Protein AF-0000000065916155 (afdb_homodimer)

Sequence (634 aa):
MPKLKLIGVDLGGTTFSVGLVSEDGKILKKVTRDTLVENGKEDVIRRIAETILEVSDGEEAPYVGIGSPGSIDRENGIVRFSPNFPDWHNVPLTDELAKRTGKKVFLENDANAFVLGEKWFGAGRGHDHIVALTLGTGIGGGVVTHGYLLTGRDGIGAELGHVVVEPNGPMCNCGTRGCLEAVASATAIRRFLREGYKKYHSSLVYKLAGSPEKADAKHLFDAARQGDRFALMIRDRVVDALARAVAGYIHIFNPEIVIIGGGISRAGEILFGPLREKVVDYIMPSFVGTYEVVASPLVEDAGILGAASIIKERIGGMPKLKLIGVDLGGTTFSVGLVSEDGKILKKVTRDTLVENGKEDVIRRIAETILEVSDGEEAPYVGIGSPGSIDRENGIVRFSPNFPDWHNVPLTDELAKRTGKKVFLENDANAFVLGEKWFGAGRGHDHIVALTLGTGIGGGVVTHGYLLTGRDGIGAELGHVVVEPNGPMCNCGTRGCLEAVASATAIRRFLREGYKKYHSSLVYKLAGSPEKADAKHLFDAARQGDRFALMIRDRVVDALARAVAGYIHIFNPEIVIIGGGISRAGEILFGPLREKVVDYIMPSFVGTYEVVASPLVEDAGILGAASIIKERIGG

Secondary structure (DSSP, 8-state):
-PPPPEEEEEE-SSEEEEEEE-TTS-EEEEEEEE--GGG-HHHHHHHHHHHHHHHTTTS---EEEEEESSEEETTTTEEEE-TT-TT-SSB-HHHHHHHHH-SEEEEEEHHHHHHHHHHHHSTTTT-SSEEEEEESSSEEEEEEETTEE---SSS----GGGSBSSTT-PBPTTS-BSBHHHHHSHHHHHHHHHHHTTT-TT-HHHHHHSSGGG--HHHHHHHHHTT-HHHHHHHHHHHHHHHHHHHHHHHHH--SEEEEESGGGGGTHHHHHHHHHHHHHTS-GGGTTS-EEEE-S-GGGHHHHHHHHHHHHHHT-/-PPPPEEEEEE-SSEEEEEEE-TTS-EEEEEEEE--GGG-HHHHHHHHHHHHHHHTTTS---EEEEEESSEEETTTTEEEE-TT-TT-SSB-HHHHHHHHH-SEEEEEEHHHHHHHHHHHHSTTTT-SSEEEEEESSSEEEEEEETTEE---SSS----GGGSBSSTT-PBPTTS-BSBHHHHHSHHHHHHHHHHHTTT-TT-HHHHHHSSGGG--HHHHHHHHHTT-HHHHHHHHHHHHHHHHHHHHHHHHH--SEEEEESGGGGGTHHHHHHHHHHHHHTS-GGGTTS-EEEE-S-GGGHHHHHHHHHHHHHHT-

Structure (mmCIF, N/CA/C/O backbone):
data_AF-0000000065916155-model_v1
#
loop_
_entity.id
_entity.type
_entity.pdbx_description
1 polymer Glucoki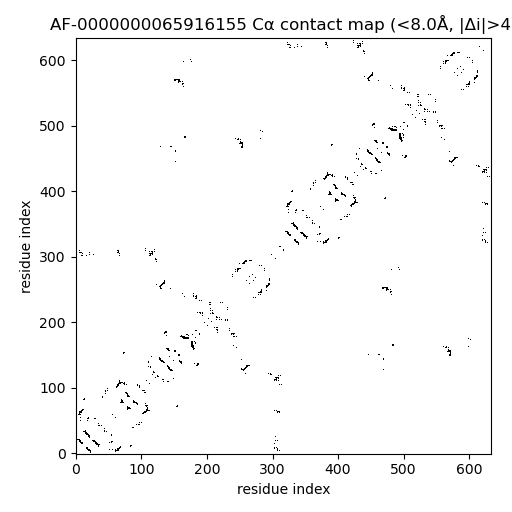nase
#
loop_
_atom_site.group_PDB
_atom_site.id
_atom_site.type_symbol
_atom_site.label_atom_id
_atom_site.label_alt_id
_atom_site.label_comp_id
_atom_site.label_asym_id
_atom_site.label_entity_id
_atom_site.label_seq_id
_atom_site.pdbx_PDB_ins_code
_atom_site.Cartn_x
_atom_site.Cartn_y
_atom_site.Cartn_z
_atom_site.occupancy
_atom_site.B_iso_or_equiv
_atom_site.auth_seq_id
_atom_site.auth_comp_id
_atom_site.auth_asym_id
_atom_site.auth_atom_id
_atom_site.pdbx_PDB_model_num
ATOM 1 N N . MET A 1 1 ? -32.969 -28.328 -6.699 1 40.16 1 MET A N 1
ATOM 2 C CA . MET A 1 1 ? -32.5 -27.5 -7.812 1 40.16 1 MET A CA 1
ATOM 3 C C . MET A 1 1 ? -30.984 -27.641 -7.98 1 40.16 1 MET A C 1
ATOM 5 O O . MET A 1 1 ? -30.25 -27.688 -6.996 1 40.16 1 MET A O 1
ATOM 9 N N . PRO A 1 2 ? -30.547 -28.156 -9.125 1 55.16 2 PRO A N 1
ATOM 10 C CA . PRO A 1 2 ? -29.125 -28.484 -9.219 1 55.16 2 PRO A CA 1
ATOM 11 C C . PRO A 1 2 ? -28.219 -27.328 -8.781 1 55.16 2 PRO A C 1
ATOM 13 O O . PRO A 1 2 ? -28.609 -26.156 -8.922 1 55.16 2 PRO A O 1
ATOM 16 N N . LYS A 1 3 ? -27.344 -27.562 -7.973 1 77.56 3 LYS A N 1
ATOM 17 C CA . LYS A 1 3 ? -26.484 -26.531 -7.406 1 77.56 3 LYS A CA 1
ATOM 18 C C . LYS A 1 3 ? -25.562 -25.938 -8.469 1 77.56 3 LYS A C 1
ATOM 20 O O . LYS A 1 3 ? -24.938 -26.672 -9.242 1 77.56 3 LYS A O 1
ATOM 25 N N . LEU A 1 4 ? -25.547 -24.734 -8.688 1 88.44 4 LEU A N 1
ATOM 26 C CA . LEU A 1 4 ? -24.781 -23.938 -9.625 1 88.44 4 LEU A CA 1
ATOM 27 C C . LEU A 1 4 ? -23.281 -24.266 -9.508 1 88.44 4 LEU A C 1
ATOM 29 O O . LEU A 1 4 ? -22.766 -24.391 -8.398 1 88.44 4 LEU A O 1
ATOM 33 N N . LYS A 1 5 ? -22.703 -24.766 -10.719 1 96.56 5 LYS A N 1
ATOM 34 C CA . LYS A 1 5 ? -21.266 -25 -10.75 1 96.56 5 LYS A CA 1
ATOM 35 C C . LYS A 1 5 ? -20.531 -23.844 -11.422 1 96.56 5 LYS A C 1
ATOM 37 O O . LYS A 1 5 ? -21.109 -23.109 -12.219 1 96.56 5 LYS A O 1
ATOM 42 N N . LEU A 1 6 ? -19.328 -23.672 -11.023 1 97.62 6 LEU A N 1
ATOM 43 C CA . LEU A 1 6 ? -18.469 -22.609 -11.539 1 97.62 6 LEU A CA 1
ATOM 44 C C . LEU A 1 6 ? -17.344 -23.188 -12.406 1 97.62 6 LEU A C 1
ATOM 46 O O . LEU A 1 6 ? -16.797 -24.25 -12.102 1 97.62 6 LEU A O 1
ATOM 50 N N . ILE A 1 7 ? -17.062 -22.531 -13.461 1 98.62 7 ILE A N 1
ATOM 51 C CA . ILE A 1 7 ? -15.922 -22.938 -14.273 1 98.62 7 ILE A CA 1
ATOM 52 C C . ILE A 1 7 ? -14.758 -21.969 -14.062 1 98.62 7 ILE A C 1
ATOM 54 O O . ILE A 1 7 ? -14.914 -20.75 -14.234 1 98.62 7 ILE A O 1
ATOM 58 N N . GLY A 1 8 ? -13.641 -22.469 -13.602 1 98.69 8 GLY A N 1
ATOM 59 C CA . GLY A 1 8 ? -12.422 -21.688 -13.461 1 98.69 8 GLY A CA 1
ATOM 60 C C . GLY A 1 8 ? -11.359 -22.031 -14.484 1 98.69 8 GLY A C 1
ATOM 61 O O . GLY A 1 8 ? -11.062 -23.219 -14.695 1 98.69 8 GLY A O 1
ATOM 62 N N . VAL A 1 9 ? -10.805 -21.031 -15.164 1 98.69 9 VAL A N 1
ATOM 63 C CA . VAL A 1 9 ? -9.727 -21.219 -16.125 1 98.69 9 VAL A CA 1
ATOM 64 C C . VAL A 1 9 ? -8.461 -20.531 -15.633 1 98.69 9 VAL A C 1
ATOM 66 O O . VAL A 1 9 ? -8.414 -19.297 -15.539 1 98.69 9 VAL A O 1
ATOM 69 N N . ASP A 1 10 ? -7.5 -21.266 -15.32 1 97.81 10 ASP A N 1
ATOM 70 C CA . ASP A 1 10 ? -6.16 -20.766 -15.008 1 97.81 10 ASP A CA 1
ATOM 71 C C . ASP A 1 10 ? -5.281 -20.734 -16.25 1 97.81 10 ASP A C 1
ATOM 73 O O . ASP A 1 10 ? -4.746 -21.75 -16.672 1 97.81 10 ASP A O 1
ATOM 77 N N . LEU A 1 11 ? -5.129 -19.547 -16.781 1 96.81 11 LEU A N 1
ATOM 78 C CA . LEU A 1 11 ? -4.422 -19.391 -18.047 1 96.81 11 LEU A CA 1
ATOM 79 C C . LEU A 1 11 ? -2.939 -19.125 -17.812 1 96.81 11 LEU A C 1
ATOM 81 O O . LEU A 1 11 ? -2.568 -18.062 -17.297 1 96.81 11 LEU A O 1
ATOM 85 N N . GLY A 1 12 ? -2.121 -20.062 -18.172 1 92.69 12 GLY A N 1
ATOM 86 C CA . GLY A 1 12 ? -0.676 -19.922 -18.141 1 92.69 12 GLY A CA 1
ATOM 87 C C . GLY A 1 12 ? -0.036 -19.906 -19.516 1 92.69 12 GLY A C 1
ATOM 88 O O . GLY A 1 12 ? -0.669 -20.281 -20.5 1 92.69 12 GLY A O 1
ATOM 89 N N . GLY A 1 13 ? 1.142 -19.484 -19.594 1 88.31 13 GLY A N 1
ATOM 90 C CA . GLY A 1 13 ? 1.857 -19.422 -20.859 1 88.31 13 GLY A CA 1
ATOM 91 C C . GLY A 1 13 ? 2.174 -20.797 -21.438 1 88.31 13 GLY A C 1
ATOM 92 O O . GLY A 1 13 ? 2.166 -20.969 -22.656 1 88.31 13 GLY A O 1
ATOM 93 N N . THR A 1 14 ? 2.441 -21.781 -20.609 1 90.31 14 THR A N 1
ATOM 94 C CA . THR A 1 14 ? 2.822 -23.109 -21.047 1 90.31 14 THR A CA 1
ATOM 95 C C . THR A 1 14 ? 1.615 -24.047 -21.031 1 90.31 14 THR A C 1
ATOM 97 O O . THR A 1 14 ? 1.396 -24.797 -22 1 90.31 14 THR A O 1
ATOM 100 N N . THR A 1 15 ? 0.93 -23.984 -20 1 95.25 15 THR A N 1
ATOM 101 C CA . THR A 1 15 ? -0.281 -24.797 -19.859 1 95.25 15 THR A CA 1
ATOM 102 C C . THR A 1 15 ? -1.441 -23.938 -19.359 1 95.25 15 THR A C 1
ATOM 104 O O . THR A 1 15 ? -1.232 -22.844 -18.844 1 95.25 15 THR A O 1
ATOM 107 N N . PHE A 1 16 ? -2.539 -24.359 -19.625 1 96.81 16 PHE A N 1
ATOM 108 C CA . PHE A 1 16 ? -3.721 -23.812 -18.953 1 96.81 16 PHE A CA 1
ATOM 109 C C . PHE A 1 16 ? -4.555 -24.938 -18.344 1 96.81 16 PHE A C 1
ATOM 111 O O . PHE A 1 16 ? -4.516 -26.078 -18.828 1 96.81 16 PHE A O 1
ATOM 118 N N . SER A 1 17 ? -5.246 -24.656 -17.266 1 98.06 17 SER A N 1
ATOM 119 C CA . SER A 1 17 ? -6.105 -25.609 -16.578 1 98.06 17 SER A CA 1
ATOM 120 C C . SER A 1 17 ? -7.539 -25.094 -16.469 1 98.06 17 SER A C 1
ATOM 122 O O . SER A 1 17 ? -7.762 -23.906 -16.25 1 98.06 17 SER A O 1
ATOM 124 N N . VAL A 1 18 ? -8.445 -25.969 -16.719 1 98.62 18 VAL A N 1
ATOM 125 C CA . VAL A 1 18 ? -9.867 -25.688 -16.578 1 98.62 18 VAL A CA 1
ATOM 126 C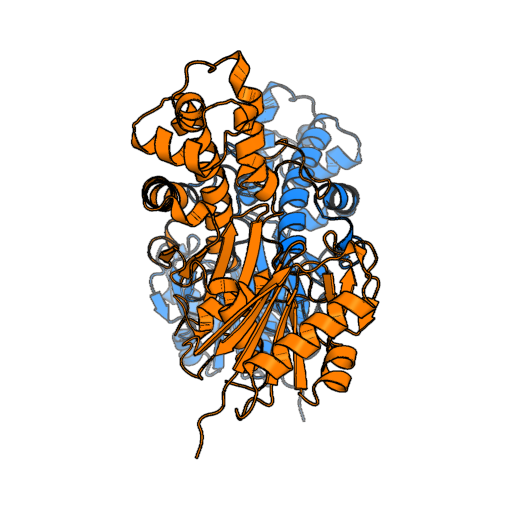 C . VAL A 1 18 ? -10.484 -26.609 -15.531 1 98.62 18 VAL A C 1
ATOM 128 O O . VAL A 1 18 ? -10.227 -27.812 -15.539 1 98.62 18 VAL A O 1
ATOM 131 N N . GLY A 1 19 ? -11.258 -25.984 -14.625 1 98.5 19 GLY A N 1
ATOM 132 C CA . GLY A 1 19 ? -11.906 -26.797 -13.602 1 98.5 19 GLY A CA 1
ATOM 133 C C . GLY A 1 19 ? -13.383 -26.469 -13.438 1 98.5 19 GLY A C 1
ATOM 134 O O . GLY A 1 19 ? -13.789 -25.312 -13.555 1 98.5 19 GLY A O 1
ATOM 135 N N . LEU A 1 20 ? -14.156 -27.562 -13.258 1 98.44 20 LEU A N 1
ATOM 136 C CA . LEU A 1 20 ? -15.523 -27.438 -12.766 1 98.44 20 LEU A CA 1
ATOM 137 C C . LEU A 1 20 ? -15.547 -27.438 -11.234 1 98.44 20 LEU A C 1
ATOM 139 O O . LEU A 1 20 ? -15.039 -28.375 -10.609 1 98.44 20 LEU A O 1
ATOM 143 N N . VAL A 1 21 ? -16.047 -26.375 -10.68 1 97.75 21 VAL A N 1
ATOM 144 C CA . VAL A 1 21 ? -15.93 -26.172 -9.242 1 97.75 21 VAL A CA 1
ATOM 145 C C . VAL A 1 21 ? -17.328 -26.047 -8.633 1 97.75 21 VAL A C 1
ATOM 147 O O . VAL A 1 21 ? -18.188 -25.359 -9.188 1 97.75 21 VAL A O 1
ATOM 150 N N . SER A 1 22 ? -17.578 -26.719 -7.508 1 96.25 22 SER A N 1
ATOM 151 C CA . SER A 1 22 ? -18.828 -26.547 -6.781 1 96.25 22 SER A CA 1
ATOM 152 C C . SER A 1 22 ? -18.875 -25.188 -6.082 1 96.25 22 SER A C 1
ATOM 154 O O . SER A 1 22 ? -17.859 -24.5 -5.977 1 96.25 22 SER A O 1
ATOM 156 N N . GLU A 1 23 ? -19.969 -24.844 -5.578 1 93.06 23 GLU A N 1
ATOM 157 C CA . GLU A 1 23 ? -20.172 -23.547 -4.93 1 93.06 23 GLU A CA 1
ATOM 158 C C . GLU A 1 23 ? -19.328 -23.438 -3.662 1 93.06 23 GLU A C 1
ATOM 160 O O . GLU A 1 23 ? -18.922 -22.328 -3.275 1 93.06 23 GLU A O 1
ATOM 165 N N . ASP A 1 24 ? -19.031 -24.594 -3.115 1 92.31 24 ASP A N 1
ATOM 166 C CA . ASP A 1 24 ? -18.281 -24.578 -1.86 1 92.31 24 ASP A CA 1
ATOM 167 C C . ASP A 1 24 ? -16.781 -24.75 -2.111 1 92.31 24 ASP A C 1
ATOM 169 O O . ASP A 1 24 ? -16 -24.844 -1.165 1 92.31 24 ASP A O 1
ATOM 173 N N . GLY A 1 25 ? -16.375 -24.812 -3.393 1 94.31 25 GLY A N 1
ATOM 174 C CA . GLY A 1 25 ? -14.953 -24.734 -3.717 1 94.31 25 GLY A CA 1
ATOM 175 C C . GLY A 1 25 ? -14.32 -26.078 -3.965 1 94.31 25 GLY A C 1
ATOM 176 O O . GLY A 1 25 ? -13.094 -26.219 -3.945 1 94.31 25 GLY A O 1
ATOM 177 N N . LYS A 1 26 ? -15.102 -27.094 -4.176 1 96.12 26 LYS A N 1
ATOM 178 C CA . LYS A 1 26 ? -14.57 -28.406 -4.531 1 96.12 26 LYS A CA 1
ATOM 179 C C . LYS A 1 26 ? -14.398 -28.531 -6.043 1 96.12 26 LYS A C 1
ATOM 181 O O . LYS A 1 26 ? -15.336 -28.266 -6.805 1 96.12 26 LYS A O 1
ATOM 186 N N . ILE A 1 27 ? -13.242 -28.969 -6.453 1 97.25 27 ILE A N 1
ATOM 187 C CA . ILE A 1 27 ? -13.016 -29.219 -7.875 1 97.25 27 ILE A CA 1
ATOM 188 C C . ILE A 1 27 ? -13.617 -30.578 -8.258 1 97.25 27 ILE A C 1
ATOM 190 O O . ILE A 1 27 ? -13.188 -31.625 -7.75 1 97.25 27 ILE A O 1
ATOM 194 N N . LEU A 1 28 ? -14.562 -30.594 -9.125 1 97.25 28 LEU A N 1
ATOM 195 C CA . LEU A 1 28 ? -15.289 -31.797 -9.531 1 97.25 28 LEU A CA 1
ATOM 196 C C . LEU A 1 28 ? -14.625 -32.438 -10.742 1 97.25 28 LEU A C 1
ATOM 198 O O . LEU A 1 28 ? -14.664 -33.656 -10.891 1 97.25 28 LEU A O 1
ATOM 202 N N . LYS A 1 29 ? -14.125 -31.672 -11.586 1 97.81 29 LYS A N 1
ATOM 203 C CA . LYS A 1 29 ? -13.414 -32.094 -12.797 1 97.81 29 LYS A CA 1
ATOM 204 C C . LYS A 1 29 ? -12.305 -31.094 -13.133 1 97.81 29 LYS A C 1
ATOM 206 O O . LYS A 1 29 ? -12.453 -29.891 -12.93 1 97.81 29 LYS A O 1
ATOM 211 N N . LYS A 1 30 ? -11.211 -31.578 -13.555 1 97.12 30 LYS A N 1
ATOM 212 C CA . LYS A 1 30 ? -10.07 -30.734 -13.922 1 97.12 30 LYS A CA 1
ATOM 213 C C . LYS A 1 30 ? -9.383 -31.266 -15.18 1 97.12 30 LYS A C 1
ATOM 215 O O . LYS A 1 30 ? -9.172 -32.469 -15.32 1 97.12 30 LYS A O 1
ATOM 220 N N . VAL A 1 31 ? -9.094 -30.422 -16.109 1 98.19 31 VAL A N 1
ATOM 221 C CA . VAL A 1 31 ? -8.359 -30.75 -17.328 1 98.19 31 VAL A CA 1
ATOM 222 C C . VAL A 1 31 ? -7.223 -29.734 -17.516 1 98.19 31 VAL A C 1
ATOM 224 O O . VAL A 1 31 ? -7.43 -28.531 -17.391 1 98.19 31 VAL A O 1
ATOM 227 N N . THR A 1 32 ? -6.055 -30.219 -17.703 1 97.75 32 THR A N 1
ATOM 228 C CA . THR A 1 32 ? -4.898 -29.391 -18.031 1 97.75 32 THR A CA 1
ATOM 229 C C . THR A 1 32 ? -4.371 -29.703 -19.422 1 97.75 32 THR A C 1
ATOM 231 O O . THR A 1 32 ? -4.281 -30.875 -19.812 1 97.75 32 THR A O 1
ATOM 234 N N . ARG A 1 33 ? -4.082 -28.703 -20.172 1 97.94 33 ARG A N 1
ATOM 235 C CA . ARG A 1 33 ? -3.562 -28.844 -21.531 1 97.94 33 ARG A CA 1
ATOM 236 C C . ARG A 1 33 ? -2.418 -27.875 -21.797 1 97.94 33 ARG A C 1
ATOM 238 O O . ARG A 1 33 ? -2.266 -26.891 -21.078 1 97.94 33 ARG A O 1
ATOM 245 N N . ASP A 1 34 ? -1.624 -28.172 -22.812 1 96.75 34 ASP A N 1
ATOM 246 C CA . ASP A 1 34 ? -0.61 -27.234 -23.281 1 96.75 34 ASP A CA 1
ATOM 247 C C . ASP A 1 34 ? -1.252 -26.016 -23.922 1 96.75 34 ASP A C 1
ATOM 249 O O . ASP A 1 34 ? -2.223 -26.141 -24.672 1 96.75 34 ASP A O 1
ATOM 253 N N . THR A 1 35 ? -0.801 -24.844 -23.625 1 94.25 35 THR A N 1
ATOM 254 C CA . THR A 1 35 ? -1.368 -23.625 -24.172 1 94.25 35 THR A CA 1
ATOM 255 C C . THR A 1 35 ? -1.024 -23.484 -25.656 1 94.25 35 THR A C 1
ATOM 257 O O . THR A 1 35 ? -1.821 -22.969 -26.438 1 94.25 35 THR A O 1
ATOM 260 N N . LEU A 1 36 ? 0.195 -23.969 -26.078 1 94.69 36 LEU A N 1
ATOM 261 C CA . LEU A 1 36 ? 0.676 -23.953 -27.453 1 94.69 36 LEU A CA 1
ATOM 262 C C . LEU A 1 36 ? 0.544 -22.562 -28.062 1 94.69 36 LEU A C 1
ATOM 264 O O . LEU A 1 36 ? -0.057 -22.391 -29.125 1 94.69 36 LEU A O 1
ATOM 268 N N . VAL A 1 37 ? 1.171 -21.609 -27.375 1 92.69 37 VAL A N 1
ATOM 269 C CA . VAL A 1 37 ? 1.104 -20.203 -27.719 1 92.69 37 VAL A CA 1
ATOM 270 C C . VAL A 1 37 ? 1.586 -20 -29.156 1 92.69 37 VAL A C 1
ATOM 272 O O . VAL A 1 37 ? 1.087 -19.125 -29.875 1 92.69 37 VAL A O 1
ATOM 275 N N . GLU A 1 38 ? 2.455 -20.812 -29.578 1 93.06 38 GLU A N 1
ATOM 276 C CA . GLU A 1 38 ? 3.07 -20.703 -30.891 1 93.06 38 GLU A CA 1
ATOM 277 C C . GLU A 1 38 ? 2.043 -20.938 -32 1 93.06 38 GLU A C 1
ATOM 279 O O . GLU A 1 38 ? 2.254 -20.516 -33.156 1 93.06 38 GLU A O 1
ATOM 284 N N . ASN A 1 39 ? 0.92 -21.578 -31.688 1 94.19 39 ASN A N 1
ATOM 285 C CA . ASN A 1 39 ? -0.114 -21.844 -32.688 1 94.19 39 ASN A CA 1
ATOM 286 C C . ASN A 1 39 ? -0.973 -20.609 -32.938 1 94.19 39 ASN A C 1
ATOM 288 O O . ASN A 1 39 ? -1.771 -20.594 -33.875 1 94.19 39 ASN A O 1
ATOM 292 N N . GLY A 1 40 ? -0.831 -19.625 -32.094 1 92.94 40 GLY A N 1
ATOM 293 C CA . GLY A 1 40 ? -1.562 -18.375 -32.281 1 92.94 40 GLY A CA 1
ATOM 294 C C . GLY A 1 40 ? -2.734 -18.219 -31.344 1 92.94 40 GLY A C 1
ATOM 295 O O . GLY A 1 40 ? -3.221 -19.188 -30.766 1 92.94 40 GLY A O 1
ATOM 296 N N . LYS A 1 41 ? -3.213 -16.984 -31.297 1 94.31 41 LYS A N 1
ATOM 297 C CA . LYS A 1 41 ? -4.25 -16.609 -30.344 1 94.31 41 LYS A CA 1
ATOM 298 C C . LYS A 1 41 ? -5.547 -17.375 -30.609 1 94.31 41 LYS A C 1
ATOM 300 O O . LYS A 1 41 ? -6.211 -17.828 -29.688 1 94.31 41 LYS A O 1
ATOM 305 N N . GLU A 1 42 ? -5.891 -17.484 -31.875 1 95.69 42 GLU A N 1
ATOM 306 C CA . GLU A 1 42 ? -7.145 -18.141 -32.25 1 95.69 42 GLU A CA 1
ATOM 307 C C . GLU A 1 42 ? -7.152 -19.594 -31.781 1 95.69 42 GLU A C 1
ATOM 309 O O . GLU A 1 42 ? -8.164 -20.094 -31.297 1 95.69 42 GLU A O 1
ATOM 314 N N . ASP A 1 43 ? -6.039 -20.172 -31.938 1 96.88 43 ASP A N 1
ATOM 315 C CA . ASP A 1 43 ? -5.922 -21.578 -31.547 1 96.88 43 ASP A CA 1
ATOM 316 C C . ASP A 1 43 ? -6.012 -21.734 -30.031 1 96.88 43 ASP A C 1
ATOM 318 O O . ASP A 1 43 ? -6.676 -22.641 -29.531 1 96.88 43 ASP A O 1
ATOM 322 N N . VAL A 1 44 ? -5.32 -20.906 -29.312 1 96.94 44 VAL A N 1
ATOM 323 C CA . VAL A 1 44 ? -5.348 -20.953 -27.859 1 96.94 44 VAL A CA 1
ATOM 324 C C . VAL A 1 44 ? -6.785 -20.766 -27.359 1 96.94 44 VAL A C 1
ATOM 326 O O . VAL A 1 44 ? -7.258 -21.547 -26.516 1 96.94 44 VAL A O 1
ATOM 329 N N . ILE A 1 45 ? -7.48 -19.781 -27.906 1 97.69 45 ILE A N 1
ATOM 330 C CA . ILE A 1 45 ? -8.844 -19.453 -27.5 1 97.69 45 ILE A CA 1
ATOM 331 C C . ILE A 1 45 ? -9.766 -20.625 -27.812 1 97.69 45 ILE A C 1
ATOM 333 O O . ILE A 1 45 ? -10.609 -21 -27 1 97.69 45 ILE A O 1
ATOM 337 N N . ARG A 1 46 ? -9.578 -21.203 -29 1 98.06 46 ARG A N 1
ATOM 338 C CA . ARG A 1 46 ? -10.375 -22.359 -29.391 1 98.06 46 ARG A CA 1
ATOM 339 C C . ARG A 1 46 ? -10.18 -23.516 -28.406 1 98.06 46 ARG A C 1
ATOM 341 O O . ARG A 1 46 ? -11.148 -24.141 -27.969 1 98.06 46 ARG A O 1
ATOM 348 N N . ARG A 1 47 ? -8.961 -23.766 -28.062 1 98.19 47 ARG A N 1
ATOM 349 C CA . ARG A 1 47 ? -8.641 -24.875 -27.172 1 98.19 47 ARG A CA 1
ATOM 350 C C . ARG A 1 47 ? -9.227 -24.656 -25.781 1 98.19 47 ARG A C 1
ATOM 352 O O . ARG A 1 47 ? -9.727 -25.578 -25.141 1 98.19 47 ARG A O 1
ATOM 359 N N . ILE A 1 48 ? -9.109 -23.453 -25.328 1 98.44 48 ILE A N 1
ATOM 360 C CA . ILE A 1 48 ? -9.695 -23.125 -24.031 1 98.44 48 ILE A CA 1
ATOM 361 C C . ILE A 1 48 ? -11.211 -23.344 -24.078 1 98.44 48 ILE A C 1
ATOM 363 O O . ILE A 1 48 ? -11.781 -23.969 -23.188 1 98.44 48 ILE A O 1
ATOM 367 N N . ALA A 1 49 ? -11.852 -22.859 -25.125 1 98.69 49 ALA A N 1
ATOM 368 C CA . ALA A 1 49 ? -13.297 -23 -25.281 1 98.69 49 ALA A CA 1
ATOM 369 C C . ALA A 1 49 ? -13.719 -24.453 -25.297 1 98.69 49 ALA A C 1
ATOM 371 O O . ALA A 1 49 ? -14.672 -24.844 -24.625 1 98.69 49 ALA A O 1
ATOM 372 N N . GLU A 1 50 ? -12.992 -25.219 -26.078 1 98.69 50 GLU A N 1
ATOM 373 C CA . GLU A 1 50 ? -13.289 -26.656 -26.172 1 98.69 50 GLU A CA 1
ATOM 374 C C . GLU A 1 50 ? -13.148 -27.344 -24.812 1 98.69 50 GLU A C 1
ATOM 376 O O . GLU A 1 50 ? -13.945 -28.219 -24.469 1 98.69 50 GLU A O 1
ATOM 381 N N . THR A 1 51 ? -12.133 -26.953 -24.109 1 98.69 51 THR A N 1
ATOM 382 C CA . THR A 1 51 ? -11.891 -27.547 -22.797 1 98.69 51 THR A CA 1
ATOM 383 C C . THR A 1 51 ? -13 -27.156 -21.828 1 98.69 51 THR A C 1
ATOM 385 O O . THR A 1 51 ? -13.43 -27.969 -21 1 98.69 51 THR A O 1
ATOM 388 N N . ILE A 1 52 ? -13.422 -25.875 -21.859 1 98.69 52 ILE A N 1
ATOM 389 C CA . ILE A 1 52 ? -14.516 -25.391 -21.047 1 98.69 52 ILE A CA 1
ATOM 390 C C . ILE A 1 52 ? -15.766 -26.234 -21.297 1 98.69 52 ILE A C 1
ATOM 392 O O . ILE A 1 52 ? -16.422 -26.688 -20.344 1 98.69 52 ILE A O 1
ATOM 396 N N . LEU A 1 53 ? -16.078 -26.484 -22.562 1 98.44 53 LEU A N 1
ATOM 397 C CA . LEU A 1 53 ? -17.266 -27.25 -22.922 1 98.44 53 LEU A CA 1
ATOM 398 C C . LEU A 1 53 ? -17.125 -28.703 -22.469 1 98.44 53 LEU A C 1
ATOM 400 O O . LEU A 1 53 ? -18.094 -29.312 -22.016 1 98.44 53 LEU A O 1
ATOM 404 N N . GLU A 1 54 ? -15.906 -29.188 -22.594 1 98.31 54 GLU A N 1
ATOM 405 C CA . GLU A 1 54 ? -15.641 -30.562 -22.172 1 98.31 54 GLU A CA 1
ATOM 406 C C . GLU A 1 54 ? -15.891 -30.719 -20.672 1 98.31 54 GLU A C 1
ATOM 408 O O . GLU A 1 54 ? -16.578 -31.656 -20.25 1 98.31 54 GLU A O 1
ATOM 413 N N . VAL A 1 55 ? -15.406 -29.828 -19.859 1 97.81 55 VAL A N 1
ATOM 414 C CA . VAL A 1 55 ? -15.445 -29.938 -18.406 1 97.81 55 VAL A CA 1
ATOM 415 C C . VAL A 1 55 ? -16.859 -29.703 -17.906 1 97.81 55 VAL A C 1
ATOM 417 O O . VAL A 1 55 ? -17.266 -30.266 -16.875 1 97.81 55 VAL A O 1
ATOM 420 N N . SER A 1 56 ? -17.656 -28.938 -18.609 1 96.62 56 SER A N 1
ATOM 421 C CA . SER A 1 56 ? -18.969 -28.547 -18.125 1 96.62 56 SER A CA 1
ATOM 422 C C . SER A 1 56 ? -20.078 -29.344 -18.797 1 96.62 56 SER A C 1
ATOM 424 O O . SER A 1 56 ? -21.266 -29.047 -18.625 1 96.62 56 SER A O 1
ATOM 426 N N . ASP A 1 57 ? -19.719 -30.328 -19.609 1 94.69 57 ASP A N 1
ATOM 427 C CA . ASP A 1 57 ? -20.703 -31.109 -20.344 1 94.69 57 ASP A CA 1
ATOM 428 C C . ASP A 1 57 ? -21.734 -31.719 -19.406 1 94.69 57 ASP A C 1
ATOM 430 O O . ASP A 1 57 ? -21.391 -32.406 -18.438 1 94.69 57 ASP A O 1
ATOM 434 N N . GLY A 1 58 ? -22.984 -31.375 -19.656 1 92.5 58 GLY A N 1
ATOM 435 C CA . GLY A 1 58 ? -24.094 -31.938 -18.906 1 92.5 58 GLY A CA 1
ATOM 436 C C . GLY A 1 58 ? -24.297 -31.266 -17.547 1 92.5 58 GLY A C 1
ATOM 437 O O . GLY A 1 58 ? -25.125 -31.703 -16.766 1 92.5 58 GLY A O 1
ATOM 438 N N . GLU A 1 59 ? -23.453 -30.25 -17.281 1 94.25 59 GLU A N 1
ATOM 439 C CA . GLU A 1 59 ? -23.531 -29.578 -15.992 1 94.25 59 GLU A CA 1
ATOM 440 C C . GLU A 1 59 ? -24.141 -28.188 -16.125 1 94.25 59 GLU A C 1
ATOM 442 O O . GLU A 1 59 ? -24.047 -27.562 -17.188 1 94.25 59 GLU A O 1
ATOM 447 N N . GLU A 1 60 ? -24.859 -27.75 -15.141 1 94 60 GLU A N 1
ATOM 448 C CA . GLU A 1 60 ? -25.359 -26.375 -15.078 1 94 60 GLU A CA 1
ATOM 449 C C . GLU A 1 60 ? -24.25 -25.406 -14.633 1 94 60 GLU A C 1
ATOM 451 O O . GLU A 1 60 ? -24.109 -25.109 -13.445 1 94 60 GLU A O 1
ATOM 456 N N . ALA A 1 61 ? -23.531 -24.953 -15.586 1 96.5 61 ALA A N 1
ATOM 457 C CA . ALA A 1 61 ? -22.406 -24.078 -15.336 1 96.5 61 ALA A CA 1
ATOM 458 C C . ALA A 1 61 ? -22.375 -22.922 -16.328 1 96.5 61 ALA A C 1
ATOM 460 O O . ALA A 1 61 ? -21.531 -22.875 -17.234 1 96.5 61 ALA A O 1
ATOM 461 N N . PRO A 1 62 ? -23.219 -21.906 -16.078 1 96.62 62 PRO A N 1
ATOM 462 C CA . PRO A 1 62 ? -23.375 -20.828 -17.062 1 96.62 62 PRO A CA 1
ATOM 463 C C . PRO A 1 62 ? -22.266 -19.781 -16.984 1 96.62 62 PRO A C 1
ATOM 465 O O . PRO A 1 62 ? -22.141 -18.938 -17.875 1 96.62 62 PRO A O 1
ATOM 468 N N . TYR A 1 63 ? -21.406 -19.797 -15.922 1 97.81 63 TYR A N 1
ATOM 469 C CA . TYR A 1 63 ? -20.422 -18.75 -15.711 1 97.81 63 TYR A CA 1
ATOM 470 C C . TYR A 1 63 ? -19 -19.312 -15.781 1 97.81 63 TYR A C 1
ATOM 472 O O . TYR A 1 63 ? -18.75 -20.422 -15.305 1 97.81 63 TYR A O 1
ATOM 480 N N . VAL A 1 64 ? -18.094 -18.562 -16.422 1 98.56 64 VAL A N 1
ATOM 481 C CA . VAL A 1 64 ? -16.672 -18.891 -16.531 1 98.56 64 VAL A CA 1
ATOM 482 C C . VAL A 1 64 ? -15.828 -17.75 -15.969 1 98.56 64 VAL A C 1
ATOM 484 O O . VAL A 1 64 ? -16.078 -16.578 -16.281 1 98.56 64 VAL A O 1
ATOM 487 N N . GLY A 1 65 ? -14.953 -18.016 -15.055 1 98.56 65 GLY A N 1
ATOM 488 C CA . GLY A 1 65 ? -13.922 -17.094 -14.641 1 98.56 65 GLY A CA 1
ATOM 489 C C . GLY A 1 65 ? -12.547 -17.438 -15.172 1 98.56 65 GLY A C 1
ATOM 490 O O . GLY A 1 65 ? -12.148 -18.609 -15.156 1 98.56 65 GLY A O 1
ATOM 491 N N . ILE A 1 66 ? -11.797 -16.438 -15.656 1 98.56 66 ILE A N 1
ATOM 492 C CA . ILE A 1 66 ? -10.461 -16.656 -16.203 1 98.56 66 ILE A CA 1
ATOM 493 C C . ILE A 1 66 ? -9.445 -15.82 -15.43 1 98.56 66 ILE A C 1
ATOM 495 O O . ILE A 1 66 ? -9.578 -14.602 -15.336 1 98.56 66 ILE A O 1
ATOM 499 N N . GLY A 1 67 ? -8.516 -16.438 -14.805 1 97.62 67 GLY A N 1
ATOM 500 C CA . GLY A 1 67 ? -7.305 -15.773 -14.336 1 97.62 67 GLY A CA 1
ATOM 501 C C . GLY A 1 67 ? -6.207 -15.734 -15.383 1 97.62 67 GLY A C 1
ATOM 502 O O . GLY A 1 67 ? -5.742 -16.781 -15.844 1 97.62 67 GLY A O 1
ATOM 503 N N . SER A 1 68 ? -5.82 -14.594 -15.75 1 96.25 68 SER A N 1
ATOM 504 C CA . SER A 1 68 ? -4.848 -14.43 -16.828 1 96.25 68 SER A CA 1
ATOM 505 C C . SER A 1 68 ? -3.656 -13.594 -16.375 1 96.25 68 SER A C 1
ATOM 507 O O . SER A 1 68 ? -3.822 -12.617 -15.641 1 96.25 68 SER A O 1
ATOM 509 N N . PRO A 1 69 ? -2.471 -13.977 -16.797 1 92.19 69 PRO A N 1
ATOM 510 C CA . PRO A 1 69 ? -1.328 -13.086 -16.562 1 92.19 69 PRO A CA 1
ATOM 511 C C . PRO A 1 69 ? -1.352 -11.852 -17.453 1 92.19 69 PRO A C 1
ATOM 513 O O . PRO A 1 69 ? -2.062 -11.828 -18.469 1 92.19 69 PRO A O 1
ATOM 516 N N . GLY A 1 70 ? -0.68 -10.844 -17.016 1 88.44 70 GLY A N 1
ATOM 517 C CA . GLY A 1 70 ? -0.515 -9.656 -17.844 1 88.44 70 GLY A CA 1
ATOM 518 C C . GLY A 1 70 ? -1.423 -8.516 -17.422 1 88.44 70 GLY A C 1
ATOM 519 O O . GLY A 1 70 ? -1.943 -8.5 -16.312 1 88.44 70 GLY A O 1
ATOM 520 N N . SER A 1 71 ? -1.412 -7.508 -18.266 1 88.38 71 SER A N 1
ATOM 521 C CA . SER A 1 71 ? -2.27 -6.34 -18.078 1 88.38 71 SER A CA 1
ATOM 522 C C . SER A 1 71 ? -3.662 -6.582 -18.656 1 88.38 71 SER A C 1
ATOM 524 O O . SER A 1 71 ? -3.812 -6.855 -19.844 1 88.38 71 SER A O 1
ATOM 526 N N . ILE A 1 72 ? -4.617 -6.414 -17.812 1 92.12 72 ILE A N 1
ATOM 527 C CA . ILE A 1 72 ? -5.973 -6.816 -18.172 1 92.12 72 ILE A CA 1
ATOM 528 C C . ILE A 1 72 ? -6.914 -5.621 -18.062 1 92.12 72 ILE A C 1
ATOM 530 O O . ILE A 1 72 ? -6.711 -4.738 -17.219 1 92.12 72 ILE A O 1
ATOM 534 N N . ASP A 1 73 ? -7.824 -5.516 -18.953 1 93.12 73 ASP A N 1
ATOM 535 C CA . ASP A 1 73 ? -9.023 -4.699 -18.828 1 93.12 73 ASP A CA 1
ATOM 536 C C . ASP A 1 73 ? -10.211 -5.535 -18.344 1 93.12 73 ASP A C 1
ATOM 538 O O . ASP A 1 73 ? -10.945 -6.102 -19.141 1 93.12 73 ASP A O 1
ATOM 542 N N . ARG A 1 74 ? -10.391 -5.555 -17.047 1 91.75 74 ARG A N 1
ATOM 543 C CA . ARG A 1 74 ? -11.352 -6.473 -16.438 1 91.75 74 ARG A CA 1
ATOM 544 C C . ARG A 1 74 ? -12.781 -6.09 -16.812 1 91.75 74 ARG A C 1
ATOM 546 O O . ARG A 1 74 ? -13.656 -6.953 -16.906 1 91.75 74 ARG A O 1
ATOM 553 N N . GLU A 1 75 ? -13.023 -4.855 -16.984 1 90.12 75 GLU A N 1
ATOM 554 C CA . GLU A 1 75 ? -14.375 -4.371 -17.266 1 90.12 75 GLU A CA 1
ATOM 555 C C . GLU A 1 75 ? -14.828 -4.805 -18.656 1 90.12 75 GLU A C 1
ATOM 557 O O . GLU A 1 75 ? -15.984 -5.184 -18.844 1 90.12 75 GLU A O 1
ATOM 562 N N . ASN A 1 76 ? -13.875 -4.793 -19.594 1 94.31 76 ASN A N 1
ATOM 563 C CA . ASN A 1 76 ? -14.25 -5.098 -20.969 1 94.31 76 ASN A CA 1
ATOM 564 C C . ASN A 1 76 ? -13.812 -6.504 -21.375 1 94.31 76 ASN A C 1
ATOM 566 O O . ASN A 1 76 ? -14.109 -6.961 -22.484 1 94.31 76 ASN A O 1
ATOM 570 N N . GLY A 1 77 ? -13.109 -7.156 -20.469 1 96.25 77 GLY A N 1
ATOM 571 C CA . GLY A 1 77 ? -12.711 -8.531 -20.719 1 96.25 77 GLY A CA 1
ATOM 572 C C . GLY A 1 77 ? -11.602 -8.656 -21.75 1 96.25 77 GLY A C 1
ATOM 573 O O . GLY A 1 77 ? -11.617 -9.57 -22.578 1 96.25 77 GLY A O 1
ATOM 574 N N . ILE A 1 78 ? -10.664 -7.672 -21.703 1 96.69 78 ILE A N 1
ATOM 575 C CA . ILE A 1 78 ? -9.625 -7.582 -22.734 1 96.69 78 ILE A CA 1
ATOM 576 C C . ILE A 1 78 ? -8.258 -7.844 -22.094 1 96.69 78 ILE A C 1
ATOM 578 O O . ILE A 1 78 ? -7.949 -7.32 -21.031 1 96.69 78 ILE A O 1
ATOM 582 N N . VAL A 1 79 ? -7.496 -8.727 -22.688 1 95.25 79 VAL A N 1
ATOM 583 C CA . VAL A 1 79 ? -6.078 -8.844 -22.359 1 95.25 79 VAL A CA 1
ATOM 584 C C . VAL A 1 79 ? -5.277 -7.828 -23.172 1 95.25 79 VAL A C 1
ATOM 586 O O . VAL A 1 79 ? -5.074 -8 -24.375 1 95.25 79 VAL A O 1
ATOM 589 N N . ARG A 1 80 ? -4.812 -6.75 -22.5 1 91.88 80 ARG A N 1
ATOM 590 C CA . ARG A 1 80 ? -4.102 -5.672 -23.188 1 91.88 80 ARG A CA 1
ATOM 591 C C . ARG A 1 80 ? -2.729 -6.141 -23.656 1 91.88 80 ARG A C 1
ATOM 593 O O . ARG A 1 80 ? -2.332 -5.863 -24.797 1 91.88 80 ARG A O 1
ATOM 600 N N . PHE A 1 81 ? -2.051 -6.777 -22.703 1 88.75 81 PHE A N 1
ATOM 601 C CA . PHE A 1 81 ? -0.716 -7.297 -22.984 1 88.75 81 PHE A CA 1
ATOM 602 C C . PHE A 1 81 ? -0.317 -8.344 -21.953 1 88.75 81 PHE A C 1
ATOM 604 O O . PHE A 1 81 ? -0.739 -8.273 -20.797 1 88.75 81 PHE A O 1
ATOM 611 N N . SER A 1 82 ? 0.42 -9.32 -22.484 1 88.44 82 SER A N 1
ATOM 612 C CA . SER A 1 82 ? 0.994 -10.32 -21.594 1 88.44 82 SER A CA 1
ATOM 613 C C . SER A 1 82 ? 2.352 -10.797 -22.094 1 88.44 82 SER A C 1
ATOM 615 O O . SER A 1 82 ? 2.5 -11.133 -23.281 1 88.44 82 SER A O 1
ATOM 617 N N . PRO A 1 83 ? 3.318 -10.781 -21.203 1 82.5 83 PRO A N 1
ATOM 618 C CA . PRO A 1 83 ? 4.629 -11.289 -21.625 1 82.5 83 PRO A CA 1
ATOM 619 C C . PRO A 1 83 ? 4.594 -12.758 -22.031 1 82.5 83 PRO A C 1
ATOM 621 O O . PRO A 1 83 ? 5.414 -13.188 -22.844 1 82.5 83 PRO A O 1
ATOM 624 N N . ASN A 1 84 ? 3.639 -13.461 -21.531 1 85.56 84 ASN A N 1
ATOM 625 C CA . ASN A 1 84 ? 3.496 -14.883 -21.844 1 85.56 84 ASN A CA 1
ATOM 626 C C . ASN A 1 84 ? 2.809 -15.086 -23.188 1 85.56 84 ASN A C 1
ATOM 628 O O . ASN A 1 84 ? 2.869 -16.172 -23.766 1 85.56 84 ASN A O 1
ATOM 632 N N . PHE A 1 85 ? 2.189 -14.039 -23.594 1 91.19 85 PHE A N 1
ATOM 633 C CA . PHE A 1 85 ? 1.475 -14.055 -24.859 1 91.19 85 PHE A CA 1
ATOM 634 C C . PHE A 1 85 ? 1.876 -12.859 -25.719 1 91.19 85 PHE A C 1
ATOM 636 O O . PHE A 1 85 ? 1.069 -11.961 -25.953 1 91.19 85 PHE A O 1
ATOM 643 N N . PRO A 1 86 ? 3.051 -12.945 -26.281 1 86.5 86 PRO A N 1
ATOM 644 C CA . PRO A 1 86 ? 3.615 -11.758 -26.938 1 86.5 86 PRO A CA 1
ATOM 645 C C . PRO A 1 86 ? 2.76 -11.273 -28.109 1 86.5 86 PRO A C 1
ATOM 647 O O . PRO A 1 86 ? 2.787 -10.086 -28.438 1 86.5 86 PRO A O 1
ATOM 650 N N . ASP A 1 87 ? 1.967 -12.156 -28.656 1 88.56 87 ASP A N 1
ATOM 651 C CA . ASP A 1 87 ? 1.182 -11.758 -29.828 1 88.56 87 ASP A CA 1
ATOM 652 C C . ASP A 1 87 ? -0.196 -11.242 -29.406 1 88.56 87 ASP A C 1
ATOM 654 O O . ASP A 1 87 ? -0.987 -10.82 -30.25 1 88.56 87 ASP A O 1
ATOM 658 N N . TRP A 1 88 ? -0.472 -11.273 -28.156 1 91.31 88 TRP A N 1
ATOM 659 C CA . TRP A 1 88 ? -1.767 -10.797 -27.688 1 91.31 88 TRP A CA 1
ATOM 660 C C . TRP A 1 88 ? -1.744 -9.289 -27.453 1 91.31 88 TRP A C 1
ATOM 662 O O . TRP A 1 88 ? -1.016 -8.805 -26.578 1 91.31 88 TRP A O 1
ATOM 672 N N . HIS A 1 89 ? -2.457 -8.594 -28.203 1 93.5 89 HIS A N 1
ATOM 673 C CA . HIS A 1 89 ? -2.65 -7.156 -28.047 1 93.5 89 HIS A CA 1
ATOM 674 C C . HIS A 1 89 ? -4.133 -6.797 -28.078 1 93.5 89 HIS A C 1
ATOM 676 O O . HIS A 1 89 ? -4.77 -6.84 -29.125 1 93.5 89 HIS A O 1
ATOM 682 N N . ASN A 1 90 ? -4.621 -6.445 -26.938 1 95.56 90 ASN A N 1
ATOM 683 C CA . ASN A 1 90 ? -6.027 -6.09 -26.797 1 95.56 90 ASN A CA 1
ATOM 684 C C . ASN A 1 90 ? -6.945 -7.195 -27.297 1 95.56 90 ASN A C 1
ATOM 686 O O . ASN A 1 90 ? -7.824 -6.945 -28.125 1 95.56 90 ASN A O 1
ATOM 690 N N . VAL A 1 91 ? -6.73 -8.289 -26.828 1 96.38 91 VAL A N 1
ATOM 691 C CA . VAL A 1 91 ? -7.512 -9.461 -27.203 1 96.38 91 VAL A CA 1
ATOM 692 C C . VAL A 1 91 ? -8.805 -9.5 -26.391 1 96.38 91 VAL A C 1
ATOM 694 O O . VAL A 1 91 ? -8.773 -9.602 -25.172 1 96.38 91 VAL A O 1
ATOM 697 N N . PRO A 1 92 ? -9.953 -9.383 -27.078 1 97.62 92 PRO A N 1
ATOM 698 C CA . PRO A 1 92 ? -11.227 -9.477 -26.359 1 97.62 92 PRO A CA 1
ATOM 699 C C . PRO A 1 92 ? -11.57 -10.906 -25.938 1 97.62 92 PRO A C 1
ATOM 701 O O . PRO A 1 92 ? -12.523 -11.492 -26.438 1 97.62 92 PRO A O 1
ATOM 704 N N . LEU A 1 93 ? -10.859 -11.422 -24.969 1 97.69 93 LEU A N 1
ATOM 705 C CA . LEU A 1 93 ? -10.859 -12.82 -24.578 1 97.69 93 LEU A CA 1
ATOM 706 C C . LEU A 1 93 ? -12.242 -13.258 -24.109 1 97.69 93 LEU A C 1
ATOM 708 O O . LEU A 1 93 ? -12.734 -14.312 -24.516 1 97.69 93 LEU A O 1
ATOM 712 N N . THR A 1 94 ? -12.891 -12.43 -23.297 1 98.31 94 THR A N 1
ATOM 713 C CA . THR A 1 94 ? -14.172 -12.828 -22.734 1 98.31 94 THR A CA 1
ATOM 714 C C . THR A 1 94 ? -15.234 -12.93 -23.828 1 98.31 94 THR A C 1
ATOM 716 O O . THR A 1 94 ? -16.016 -13.883 -23.844 1 98.31 94 THR A O 1
ATOM 719 N N . ASP A 1 95 ? -15.25 -11.977 -24.719 1 98.25 95 ASP A N 1
ATOM 720 C CA . ASP A 1 95 ? -16.219 -12 -25.812 1 98.25 95 ASP A CA 1
ATOM 721 C C . ASP A 1 95 ? -16.016 -13.219 -26.703 1 98.25 95 ASP A C 1
ATOM 723 O O . ASP A 1 95 ? -16.969 -13.875 -27.109 1 98.25 95 ASP A O 1
ATOM 727 N N . GLU A 1 96 ? -14.789 -13.492 -27.016 1 98.19 96 GLU A N 1
ATOM 728 C CA . GLU A 1 96 ? -14.461 -14.617 -27.875 1 98.19 96 GLU A CA 1
ATOM 729 C C . GLU A 1 96 ? -14.883 -15.938 -27.25 1 98.19 96 GLU A C 1
ATOM 731 O O . GLU A 1 96 ? -15.445 -16.812 -27.922 1 98.19 96 GLU A O 1
ATOM 736 N N . LEU A 1 97 ? -14.609 -16.078 -26 1 98.62 97 LEU A N 1
ATOM 737 C CA . LEU A 1 97 ? -14.945 -17.312 -25.312 1 98.62 97 LEU A CA 1
ATOM 738 C C . LEU A 1 97 ? -16.453 -17.438 -25.109 1 98.62 97 LEU A C 1
ATOM 740 O O . LEU A 1 97 ? -17.016 -18.531 -25.172 1 98.62 97 LEU A O 1
ATOM 744 N N . ALA A 1 98 ? -17.047 -16.297 -24.844 1 98.56 98 ALA A N 1
ATOM 745 C CA . ALA A 1 98 ? -18.5 -16.297 -24.688 1 98.56 98 ALA A CA 1
ATOM 746 C C . ALA A 1 98 ? -19.188 -16.766 -25.984 1 98.56 98 ALA A C 1
ATOM 748 O O . ALA A 1 98 ? -20.141 -17.531 -25.938 1 98.56 98 ALA A O 1
ATOM 749 N N . LYS A 1 99 ? -18.719 -16.312 -27.078 1 98.25 99 LYS A N 1
ATOM 750 C CA . LYS A 1 99 ? -19.266 -16.688 -28.375 1 98.25 99 LYS A CA 1
ATOM 751 C C . LYS A 1 99 ? -19.141 -18.188 -28.625 1 98.25 99 LYS A C 1
ATOM 753 O O . LYS A 1 99 ? -20.031 -18.812 -29.188 1 98.25 99 LYS A O 1
ATOM 758 N N . ARG A 1 100 ? -18.094 -18.734 -28.219 1 98.25 100 ARG A N 1
ATOM 759 C CA . ARG A 1 100 ? -17.766 -20.109 -28.531 1 98.25 100 ARG A CA 1
ATOM 760 C C . ARG A 1 100 ? -18.422 -21.062 -27.547 1 98.25 100 ARG A C 1
ATOM 762 O O . ARG A 1 100 ? -18.688 -22.219 -27.875 1 98.25 100 ARG A O 1
ATOM 769 N N . THR A 1 101 ? -18.656 -20.609 -26.375 1 98.38 101 THR A N 1
ATOM 770 C CA . THR A 1 101 ? -19.109 -21.531 -25.328 1 98.38 101 THR A CA 1
ATOM 771 C C . THR A 1 101 ? -20.578 -21.266 -24.984 1 98.38 101 THR A C 1
ATOM 773 O O . THR A 1 101 ? -21.234 -22.094 -24.344 1 98.38 101 THR A O 1
ATOM 776 N N . GLY A 1 102 ? -21.062 -20.078 -25.281 1 98.06 102 GLY A N 1
ATOM 777 C CA . GLY A 1 102 ? -22.406 -19.688 -24.891 1 98.06 102 GLY A CA 1
ATOM 778 C C . GLY A 1 102 ? -22.516 -19.344 -23.422 1 98.06 102 GLY A C 1
ATOM 779 O O . GLY A 1 102 ? -23.625 -19.297 -22.875 1 98.06 102 GLY A O 1
ATOM 780 N N . LYS A 1 103 ? -21.469 -19.141 -22.766 1 98.25 103 LYS A N 1
ATOM 781 C CA . LYS A 1 103 ? -21.438 -18.859 -21.328 1 98.25 103 LYS A CA 1
ATOM 782 C C . LYS A 1 103 ? -21.016 -17.422 -21.047 1 98.25 103 LYS A C 1
ATOM 784 O O . LYS A 1 103 ? -20.406 -16.766 -21.906 1 98.25 103 LYS A O 1
ATOM 789 N N . LYS A 1 104 ? -21.469 -16.859 -19.922 1 97.75 104 LYS A N 1
ATOM 790 C CA . LYS A 1 104 ? -20.969 -15.555 -19.484 1 97.75 104 LYS A CA 1
ATOM 791 C C . LYS A 1 104 ? -19.562 -15.68 -18.906 1 97.75 104 LYS A C 1
ATOM 793 O O . LYS A 1 104 ? -19.312 -16.484 -18 1 97.75 104 LYS A O 1
ATOM 798 N N . VAL A 1 105 ? -18.594 -14.883 -19.406 1 98.62 105 VAL A N 1
ATOM 799 C CA . VAL A 1 105 ? -17.188 -15.055 -19.078 1 98.62 105 VAL A CA 1
ATOM 800 C C . VAL A 1 105 ? -16.672 -13.797 -18.375 1 98.62 105 VAL A C 1
ATOM 802 O O . VAL A 1 105 ? -16.969 -12.68 -18.781 1 98.62 105 VAL A O 1
ATOM 805 N N . PHE A 1 106 ? -15.938 -13.992 -17.297 1 98.12 106 PHE A N 1
ATOM 806 C CA . PHE A 1 106 ? -15.273 -12.93 -16.562 1 98.12 106 PHE A CA 1
ATOM 807 C C . PHE A 1 106 ? -13.758 -13.094 -16.609 1 98.12 106 PHE A C 1
ATOM 809 O O . PHE A 1 106 ? -13.258 -14.219 -16.672 1 98.12 106 PHE A O 1
ATOM 816 N N . LEU A 1 107 ? -13.094 -11.984 -16.609 1 97.81 107 LEU A N 1
ATOM 817 C CA . LEU A 1 107 ? -11.633 -11.969 -16.719 1 97.81 107 LEU A CA 1
ATOM 818 C C . LEU A 1 107 ? -11.016 -11.172 -15.57 1 97.81 107 LEU A C 1
ATOM 820 O O . LEU A 1 107 ? -11.523 -10.109 -15.211 1 97.81 107 LEU A O 1
ATOM 824 N N . GLU A 1 108 ? -9.992 -11.688 -14.969 1 96.88 108 GLU A N 1
ATOM 825 C CA . GLU A 1 108 ? -9.219 -11 -13.938 1 96.88 108 GLU A CA 1
ATOM 826 C C . GLU A 1 108 ? -7.742 -11.367 -14.023 1 96.88 108 GLU A C 1
ATOM 828 O O . GLU A 1 108 ? -7.387 -12.414 -14.57 1 96.88 108 GLU A O 1
ATOM 833 N N . ASN A 1 109 ? -6.902 -10.469 -13.523 1 96.12 109 ASN A N 1
ATOM 834 C CA . ASN A 1 109 ? -5.484 -10.789 -13.359 1 96.12 109 ASN A CA 1
ATOM 835 C C . ASN A 1 109 ? -5.285 -11.992 -12.445 1 96.12 109 ASN A C 1
ATOM 837 O O . ASN A 1 109 ? -6.004 -12.164 -11.461 1 96.12 109 ASN A O 1
ATOM 841 N N . ASP A 1 110 ? -4.309 -12.766 -12.758 1 95.44 110 ASP A N 1
ATOM 842 C CA . ASP A 1 110 ? -4.094 -14.023 -12.055 1 95.44 110 ASP A CA 1
ATOM 843 C C . ASP A 1 110 ? -3.812 -13.781 -10.57 1 95.44 110 ASP A C 1
ATOM 845 O O . ASP A 1 110 ? -4.266 -14.539 -9.711 1 95.44 110 ASP A O 1
ATOM 849 N N . ALA A 1 111 ? -3.047 -12.758 -10.219 1 96.06 111 ALA A N 1
ATOM 850 C CA . ALA A 1 111 ? -2.764 -12.461 -8.82 1 96.06 111 ALA A CA 1
ATOM 851 C C . ALA A 1 111 ? -4.02 -11.984 -8.094 1 96.06 111 ALA A C 1
ATOM 853 O O . ALA A 1 111 ? -4.25 -12.344 -6.938 1 96.06 111 ALA A O 1
ATOM 854 N N . ASN A 1 112 ? -4.824 -11.172 -8.727 1 97.62 112 ASN A N 1
ATOM 855 C CA . ASN A 1 112 ? -6.129 -10.797 -8.188 1 97.62 112 ASN A CA 1
ATOM 856 C C . ASN A 1 112 ? -7.031 -12.016 -8.016 1 97.62 112 ASN A C 1
ATOM 858 O O . ASN A 1 112 ? -7.719 -12.141 -7 1 97.62 112 ASN A O 1
ATOM 862 N N . ALA A 1 113 ? -6.98 -12.859 -9.031 1 97.81 113 ALA A N 1
ATOM 863 C CA . ALA A 1 113 ? -7.762 -14.094 -8.93 1 97.81 113 ALA A CA 1
ATOM 864 C C . ALA A 1 113 ? -7.316 -14.93 -7.734 1 97.81 113 ALA A C 1
ATOM 866 O O . ALA A 1 113 ? -8.148 -15.547 -7.059 1 97.81 113 ALA A O 1
ATOM 867 N N . PHE A 1 114 ? -6.078 -14.93 -7.48 1 97.88 114 PHE A N 1
ATOM 868 C CA . PHE A 1 114 ? -5.535 -15.695 -6.363 1 97.88 114 PHE A CA 1
ATOM 869 C C . PHE A 1 114 ? -6.125 -15.219 -5.043 1 97.88 114 PHE A C 1
ATOM 871 O O . PHE A 1 114 ? -6.605 -16.016 -4.242 1 97.88 114 PHE A O 1
ATOM 878 N N . VAL A 1 115 ? -6.117 -13.898 -4.789 1 98.56 115 VAL A N 1
ATOM 879 C CA . VAL A 1 115 ? -6.629 -13.391 -3.523 1 98.56 115 VAL A CA 1
ATOM 880 C C . VAL A 1 115 ? -8.133 -13.641 -3.436 1 98.56 115 VAL A C 1
ATOM 882 O O . VAL A 1 115 ? -8.664 -13.914 -2.355 1 98.56 115 VAL A O 1
ATOM 885 N N . LEU A 1 116 ? -8.805 -13.547 -4.531 1 98.19 116 LEU A N 1
ATOM 886 C CA . LEU A 1 116 ? -10.227 -13.875 -4.531 1 98.19 116 LEU A CA 1
ATOM 887 C C . LEU A 1 116 ? -10.453 -15.336 -4.16 1 98.19 116 LEU A C 1
ATOM 889 O O . LEU A 1 116 ? -11.375 -15.656 -3.404 1 98.19 116 LEU A O 1
ATOM 893 N N . GLY A 1 117 ? -9.602 -16.188 -4.754 1 98.25 117 GLY A N 1
ATOM 894 C CA . GLY A 1 117 ? -9.672 -17.578 -4.375 1 98.25 117 GLY A CA 1
ATOM 895 C C . GLY A 1 117 ? -9.523 -17.812 -2.879 1 98.25 117 GLY A C 1
ATOM 896 O O . GLY A 1 117 ? -10.266 -18.594 -2.285 1 98.25 117 GLY A O 1
ATOM 897 N N . GLU A 1 118 ? -8.586 -17.125 -2.297 1 98.44 118 GLU A N 1
ATOM 898 C CA . GLU A 1 118 ? -8.367 -17.219 -0.857 1 98.44 118 GLU A CA 1
ATOM 899 C C . GLU A 1 118 ? -9.562 -16.672 -0.075 1 98.44 118 GLU A C 1
ATOM 901 O O . GLU A 1 118 ? -9.93 -17.234 0.96 1 98.44 118 GLU A O 1
ATOM 906 N N . LYS A 1 119 ? -10.156 -15.578 -0.537 1 98.06 119 LYS A N 1
ATOM 907 C CA . LYS A 1 119 ? -11.297 -14.938 0.121 1 98.06 119 LYS A CA 1
ATOM 908 C C . LYS A 1 119 ? -12.5 -15.867 0.15 1 98.06 119 LYS A C 1
ATOM 910 O O . LYS A 1 119 ? -13.219 -15.938 1.154 1 98.06 119 LYS A O 1
ATOM 915 N N . TRP A 1 120 ? -12.672 -16.625 -0.895 1 97.06 120 TRP A N 1
ATOM 916 C CA . TRP A 1 120 ? -13.914 -17.391 -1.028 1 97.06 120 TRP A CA 1
ATOM 917 C C . TRP A 1 120 ? -13.711 -18.844 -0.63 1 97.06 120 TRP A C 1
ATOM 919 O O . TRP A 1 120 ? -14.633 -19.5 -0.13 1 97.06 120 TRP A O 1
ATOM 929 N N . PHE A 1 121 ? -12.492 -19.391 -0.877 1 97.19 121 PHE A N 1
ATOM 930 C CA . PHE A 1 121 ? -12.32 -20.828 -0.741 1 97.19 121 PHE A CA 1
ATOM 931 C C . PHE A 1 121 ? -11.141 -21.156 0.165 1 97.19 121 PHE A C 1
ATOM 933 O O . PHE A 1 121 ? -10.922 -22.312 0.521 1 97.19 121 PHE A O 1
ATOM 940 N N . GLY A 1 122 ? -10.367 -20.156 0.548 1 97.69 122 GLY A N 1
ATOM 941 C CA . GLY A 1 122 ? -9.117 -20.438 1.234 1 97.69 122 GLY A CA 1
ATOM 942 C C . GLY A 1 122 ? -9.039 -19.812 2.615 1 97.69 122 GLY A C 1
ATOM 943 O O . GLY A 1 122 ? -10.023 -19.812 3.359 1 97.69 122 GLY A O 1
ATOM 944 N N . ALA A 1 123 ? -7.867 -19.328 2.98 1 98.19 123 ALA A N 1
ATOM 945 C CA . ALA A 1 123 ? -7.57 -18.859 4.328 1 98.19 123 ALA A CA 1
ATOM 946 C C . ALA A 1 123 ? -8.219 -17.5 4.59 1 98.19 123 ALA A C 1
ATOM 948 O O . ALA A 1 123 ? -8.328 -17.062 5.738 1 98.19 123 ALA A O 1
ATOM 949 N N . GLY A 1 124 ? -8.648 -16.844 3.551 1 98.31 124 GLY A N 1
ATOM 950 C CA . GLY A 1 124 ? -9.219 -15.508 3.68 1 98.31 124 GLY A CA 1
ATOM 951 C C . GLY A 1 124 ? -10.719 -15.531 3.949 1 98.31 124 GLY A C 1
ATOM 952 O O . GLY A 1 124 ? -11.336 -14.477 4.105 1 98.31 124 GLY A O 1
ATOM 953 N N . ARG A 1 125 ? -11.289 -16.75 3.957 1 97.5 125 ARG A N 1
ATOM 954 C CA . ARG A 1 125 ? -12.727 -16.844 4.188 1 97.5 125 ARG A CA 1
ATOM 955 C C . ARG A 1 125 ? -13.117 -16.156 5.492 1 97.5 125 ARG A C 1
ATOM 957 O O . ARG A 1 125 ? -12.5 -16.391 6.531 1 97.5 125 ARG A O 1
ATOM 964 N N . GLY A 1 126 ? -14.133 -15.281 5.371 1 97.12 126 GLY A N 1
ATOM 965 C CA . GLY A 1 126 ? -14.641 -14.594 6.547 1 97.12 126 GLY A CA 1
ATOM 966 C C . GLY A 1 126 ? -13.906 -13.305 6.852 1 97.12 126 GLY A C 1
ATOM 967 O O . GLY A 1 126 ? -14.266 -12.578 7.777 1 97.12 126 GLY A O 1
ATOM 968 N N . HIS A 1 127 ? -12.859 -12.977 6.105 1 98.12 127 HIS A N 1
ATOM 969 C CA . HIS A 1 127 ? -12.086 -11.766 6.336 1 98.12 127 HIS A CA 1
ATOM 970 C C . HIS A 1 127 ? -12.406 -10.695 5.301 1 98.12 127 HIS A C 1
ATOM 972 O O . HIS A 1 127 ? -12.664 -11.008 4.137 1 98.12 127 HIS A O 1
ATOM 978 N N . ASP A 1 128 ? -12.336 -9.43 5.691 1 98 128 ASP A N 1
ATOM 979 C CA . ASP A 1 128 ? -12.648 -8.305 4.816 1 98 128 ASP A CA 1
ATOM 980 C C . ASP A 1 128 ? -11.383 -7.527 4.453 1 98 128 ASP A C 1
ATOM 982 O O . ASP A 1 128 ? -11.422 -6.633 3.605 1 98 128 ASP A O 1
ATOM 986 N N . HIS A 1 129 ? -10.32 -7.816 5.113 1 98.69 129 HIS A N 1
ATOM 987 C CA . HIS A 1 129 ? -9.023 -7.184 4.867 1 98.69 129 HIS A CA 1
ATOM 988 C C . HIS A 1 129 ? -7.93 -8.227 4.688 1 98.69 129 HIS A C 1
ATOM 990 O O . HIS A 1 129 ? -7.426 -8.781 5.664 1 98.69 129 HIS A O 1
ATOM 996 N N . ILE A 1 130 ? -7.594 -8.5 3.398 1 98.88 130 ILE A N 1
ATOM 997 C CA . ILE A 1 130 ? -6.695 -9.586 3.033 1 98.88 130 ILE A CA 1
ATOM 998 C C . ILE A 1 130 ? -5.57 -9.055 2.15 1 98.88 130 ILE A C 1
ATOM 1000 O O . ILE A 1 130 ? -5.812 -8.273 1.228 1 98.88 130 ILE A O 1
ATOM 1004 N N . VAL A 1 131 ? -4.352 -9.383 2.479 1 98.94 131 VAL A N 1
ATOM 1005 C CA . VAL A 1 131 ? -3.223 -9.242 1.565 1 98.94 131 VAL A CA 1
ATOM 1006 C C . VAL A 1 131 ? -2.723 -10.625 1.149 1 98.94 131 VAL A C 1
ATOM 1008 O O . VAL A 1 131 ? -2.512 -11.5 1.996 1 98.94 131 VAL A O 1
ATOM 1011 N N . ALA A 1 132 ? -2.59 -10.852 -0.148 1 98.75 132 ALA A N 1
ATOM 1012 C CA . ALA A 1 132 ? -2.117 -12.148 -0.635 1 98.75 132 ALA A CA 1
ATOM 1013 C C . ALA A 1 132 ? -0.949 -11.977 -1.601 1 98.75 132 ALA A C 1
ATOM 1015 O O . ALA A 1 132 ? -0.951 -11.062 -2.434 1 98.75 132 ALA A O 1
ATOM 1016 N N . LEU A 1 133 ? 0.05 -12.789 -1.449 1 98.44 133 LEU A N 1
ATOM 1017 C CA . LEU A 1 133 ? 1.213 -12.844 -2.328 1 98.44 133 LEU A CA 1
ATOM 1018 C C . LEU A 1 133 ? 1.363 -14.234 -2.945 1 98.44 133 LEU A C 1
ATOM 1020 O O . LEU A 1 133 ? 1.147 -15.242 -2.271 1 98.44 133 LEU A O 1
ATOM 1024 N N . THR A 1 134 ? 1.655 -14.273 -4.176 1 96.56 134 THR A N 1
ATOM 1025 C CA . THR A 1 134 ? 2.037 -15.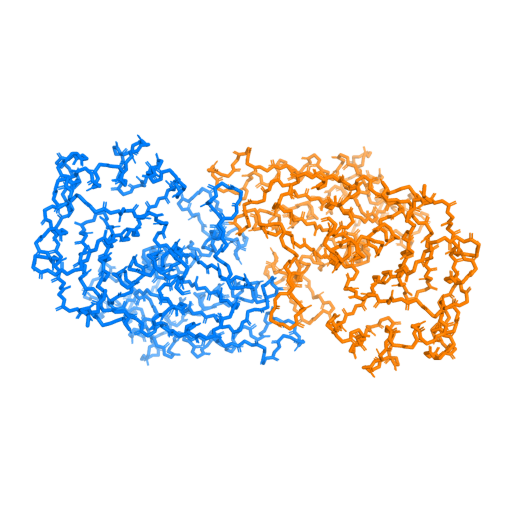523 -4.832 1 96.56 134 THR A CA 1
ATOM 1026 C C . THR A 1 134 ? 3.525 -15.523 -5.172 1 96.56 134 THR A C 1
ATOM 1028 O O . THR A 1 134 ? 3.986 -14.695 -5.965 1 96.56 134 THR A O 1
ATOM 1031 N N . LEU A 1 135 ? 4.27 -16.406 -4.574 1 96.38 135 LEU A N 1
ATOM 1032 C CA . LEU A 1 135 ? 5.707 -16.516 -4.793 1 96.38 135 LEU A CA 1
ATOM 1033 C C . LEU A 1 135 ? 6.023 -17.641 -5.785 1 96.38 135 LEU A C 1
ATOM 1035 O O . LEU A 1 135 ? 6.035 -18.812 -5.422 1 96.38 135 LEU A O 1
ATOM 1039 N N . GLY A 1 136 ? 6.277 -17.344 -6.961 1 92.81 136 GLY A N 1
ATOM 1040 C CA . GLY A 1 136 ? 6.656 -18.25 -8.023 1 92.81 136 GLY A CA 1
ATOM 1041 C C . GLY A 1 136 ? 7.793 -17.734 -8.883 1 92.81 136 GLY A C 1
ATOM 1042 O O . GLY A 1 136 ? 8.789 -17.219 -8.359 1 92.81 136 GLY A O 1
ATOM 1043 N N . THR A 1 137 ? 7.582 -17.969 -10.234 1 91.25 137 THR A N 1
ATOM 1044 C CA . THR A 1 137 ? 8.578 -17.375 -11.125 1 91.25 137 THR A CA 1
ATOM 1045 C C . THR A 1 137 ? 8.758 -15.891 -10.836 1 91.25 137 THR A C 1
ATOM 1047 O O . THR A 1 137 ? 9.883 -15.391 -10.82 1 91.25 137 THR A O 1
ATOM 1050 N N . GLY A 1 138 ? 7.73 -15.211 -10.672 1 93.94 138 GLY A N 1
ATOM 1051 C CA . GLY A 1 138 ? 7.668 -13.852 -10.148 1 93.94 138 GLY A CA 1
ATOM 1052 C C . GLY A 1 138 ? 6.875 -13.75 -8.859 1 93.94 138 GLY A C 1
ATOM 1053 O O . GLY A 1 138 ? 6.648 -14.75 -8.18 1 93.94 138 GLY A O 1
ATOM 1054 N N . ILE A 1 139 ? 6.617 -12.555 -8.477 1 96.5 139 ILE A N 1
ATOM 1055 C CA . ILE A 1 139 ? 5.805 -12.344 -7.285 1 96.5 139 ILE A CA 1
ATOM 1056 C C . ILE A 1 139 ? 4.57 -11.516 -7.637 1 96.5 139 ILE A C 1
ATOM 1058 O O . ILE A 1 139 ? 4.695 -10.383 -8.109 1 96.5 139 ILE A O 1
ATOM 1062 N N . GLY A 1 140 ? 3.406 -12.102 -7.492 1 96.19 140 GLY A N 1
ATOM 1063 C CA . GLY A 1 140 ? 2.143 -11.398 -7.66 1 96.19 140 GLY A CA 1
ATOM 1064 C C . GLY A 1 140 ? 1.49 -11.023 -6.344 1 96.19 140 GLY A C 1
ATOM 1065 O O . GLY A 1 140 ? 1.845 -11.555 -5.293 1 96.19 140 GLY A O 1
ATOM 1066 N N . GLY A 1 141 ? 0.588 -10.094 -6.438 1 96.94 141 GLY A N 1
ATOM 1067 C CA . GLY A 1 141 ? -0.114 -9.648 -5.242 1 96.94 141 GLY A CA 1
ATOM 1068 C C . GLY A 1 141 ? -1.569 -9.305 -5.5 1 96.94 141 GLY A C 1
ATOM 1069 O O . GLY A 1 141 ? -1.938 -8.93 -6.613 1 96.94 141 GLY A O 1
ATOM 1070 N N . GLY A 1 142 ? -2.387 -9.523 -4.543 1 98.44 142 GLY A N 1
ATOM 1071 C CA . GLY A 1 142 ? -3.775 -9.102 -4.484 1 98.44 142 GLY A CA 1
ATOM 1072 C C . GLY A 1 142 ? -4.195 -8.625 -3.107 1 98.44 142 GLY A C 1
ATOM 1073 O O . GLY A 1 142 ? -3.652 -9.07 -2.096 1 98.44 142 GLY A O 1
ATOM 1074 N N . VAL A 1 143 ? -5.145 -7.691 -3.123 1 98.81 143 VAL A N 1
ATOM 1075 C CA . VAL A 1 143 ? -5.562 -7.098 -1.859 1 98.81 143 VAL A CA 1
ATOM 1076 C C . VAL A 1 143 ? -7.082 -6.957 -1.831 1 98.81 143 VAL A C 1
ATOM 1078 O O . VAL A 1 143 ? -7.695 -6.555 -2.824 1 98.81 143 VAL A O 1
ATOM 1081 N N . VAL A 1 144 ? -7.664 -7.398 -0.78 1 98.62 144 VAL A N 1
ATOM 1082 C CA . VAL A 1 144 ? -9.055 -7.109 -0.461 1 98.62 144 VAL A CA 1
ATOM 1083 C C . VAL A 1 144 ? -9.133 -6.172 0.742 1 98.62 144 VAL A C 1
ATOM 1085 O O . VAL A 1 144 ? -8.57 -6.465 1.799 1 98.62 144 VAL A O 1
ATOM 1088 N N . THR A 1 145 ? -9.703 -5.035 0.567 1 98 145 THR A N 1
ATOM 1089 C CA . THR A 1 145 ? -9.922 -4.086 1.651 1 98 145 THR A CA 1
ATOM 1090 C C . THR A 1 145 ? -11.406 -3.754 1.787 1 98 145 THR A C 1
ATOM 1092 O O . THR A 1 145 ? -12.078 -3.49 0.792 1 98 145 THR A O 1
ATOM 1095 N N . HIS A 1 146 ? -11.922 -3.789 3.004 1 96.81 146 HIS A N 1
ATOM 1096 C CA . HIS A 1 146 ? -13.336 -3.547 3.277 1 96.81 146 HIS A CA 1
ATOM 1097 C C . HIS A 1 146 ? -14.227 -4.469 2.449 1 96.81 146 HIS A C 1
ATOM 1099 O O . HIS A 1 146 ? -15.281 -4.055 1.968 1 96.81 146 HIS A O 1
ATOM 1105 N N . GLY A 1 147 ? -13.664 -5.625 2.133 1 96.38 147 GLY A N 1
ATOM 1106 C CA . GLY A 1 147 ? -14.414 -6.637 1.409 1 96.38 147 GLY A CA 1
ATOM 1107 C C . GLY A 1 147 ? -14.336 -6.48 -0.097 1 96.38 147 GLY A C 1
ATOM 1108 O O . GLY A 1 147 ? -14.891 -7.289 -0.843 1 96.38 147 GLY A O 1
ATOM 1109 N N . TYR A 1 148 ? -13.57 -5.457 -0.551 1 95.25 148 TYR A N 1
ATOM 1110 C CA . TYR A 1 148 ? -13.5 -5.164 -1.978 1 95.25 148 TYR A CA 1
ATOM 1111 C C . TYR A 1 148 ? -12.102 -5.445 -2.523 1 95.25 148 TYR A C 1
ATOM 1113 O O . TYR A 1 148 ? -11.102 -5.148 -1.867 1 95.25 148 TYR A O 1
ATOM 1121 N N . LEU A 1 149 ? -12.148 -6.047 -3.744 1 97.5 149 LEU A N 1
ATOM 1122 C CA . LEU A 1 149 ? -10.883 -6.27 -4.438 1 97.5 149 LEU A CA 1
ATOM 1123 C C . LEU A 1 149 ? -10.25 -4.941 -4.848 1 97.5 149 LEU A C 1
ATOM 1125 O O . LEU A 1 149 ? -10.898 -4.113 -5.488 1 97.5 149 LEU A O 1
ATOM 1129 N N . LEU A 1 150 ? -9.055 -4.715 -4.473 1 98.12 150 LEU A N 1
ATOM 1130 C CA . LEU A 1 150 ? -8.312 -3.521 -4.871 1 98.12 150 LEU A CA 1
ATOM 1131 C C . LEU A 1 150 ? -7.824 -3.643 -6.309 1 98.12 150 LEU A C 1
ATOM 1133 O O . LEU A 1 150 ? -7.07 -4.566 -6.637 1 98.12 150 LEU A O 1
ATOM 1137 N N . THR A 1 151 ? -8.188 -2.727 -7.184 1 96.44 151 THR A N 1
ATOM 1138 C CA . THR A 1 151 ? -7.793 -2.826 -8.586 1 96.44 151 THR A CA 1
ATOM 1139 C C . THR A 1 151 ? -7.086 -1.55 -9.039 1 96.44 151 THR A C 1
ATOM 1141 O O . THR A 1 151 ? -6.285 -1.576 -9.977 1 96.44 151 THR A O 1
ATOM 1144 N N . GLY A 1 152 ? -7.422 -0.403 -8.344 1 96.06 152 GLY A N 1
ATOM 1145 C CA . GLY A 1 152 ? -6.891 0.88 -8.773 1 96.06 152 GLY A CA 1
ATOM 1146 C C . GLY A 1 152 ? -7.652 1.484 -9.938 1 96.06 152 GLY A C 1
ATOM 1147 O O . GLY A 1 152 ? -8.68 0.951 -10.359 1 96.06 152 GLY A O 1
ATOM 1148 N N . ARG A 1 153 ? -7.18 2.576 -10.391 1 94.62 153 ARG A N 1
ATOM 1149 C CA . ARG A 1 153 ? -7.855 3.371 -11.406 1 94.62 153 ARG A CA 1
ATOM 1150 C C . ARG A 1 153 ? -8.008 2.582 -12.703 1 94.62 153 ARG A C 1
ATOM 1152 O O . ARG A 1 153 ? -9.102 2.52 -13.273 1 94.62 153 ARG A O 1
ATOM 1159 N N . ASP A 1 154 ? -6.906 1.948 -13.117 1 92.38 154 ASP A N 1
ATOM 1160 C CA . ASP A 1 154 ? -6.859 1.316 -14.43 1 92.38 154 ASP A CA 1
ATOM 1161 C C . ASP A 1 154 ? -6.906 -0.205 -14.312 1 92.38 154 ASP A C 1
ATOM 1163 O O . ASP A 1 154 ? -6.715 -0.916 -15.297 1 92.38 154 ASP A O 1
ATOM 1167 N N . GLY A 1 155 ? -7.074 -0.668 -13.078 1 92.19 155 GLY A N 1
ATOM 1168 C CA . GLY A 1 155 ? -7.117 -2.107 -12.867 1 92.19 155 GLY A CA 1
ATOM 1169 C C . GLY A 1 155 ? -5.738 -2.736 -12.781 1 92.19 155 GLY A C 1
ATOM 1170 O O . GLY A 1 155 ? -5.602 -3.957 -12.883 1 92.19 155 GLY A O 1
ATOM 1171 N N . ILE A 1 156 ? -4.688 -1.98 -12.625 1 91.31 156 ILE A N 1
ATOM 1172 C CA . ILE A 1 156 ? -3.334 -2.521 -12.633 1 91.31 156 ILE A CA 1
ATOM 1173 C C . ILE A 1 156 ? -2.701 -2.359 -11.25 1 91.31 156 ILE A C 1
ATOM 1175 O O . ILE A 1 156 ? -1.479 -2.43 -11.109 1 91.31 156 ILE A O 1
ATOM 1179 N N . GLY A 1 157 ? -3.549 -2.109 -10.266 1 94.69 157 GLY A N 1
ATOM 1180 C CA . GLY A 1 157 ? -3.037 -1.989 -8.914 1 94.69 157 GLY A CA 1
ATOM 1181 C C . GLY A 1 157 ? -2.627 -3.32 -8.312 1 94.69 157 GLY A C 1
ATOM 1182 O O . GLY A 1 157 ? -2.666 -4.352 -8.984 1 94.69 157 GLY A O 1
ATOM 1183 N N . ALA A 1 158 ? -2.145 -3.217 -7.082 1 96.88 158 ALA A N 1
ATOM 1184 C CA . ALA A 1 158 ? -1.727 -4.352 -6.262 1 96.88 158 ALA A CA 1
ATOM 1185 C C . ALA A 1 158 ? -0.545 -5.078 -6.895 1 96.88 158 ALA A C 1
ATOM 1187 O O . ALA A 1 158 ? -0.51 -6.312 -6.918 1 96.88 158 ALA A O 1
ATOM 1188 N N . GLU A 1 159 ? 0.344 -4.312 -7.527 1 96.62 159 GLU A N 1
ATOM 1189 C CA . GLU A 1 159 ? 1.62 -4.871 -7.965 1 96.62 159 GLU A CA 1
ATOM 1190 C C . GLU A 1 159 ? 2.607 -4.961 -6.805 1 96.62 159 GLU A C 1
ATOM 1192 O O . GLU A 1 159 ? 3.666 -4.332 -6.832 1 96.62 159 GLU A O 1
ATOM 1197 N N . LEU A 1 160 ? 2.32 -5.855 -5.898 1 98.25 160 LEU A N 1
ATOM 1198 C CA . LEU A 1 160 ? 3.014 -5.945 -4.617 1 98.25 160 LEU A CA 1
ATOM 1199 C C . LEU A 1 160 ? 4.43 -6.477 -4.801 1 98.25 160 LEU A C 1
ATOM 1201 O O . LEU A 1 160 ? 5.309 -6.219 -3.973 1 98.25 160 LEU A O 1
ATOM 1205 N N . GLY A 1 161 ? 4.688 -7.195 -5.812 1 98.06 161 GLY A N 1
ATOM 1206 C CA . GLY A 1 161 ? 6.008 -7.742 -6.082 1 98.06 161 GLY A CA 1
ATOM 1207 C C . GLY A 1 161 ? 6.992 -6.703 -6.59 1 98.06 161 GLY A C 1
ATOM 1208 O O . GLY A 1 161 ? 8.195 -6.953 -6.629 1 98.06 161 GLY A O 1
ATOM 1209 N N . HIS A 1 162 ? 6.52 -5.523 -6.906 1 97.25 162 HIS A N 1
ATOM 1210 C CA . HIS A 1 162 ? 7.367 -4.535 -7.559 1 97.25 162 HIS A CA 1
ATOM 1211 C C . HIS A 1 162 ? 7.578 -3.312 -6.668 1 97.25 162 HIS A C 1
ATOM 1213 O O . HIS A 1 162 ? 7.926 -2.236 -7.156 1 97.25 162 HIS A O 1
ATOM 1219 N N . VAL A 1 163 ? 7.34 -3.508 -5.41 1 97.25 163 VAL A N 1
ATOM 1220 C CA . VAL A 1 163 ? 7.754 -2.506 -4.434 1 97.25 163 VAL A CA 1
ATOM 1221 C C . VAL A 1 163 ? 9.242 -2.674 -4.121 1 97.25 163 VAL A C 1
ATOM 1223 O O . VAL A 1 163 ? 9.727 -3.797 -3.984 1 97.25 163 VAL A O 1
ATOM 1226 N N . VAL A 1 164 ? 9.93 -1.586 -3.967 1 96.5 164 VAL A N 1
ATOM 1227 C CA . VAL A 1 164 ? 11.367 -1.627 -3.719 1 96.5 164 VAL A CA 1
ATOM 1228 C C . VAL A 1 164 ? 11.625 -1.981 -2.258 1 96.5 164 VAL A C 1
ATOM 1230 O O . VAL A 1 164 ? 11.164 -1.288 -1.351 1 96.5 164 VAL A O 1
ATOM 1233 N N . VAL A 1 165 ? 12.336 -3.049 -2.047 1 96.19 165 VAL A N 1
ATOM 1234 C CA . VAL A 1 165 ? 12.641 -3.467 -0.683 1 96.19 165 VAL A CA 1
ATOM 1235 C C . VAL A 1 165 ? 14.148 -3.379 -0.439 1 96.19 165 VAL A C 1
ATOM 1237 O O . VAL A 1 165 ? 14.594 -3.363 0.709 1 96.19 165 VAL A O 1
ATOM 1240 N N . GLU A 1 166 ? 14.914 -3.422 -1.451 1 94.56 166 GLU A N 1
ATOM 1241 C CA . GLU A 1 166 ? 16.359 -3.256 -1.39 1 94.56 166 GLU A CA 1
ATOM 1242 C C . GLU A 1 166 ? 16.844 -2.176 -2.359 1 94.56 166 GLU A C 1
ATOM 1244 O O . GLU A 1 166 ? 17.281 -2.482 -3.473 1 94.56 166 GLU A O 1
ATOM 1249 N N . PRO A 1 167 ? 16.859 -0.975 -1.777 1 90.06 167 PRO A N 1
ATOM 1250 C CA . PRO A 1 167 ? 17.375 0.066 -2.666 1 90.06 167 PRO A CA 1
ATOM 1251 C C . PRO A 1 167 ? 18.75 -0.278 -3.232 1 90.06 167 PRO A C 1
ATOM 1253 O O . PRO A 1 167 ? 19.609 -0.79 -2.51 1 90.06 167 PRO A O 1
ATOM 1256 N N . ASN A 1 168 ? 18.969 -0.139 -4.535 1 88.81 168 ASN A N 1
ATOM 1257 C CA . ASN A 1 168 ? 20.203 -0.485 -5.234 1 88.81 168 ASN A CA 1
ATOM 1258 C C . ASN A 1 168 ? 20.391 -1.997 -5.328 1 88.81 168 ASN A C 1
ATOM 1260 O O . ASN A 1 168 ? 21.516 -2.48 -5.488 1 88.81 168 ASN A O 1
ATOM 1264 N N . GLY A 1 169 ? 19.359 -2.732 -5.105 1 94.25 169 GLY A N 1
ATOM 1265 C CA . GLY A 1 169 ? 19.391 -4.18 -5.258 1 94.25 169 GLY A CA 1
ATOM 1266 C C . GLY A 1 169 ? 19.438 -4.625 -6.707 1 94.25 169 GLY A C 1
ATOM 1267 O O . GLY A 1 169 ? 19.781 -3.836 -7.594 1 94.25 169 GLY A O 1
ATOM 1268 N N . PRO A 1 170 ? 19.234 -5.875 -6.906 1 96.06 170 PRO A N 1
ATOM 1269 C CA . PRO A 1 170 ? 19.312 -6.414 -8.266 1 96.06 170 PRO A CA 1
ATOM 1270 C C . PRO A 1 170 ? 18.281 -5.812 -9.211 1 96.06 170 PRO A C 1
ATOM 1272 O O . PRO A 1 170 ? 17.234 -5.332 -8.758 1 96.06 170 PRO A O 1
ATOM 1275 N N . MET A 1 171 ? 18.594 -5.883 -10.453 1 94.94 171 MET A N 1
ATOM 1276 C CA . MET A 1 171 ? 17.672 -5.422 -11.484 1 94.94 171 MET A CA 1
ATOM 1277 C C . MET A 1 171 ? 16.453 -6.344 -11.586 1 94.94 171 MET A C 1
ATOM 1279 O O . MET A 1 171 ? 16.594 -7.566 -11.539 1 94.94 171 MET A O 1
ATOM 1283 N N . CYS A 1 172 ? 15.359 -5.77 -11.68 1 95.38 172 CYS A N 1
ATOM 1284 C CA . CYS A 1 172 ? 14.117 -6.5 -11.906 1 95.38 172 CYS A CA 1
ATOM 1285 C C . CYS A 1 172 ? 13.734 -6.48 -13.383 1 95.38 172 CYS A C 1
ATOM 1287 O O . CYS A 1 172 ? 14.141 -5.582 -14.117 1 95.38 172 CYS A O 1
ATOM 1289 N N . ASN A 1 173 ? 12.953 -7.48 -13.805 1 89.25 173 ASN A N 1
ATOM 1290 C CA . ASN A 1 173 ? 12.516 -7.52 -15.195 1 89.25 173 ASN A CA 1
ATOM 1291 C C . ASN A 1 173 ? 11.641 -6.316 -15.547 1 89.25 173 ASN A C 1
ATOM 1293 O O . ASN A 1 173 ? 11.461 -5.988 -16.719 1 89.25 173 ASN A O 1
ATOM 1297 N N . CYS A 1 174 ? 11.195 -5.656 -14.562 1 90.25 174 CYS A N 1
ATOM 1298 C CA . CYS A 1 174 ? 10.328 -4.508 -14.805 1 90.25 174 CYS A CA 1
ATOM 1299 C C . CYS A 1 174 ? 11.148 -3.256 -15.094 1 90.25 174 CYS A C 1
ATOM 1301 O O . CYS A 1 174 ? 10.594 -2.219 -15.461 1 90.25 174 CYS A O 1
ATOM 1303 N N . GLY A 1 175 ? 12.414 -3.285 -14.875 1 90.69 175 GLY A N 1
ATOM 1304 C CA . GLY A 1 175 ? 13.297 -2.164 -15.148 1 90.69 175 GLY A CA 1
ATOM 1305 C C . GLY A 1 175 ? 13.727 -1.418 -13.898 1 90.69 175 GLY A C 1
ATOM 1306 O O . GLY A 1 175 ? 14.609 -0.559 -13.953 1 90.69 175 GLY A O 1
ATOM 1307 N N . THR A 1 176 ? 13.164 -1.734 -12.797 1 90.94 176 THR A N 1
ATOM 1308 C CA . THR A 1 176 ? 13.508 -1.095 -11.531 1 90.94 176 THR A CA 1
ATOM 1309 C C . THR A 1 176 ? 14.461 -1.969 -10.727 1 90.94 176 THR A C 1
ATOM 1311 O O . THR A 1 176 ? 14.523 -3.184 -10.93 1 90.94 176 THR A O 1
ATOM 1314 N N . ARG A 1 177 ? 15.219 -1.359 -9.867 1 92.5 177 ARG A N 1
ATOM 1315 C CA . ARG A 1 177 ? 16.141 -2.1 -9.008 1 92.5 177 ARG A CA 1
ATOM 1316 C C . ARG A 1 177 ? 15.539 -2.324 -7.625 1 92.5 177 ARG A C 1
ATOM 1318 O O . ARG A 1 177 ? 14.93 -1.418 -7.055 1 92.5 177 ARG A O 1
ATOM 1325 N N . GLY A 1 178 ? 15.727 -3.559 -7.168 1 95.56 178 GLY A N 1
ATOM 1326 C CA . GLY A 1 178 ? 15.5 -3.814 -5.754 1 95.56 178 GLY A CA 1
ATOM 1327 C C . GLY A 1 178 ? 14.055 -4.148 -5.434 1 95.56 178 GLY A C 1
ATOM 1328 O O . GLY A 1 178 ? 13.648 -4.117 -4.27 1 95.56 178 GLY A O 1
ATOM 1329 N N . CYS A 1 179 ? 13.258 -4.441 -6.469 1 97.62 179 CYS A N 1
ATOM 1330 C CA . CYS A 1 179 ? 11.891 -4.891 -6.219 1 97.62 179 CYS A CA 1
ATOM 1331 C C . CYS A 1 179 ? 11.883 -6.168 -5.387 1 97.62 179 CYS A C 1
ATOM 1333 O O . CYS A 1 179 ? 12.828 -6.957 -5.445 1 97.62 179 CYS A O 1
ATOM 1335 N N . LEU A 1 180 ? 10.82 -6.348 -4.68 1 98.44 180 LEU A N 1
ATOM 1336 C CA . LEU A 1 180 ? 10.648 -7.594 -3.939 1 98.44 180 LEU A CA 1
ATOM 1337 C C . LEU A 1 180 ? 10.859 -8.805 -4.848 1 98.44 180 LEU A C 1
ATOM 1339 O O . LEU A 1 180 ? 11.562 -9.75 -4.48 1 98.44 180 LEU A O 1
ATOM 1343 N N . GLU A 1 181 ? 10.305 -8.781 -6.023 1 98.06 181 GLU A N 1
ATOM 1344 C CA . GLU A 1 181 ? 10.398 -9.867 -6.988 1 98.06 181 GLU A CA 1
ATOM 1345 C C . GLU A 1 181 ? 11.852 -10.164 -7.348 1 98.06 181 GLU A C 1
ATOM 1347 O O . GLU A 1 181 ? 12.234 -11.32 -7.516 1 98.06 181 GLU A O 1
ATOM 1352 N N . ALA A 1 182 ? 12.68 -9.133 -7.391 1 97.81 182 ALA A N 1
ATOM 1353 C CA . ALA A 1 182 ? 14.07 -9.281 -7.793 1 97.81 182 ALA A CA 1
ATOM 1354 C C . ALA A 1 182 ? 14.906 -9.914 -6.684 1 97.81 182 ALA A C 1
ATOM 1356 O O . ALA A 1 182 ? 16.047 -10.312 -6.902 1 97.81 182 ALA A O 1
ATOM 1357 N N . VAL A 1 183 ? 14.297 -10.086 -5.535 1 98.06 183 VAL A N 1
ATOM 1358 C CA . VAL A 1 183 ? 15.078 -10.562 -4.398 1 98.06 183 VAL A CA 1
ATOM 1359 C C . VAL A 1 183 ? 14.492 -11.875 -3.881 1 98.06 183 VAL A C 1
ATOM 1361 O O . VAL A 1 183 ? 15.219 -12.742 -3.398 1 98.06 183 VAL A O 1
ATOM 1364 N N . ALA A 1 184 ? 13.172 -12.023 -4.07 1 98.19 184 ALA A N 1
ATOM 1365 C CA . ALA A 1 184 ? 12.562 -13.086 -3.279 1 98.19 184 ALA A CA 1
ATOM 1366 C C . ALA A 1 184 ? 11.812 -14.07 -4.176 1 98.19 184 ALA A C 1
ATOM 1368 O O . ALA A 1 184 ? 11.203 -15.023 -3.684 1 98.19 184 ALA A O 1
ATOM 1369 N N . SER A 1 185 ? 11.82 -13.93 -5.465 1 97.81 185 SER A N 1
ATOM 1370 C CA . SER A 1 185 ? 11.148 -14.844 -6.383 1 97.81 185 SER A CA 1
ATOM 1371 C C . SER A 1 185 ? 11.992 -16.094 -6.645 1 97.81 185 SER A C 1
ATOM 1373 O O . SER A 1 185 ? 13.164 -16.141 -6.254 1 97.81 185 SER A O 1
ATOM 1375 N N . ALA A 1 186 ? 11.352 -17.094 -7.281 1 96.88 186 ALA A N 1
ATOM 1376 C CA . ALA A 1 186 ? 12.102 -18.281 -7.688 1 96.88 186 ALA A CA 1
ATOM 1377 C C . ALA A 1 186 ? 13.211 -17.922 -8.672 1 96.88 186 ALA A C 1
ATOM 1379 O O . ALA A 1 186 ? 14.305 -18.484 -8.609 1 96.88 186 ALA A O 1
ATOM 1380 N N . THR A 1 187 ? 12.898 -17 -9.547 1 96.5 187 THR A N 1
ATOM 1381 C CA . THR A 1 187 ? 13.891 -16.531 -10.5 1 96.5 187 THR A CA 1
ATOM 1382 C C . THR A 1 187 ? 15.062 -15.875 -9.781 1 96.5 187 THR A C 1
ATOM 1384 O O . THR A 1 187 ? 16.219 -16.109 -10.141 1 96.5 187 THR A O 1
ATOM 1387 N N . ALA A 1 188 ? 14.797 -15.094 -8.812 1 97.88 188 ALA A N 1
ATOM 1388 C CA . ALA A 1 188 ? 15.844 -14.438 -8.031 1 97.88 188 ALA A CA 1
ATOM 1389 C C . ALA A 1 188 ? 16.703 -15.461 -7.305 1 97.88 188 ALA A C 1
ATOM 1391 O O . ALA A 1 188 ? 17.938 -15.367 -7.316 1 97.88 188 ALA A O 1
ATOM 1392 N N . ILE A 1 189 ? 16.078 -16.453 -6.719 1 98.06 189 ILE A N 1
ATOM 1393 C CA . ILE A 1 189 ? 16.781 -17.484 -5.977 1 98.06 189 ILE A CA 1
ATOM 1394 C C . ILE A 1 189 ? 17.734 -18.234 -6.91 1 98.06 189 ILE A C 1
ATOM 1396 O O . ILE A 1 189 ? 18.891 -18.453 -6.578 1 98.06 189 ILE A O 1
ATOM 1400 N N . ARG A 1 190 ? 17.219 -18.578 -8.078 1 97.81 190 ARG A N 1
ATOM 1401 C CA . ARG A 1 190 ? 18.062 -19.25 -9.062 1 97.81 190 ARG A CA 1
ATOM 1402 C C . ARG A 1 190 ? 19.281 -18.391 -9.422 1 97.81 190 ARG A C 1
ATOM 1404 O O . ARG A 1 190 ? 20.391 -18.906 -9.562 1 97.81 190 ARG A O 1
ATOM 1411 N N . ARG A 1 191 ? 19.062 -17.141 -9.586 1 97.31 191 ARG A N 1
ATOM 1412 C CA . ARG A 1 191 ? 20.141 -16.219 -9.898 1 97.31 191 ARG A CA 1
ATOM 1413 C C . ARG A 1 191 ? 21.188 -16.188 -8.781 1 97.31 191 ARG A C 1
ATOM 1415 O O . ARG A 1 191 ? 22.391 -16.266 -9.047 1 97.31 191 ARG A O 1
ATOM 1422 N N . PHE A 1 192 ? 20.75 -16.094 -7.551 1 97.88 192 PHE A N 1
ATOM 1423 C CA . PHE A 1 192 ? 21.656 -16.062 -6.414 1 97.88 192 PHE A CA 1
ATOM 1424 C C . PHE A 1 192 ? 22.484 -17.344 -6.348 1 97.88 192 PHE A C 1
ATOM 1426 O O . PHE A 1 192 ? 23.688 -17.297 -6.059 1 97.88 192 PHE A O 1
ATOM 1433 N N . LEU A 1 193 ? 21.797 -18.438 -6.621 1 98.31 193 LEU A N 1
ATOM 1434 C CA . LEU A 1 193 ? 22.5 -19.719 -6.594 1 98.31 193 LEU A CA 1
ATOM 1435 C C . LEU A 1 193 ? 23.578 -19.781 -7.672 1 98.31 193 LEU A C 1
ATOM 1437 O O . LEU A 1 193 ? 24.672 -20.266 -7.426 1 98.31 193 LEU A O 1
ATOM 1441 N N . ARG A 1 194 ? 23.234 -19.281 -8.766 1 97.31 194 ARG A N 1
ATOM 1442 C CA . ARG A 1 194 ? 24.203 -19.266 -9.859 1 97.31 194 ARG A CA 1
ATOM 1443 C C . ARG A 1 194 ? 25.375 -18.344 -9.539 1 97.31 194 ARG A C 1
ATOM 1445 O O . ARG A 1 194 ? 26.531 -18.734 -9.727 1 97.31 194 ARG A O 1
ATOM 1452 N N . GLU A 1 195 ? 25.109 -17.219 -9.055 1 96.5 195 GLU A N 1
ATOM 1453 C CA . GLU A 1 195 ? 26.125 -16.234 -8.742 1 96.5 195 GLU A CA 1
ATOM 1454 C C . GLU A 1 195 ? 27.031 -16.719 -7.621 1 96.5 195 GLU A C 1
ATOM 1456 O O . GLU A 1 195 ? 28.234 -16.391 -7.602 1 96.5 195 GLU A O 1
ATOM 1461 N N . GLY A 1 196 ? 26.469 -17.484 -6.727 1 97 196 GLY A N 1
ATOM 1462 C CA . GLY A 1 196 ? 27.219 -17.906 -5.555 1 97 196 GLY A CA 1
ATOM 1463 C C . GLY A 1 196 ? 28.016 -19.172 -5.777 1 97 196 GLY A C 1
ATOM 1464 O O . GLY A 1 196 ? 28.844 -19.531 -4.945 1 97 196 GLY A O 1
ATOM 1465 N N . TYR A 1 197 ? 27.859 -19.766 -6.891 1 97.38 197 TYR A N 1
ATOM 1466 C CA . TYR A 1 197 ? 28.438 -21.094 -7.105 1 97.38 197 TYR A CA 1
ATOM 1467 C C . TYR A 1 197 ? 29.953 -21.047 -7.012 1 97.38 197 TYR A C 1
ATOM 1469 O O . TYR A 1 197 ? 30.578 -21.969 -6.469 1 97.38 197 TYR A O 1
ATOM 1477 N N . LYS A 1 198 ? 30.625 -20.047 -7.551 1 95.75 198 LYS A N 1
ATOM 1478 C CA . LYS A 1 198 ? 32.094 -19.969 -7.586 1 95.75 198 LYS A CA 1
ATOM 1479 C C . LYS A 1 198 ? 32.688 -20.047 -6.18 1 95.75 198 LYS A C 1
ATOM 1481 O O . LYS A 1 198 ? 33.719 -20.672 -5.965 1 95.75 198 LYS A O 1
ATOM 1486 N N . LYS A 1 199 ? 32 -19.422 -5.289 1 96.81 199 LYS A N 1
ATOM 1487 C CA . LYS A 1 199 ? 32.5 -19.344 -3.922 1 96.81 199 LYS A CA 1
ATOM 1488 C C . LYS A 1 199 ? 32 -20.5 -3.078 1 96.81 199 LYS A C 1
ATOM 1490 O O . LYS A 1 199 ? 32.719 -21 -2.207 1 96.81 199 LYS A O 1
ATOM 1495 N N . TYR A 1 200 ? 30.781 -21.031 -3.402 1 98 200 TYR A N 1
ATOM 1496 C CA . TYR A 1 200 ? 30.141 -22.016 -2.521 1 98 200 TYR A CA 1
ATOM 1497 C C . TYR A 1 200 ? 29.875 -23.312 -3.258 1 98 200 TYR A C 1
ATOM 1499 O O . TYR A 1 200 ? 28.812 -23.938 -3.07 1 98 200 TYR A O 1
ATOM 1507 N N . HIS A 1 201 ? 30.734 -23.75 -4.102 1 96 201 HIS A N 1
ATOM 1508 C CA . HIS A 1 201 ? 30.531 -24.891 -4.988 1 96 201 HIS A CA 1
ATOM 1509 C C . HIS A 1 201 ? 30.344 -26.172 -4.199 1 96 201 HIS A C 1
ATOM 1511 O O . HIS A 1 201 ? 29.797 -27.156 -4.711 1 96 201 HIS A O 1
ATOM 1517 N N . SER A 1 202 ? 30.75 -26.172 -2.957 1 97.19 202 SER A N 1
ATOM 1518 C CA . SER A 1 202 ? 30.656 -27.391 -2.15 1 97.19 202 SER A CA 1
ATOM 1519 C C . SER A 1 202 ? 29.359 -27.422 -1.367 1 97.19 202 SER A C 1
ATOM 1521 O O . SER A 1 202 ? 29.125 -28.344 -0.586 1 97.19 202 SER A O 1
ATOM 1523 N N . SER A 1 203 ? 28.516 -26.453 -1.593 1 97.94 203 SER A N 1
ATOM 1524 C CA . SER A 1 203 ? 27.25 -26.359 -0.882 1 97.94 203 SER A CA 1
ATOM 1525 C C . SER A 1 203 ? 26.375 -27.562 -1.179 1 97.94 203 SER A C 1
ATOM 1527 O O . SER A 1 203 ? 26.344 -28.062 -2.305 1 97.94 203 SER A O 1
ATOM 1529 N N . LEU A 1 204 ? 25.609 -27.891 -0.207 1 98.5 204 LEU A N 1
ATOM 1530 C CA . LEU A 1 204 ? 24.688 -29.016 -0.307 1 98.5 204 LEU A CA 1
ATOM 1531 C C . LEU A 1 204 ? 23.625 -28.766 -1.376 1 98.5 204 LEU A C 1
ATOM 1533 O O . LEU A 1 204 ? 23.109 -29.719 -1.966 1 98.5 204 LEU A O 1
ATOM 1537 N N . VAL A 1 205 ? 23.312 -27.562 -1.697 1 98.5 205 VAL A N 1
ATOM 1538 C CA . VAL A 1 205 ? 22.297 -27.188 -2.664 1 98.5 205 VAL A CA 1
ATOM 1539 C C . VAL A 1 205 ? 22.594 -27.828 -4.016 1 98.5 205 VAL A C 1
ATOM 1541 O O . VAL A 1 205 ? 21.703 -28.391 -4.668 1 98.5 205 VAL A O 1
ATOM 1544 N N . TYR A 1 206 ? 23.828 -27.812 -4.324 1 98.19 206 TYR A N 1
ATOM 1545 C CA . TYR A 1 206 ? 24.234 -28.297 -5.645 1 98.19 206 TYR A CA 1
ATOM 1546 C C . TYR A 1 206 ? 24.281 -29.812 -5.688 1 98.19 206 TYR A C 1
ATOM 1548 O O . TYR A 1 206 ? 24.016 -30.422 -6.727 1 98.19 206 TYR A O 1
ATOM 1556 N N . LYS A 1 207 ? 24.641 -30.359 -4.605 1 97.94 207 LYS A N 1
ATOM 1557 C CA . LYS A 1 207 ? 24.609 -31.828 -4.512 1 97.94 207 LYS A CA 1
ATOM 1558 C C . LYS A 1 207 ? 23.188 -32.344 -4.66 1 97.94 207 LYS A C 1
ATOM 1560 O O . LYS A 1 207 ? 22.953 -33.312 -5.395 1 97.94 207 LYS A O 1
ATOM 1565 N N . LEU A 1 208 ? 22.297 -31.703 -4.027 1 98.31 208 LEU A N 1
ATOM 1566 C CA . LEU A 1 208 ? 20.906 -32.094 -4.082 1 98.31 208 LEU A CA 1
ATOM 1567 C C . LEU A 1 208 ? 20.328 -31.891 -5.484 1 98.31 208 LEU A C 1
ATOM 1569 O O . LEU A 1 208 ? 19.469 -32.656 -5.926 1 98.31 208 LEU A O 1
ATOM 1573 N N . ALA A 1 209 ? 20.797 -30.891 -6.125 1 97.88 209 ALA A N 1
ATOM 1574 C CA . ALA A 1 209 ? 20.297 -30.547 -7.453 1 97.88 209 ALA A CA 1
ATOM 1575 C C . ALA A 1 209 ? 20.906 -31.453 -8.516 1 97.88 209 ALA A C 1
ATOM 1577 O O . ALA A 1 209 ? 20.359 -31.594 -9.609 1 97.88 209 ALA A O 1
ATOM 1578 N N . GLY A 1 210 ? 22.078 -32.031 -8.188 1 97.19 210 GLY A N 1
ATOM 1579 C CA . GLY A 1 210 ? 22.812 -32.844 -9.133 1 97.19 210 GLY A CA 1
ATOM 1580 C C . GLY A 1 210 ? 23.75 -32.031 -10.023 1 97.19 210 GLY A C 1
ATOM 1581 O O . GLY A 1 210 ? 24.719 -32.594 -10.562 1 97.19 210 GLY A O 1
ATOM 1582 N N . SER A 1 211 ? 23.469 -30.797 -10.289 1 94.75 211 SER A N 1
ATOM 1583 C CA . SER A 1 211 ? 24.312 -29.844 -11.023 1 94.75 211 SER A CA 1
ATOM 1584 C C . SER A 1 211 ? 23.969 -28.406 -10.664 1 94.75 211 SER A C 1
ATOM 1586 O O . SER A 1 211 ? 22.844 -28.125 -10.242 1 94.75 211 SER A O 1
ATOM 1588 N N . PRO A 1 212 ? 24.969 -27.562 -10.805 1 94.44 212 PRO A N 1
ATOM 1589 C CA . PRO A 1 212 ? 24.688 -26.172 -10.492 1 94.44 212 PRO A CA 1
ATOM 1590 C C . PRO A 1 212 ? 23.578 -25.562 -11.359 1 94.44 212 PRO A C 1
ATOM 1592 O O . PRO A 1 212 ? 22.812 -24.719 -10.891 1 94.44 212 PRO A O 1
ATOM 1595 N N . GLU A 1 213 ? 23.469 -26.016 -12.57 1 95.56 213 GLU A N 1
ATOM 1596 C CA . GLU A 1 213 ? 22.5 -25.484 -13.523 1 95.56 213 GLU A CA 1
ATOM 1597 C C . GLU A 1 213 ? 21.078 -25.891 -13.148 1 95.56 213 GLU A C 1
ATOM 1599 O O . GLU A 1 213 ? 20.109 -25.203 -13.523 1 95.56 213 GLU A O 1
ATOM 1604 N N . LYS A 1 214 ? 20.938 -26.875 -12.336 1 96.94 214 LYS A N 1
ATOM 1605 C CA . LYS A 1 214 ? 19.625 -27.406 -11.984 1 96.94 214 LYS A CA 1
ATOM 1606 C C . LYS A 1 214 ? 19.188 -26.922 -10.609 1 96.94 214 LYS A C 1
ATOM 1608 O O . LYS A 1 214 ? 18.062 -27.188 -10.188 1 96.94 214 LYS A O 1
ATOM 1613 N N . ALA A 1 215 ? 20.078 -26.219 -9.953 1 97.69 215 ALA A N 1
ATOM 1614 C CA . ALA A 1 215 ? 19.75 -25.75 -8.602 1 97.69 215 ALA A CA 1
ATOM 1615 C C . ALA A 1 215 ? 18.625 -24.734 -8.633 1 97.69 215 ALA A C 1
ATOM 1617 O O . ALA A 1 215 ? 18.609 -23.828 -9.469 1 97.69 215 ALA A O 1
ATOM 1618 N N . ASP A 1 216 ? 17.625 -24.906 -7.773 1 97.56 216 ASP A N 1
ATOM 1619 C CA . ASP A 1 216 ? 16.469 -24.031 -7.703 1 97.56 216 ASP A CA 1
ATOM 1620 C C . ASP A 1 216 ? 15.992 -23.859 -6.262 1 97.56 216 ASP A C 1
ATOM 1622 O O . ASP A 1 216 ? 16.703 -24.203 -5.32 1 97.56 216 ASP A O 1
ATOM 1626 N N . ALA A 1 217 ? 14.812 -23.266 -6.164 1 97.44 217 ALA A N 1
ATOM 1627 C CA . ALA A 1 217 ? 14.297 -22.922 -4.84 1 97.44 217 ALA A CA 1
ATOM 1628 C C . ALA A 1 217 ? 14.078 -24.172 -3.992 1 97.44 217 ALA A C 1
ATOM 1630 O O . ALA A 1 217 ? 14.344 -24.172 -2.789 1 97.44 217 ALA A O 1
ATOM 1631 N N . LYS A 1 218 ? 13.57 -25.188 -4.629 1 97.25 218 LYS A N 1
ATOM 1632 C CA . LYS A 1 218 ? 13.328 -26.438 -3.902 1 97.25 218 LYS A CA 1
ATOM 1633 C C . LYS A 1 218 ? 14.617 -26.953 -3.258 1 97.25 218 LYS A C 1
ATOM 1635 O O . LYS A 1 218 ? 14.625 -27.297 -2.076 1 97.25 218 LYS A O 1
ATOM 1640 N N . HIS A 1 219 ? 15.656 -27 -3.984 1 98.44 219 HIS A N 1
ATOM 1641 C CA . HIS A 1 219 ? 16.938 -27.469 -3.492 1 98.44 219 HIS A CA 1
ATOM 1642 C C . HIS A 1 219 ? 17.5 -26.547 -2.406 1 98.44 219 HIS A C 1
ATOM 1644 O O . HIS A 1 219 ? 18.094 -27.016 -1.439 1 98.44 219 HIS A O 1
ATOM 1650 N N . LEU A 1 220 ? 17.328 -25.234 -2.59 1 98.62 220 LEU A N 1
ATOM 1651 C CA . LEU A 1 220 ? 17.766 -24.25 -1.601 1 98.62 220 LEU A CA 1
ATOM 1652 C C . LEU A 1 220 ? 17.141 -24.531 -0.24 1 98.62 220 LEU A C 1
ATOM 1654 O O . LEU A 1 220 ? 17.844 -24.625 0.767 1 98.62 220 LEU A O 1
ATOM 1658 N N . PHE A 1 221 ? 15.82 -24.703 -0.212 1 98.31 221 PHE A N 1
ATOM 1659 C CA . PHE A 1 221 ? 15.125 -24.859 1.059 1 98.31 221 PHE A CA 1
ATOM 1660 C C . PHE A 1 221 ? 15.391 -26.25 1.657 1 98.31 221 PHE A C 1
ATOM 1662 O O . PHE A 1 221 ? 15.453 -26.391 2.879 1 98.31 221 PHE A O 1
ATOM 1669 N N . ASP A 1 222 ? 15.531 -27.234 0.782 1 98.31 222 ASP A N 1
ATOM 1670 C CA . ASP A 1 222 ? 15.922 -28.547 1.269 1 98.31 222 ASP A CA 1
ATOM 1671 C C . ASP A 1 222 ? 17.281 -28.484 1.96 1 98.31 222 ASP A C 1
ATOM 1673 O O . ASP A 1 222 ? 17.469 -29.078 3.031 1 98.31 222 ASP A O 1
ATOM 1677 N N . ALA A 1 223 ? 18.234 -27.844 1.355 1 98.69 223 ALA A N 1
ATOM 1678 C CA . ALA A 1 223 ? 19.562 -27.688 1.934 1 98.69 223 ALA A CA 1
ATOM 1679 C C . ALA A 1 223 ? 19.516 -26.844 3.207 1 98.69 223 ALA A C 1
ATOM 1681 O O . ALA A 1 223 ? 20.203 -27.141 4.184 1 98.69 223 ALA A O 1
ATOM 1682 N N . ALA A 1 224 ? 18.75 -25.828 3.205 1 98.5 224 ALA A N 1
ATOM 1683 C CA . ALA A 1 224 ? 18.594 -24.969 4.379 1 98.5 224 ALA A CA 1
ATOM 1684 C C . ALA A 1 224 ? 18.062 -25.75 5.57 1 98.5 224 ALA A C 1
ATOM 1686 O O . ALA A 1 224 ? 18.547 -25.578 6.699 1 98.5 224 ALA A O 1
ATOM 1687 N N . ARG A 1 225 ? 17.141 -26.641 5.32 1 98.12 225 ARG A N 1
ATOM 1688 C CA . ARG A 1 225 ? 16.562 -27.484 6.371 1 98.12 225 ARG A CA 1
ATOM 1689 C C . ARG A 1 225 ? 17.641 -28.359 7.012 1 98.12 225 ARG A C 1
ATOM 1691 O O . ARG A 1 225 ? 17.531 -28.734 8.18 1 98.12 225 ARG A O 1
ATOM 1698 N N . GLN A 1 226 ? 18.594 -28.594 6.27 1 98.31 226 GLN A N 1
ATOM 1699 C CA . GLN A 1 226 ? 19.672 -29.453 6.75 1 98.31 226 GLN A CA 1
ATOM 1700 C C . GLN A 1 226 ? 20.828 -28.625 7.297 1 98.31 226 GLN A C 1
ATOM 1702 O O . GLN A 1 226 ? 21.906 -29.172 7.578 1 98.31 226 GLN A O 1
ATOM 1707 N N . GLY A 1 227 ? 20.719 -27.297 7.309 1 98.12 227 GLY A N 1
ATOM 1708 C CA . GLY A 1 227 ? 21.688 -26.438 7.977 1 98.12 227 GLY A CA 1
ATOM 1709 C C . GLY A 1 227 ? 22.797 -25.969 7.062 1 98.12 227 GLY A C 1
ATOM 1710 O O . GLY A 1 227 ? 23.828 -25.469 7.531 1 98.12 227 GLY A O 1
ATOM 1711 N N . ASP A 1 228 ? 22.656 -26.156 5.75 1 98.56 228 ASP A N 1
ATOM 1712 C CA . ASP A 1 228 ? 23.672 -25.703 4.816 1 98.56 228 ASP A CA 1
ATOM 1713 C C . ASP A 1 228 ? 23.875 -24.188 4.906 1 98.56 228 ASP A C 1
ATOM 1715 O O . ASP A 1 228 ? 22.922 -23.422 4.73 1 98.56 228 ASP A O 1
ATOM 1719 N N . ARG A 1 229 ? 25.062 -23.766 5.078 1 98.12 229 ARG A N 1
ATOM 1720 C CA . ARG A 1 229 ? 25.359 -22.375 5.391 1 98.12 229 ARG A CA 1
ATOM 1721 C C . ARG A 1 229 ? 25 -21.469 4.223 1 98.12 229 ARG A C 1
ATOM 1723 O O . ARG A 1 229 ? 24.406 -20.406 4.418 1 98.12 229 ARG A O 1
ATOM 1730 N N . PHE A 1 230 ? 25.375 -21.844 3.012 1 98.44 230 PHE A N 1
ATOM 1731 C CA . PHE A 1 230 ? 25.094 -21.031 1.83 1 98.44 230 PHE A CA 1
ATOM 1732 C C . PHE A 1 230 ? 23.594 -20.922 1.582 1 98.44 230 PHE A C 1
ATOM 1734 O O . PHE A 1 230 ? 23.094 -19.828 1.303 1 98.44 230 PHE A O 1
ATOM 1741 N N . ALA A 1 231 ? 22.891 -21.984 1.736 1 98.69 231 ALA A N 1
ATOM 1742 C CA . ALA A 1 231 ? 21.438 -22.016 1.586 1 98.69 231 ALA A CA 1
ATOM 1743 C C . ALA A 1 231 ? 20.766 -21.109 2.619 1 98.69 231 ALA A C 1
ATOM 1745 O O . ALA A 1 231 ? 19.844 -20.359 2.295 1 98.69 231 ALA A O 1
ATOM 1746 N N . LEU A 1 232 ? 21.266 -21.172 3.812 1 98.69 232 LEU A N 1
ATOM 1747 C CA . LEU A 1 232 ? 20.703 -20.344 4.887 1 98.69 232 LEU A CA 1
ATOM 1748 C C . LEU A 1 232 ? 20.953 -18.875 4.621 1 98.69 232 LEU A C 1
ATOM 1750 O O . LEU A 1 232 ? 20.094 -18.031 4.93 1 98.69 232 LEU A O 1
ATOM 1754 N N . MET A 1 233 ? 22.094 -18.562 4.074 1 98.44 233 MET A N 1
ATOM 1755 C CA . MET A 1 233 ? 22.422 -17.188 3.723 1 98.44 233 MET A CA 1
ATOM 1756 C C . MET A 1 233 ? 21.406 -16.641 2.719 1 98.44 233 MET A C 1
ATOM 1758 O O . MET A 1 233 ? 20.891 -15.523 2.889 1 98.44 233 MET A O 1
ATOM 1762 N N . ILE A 1 234 ? 21.109 -17.391 1.7 1 98.5 234 ILE A N 1
ATOM 1763 C CA . ILE A 1 234 ? 20.172 -16.953 0.676 1 98.5 234 ILE A CA 1
ATOM 1764 C C . ILE A 1 234 ? 18.766 -16.906 1.259 1 98.5 234 ILE A C 1
ATOM 1766 O O . ILE A 1 234 ? 18.016 -15.945 1.037 1 98.5 234 ILE A O 1
ATOM 1770 N N . ARG A 1 235 ? 18.453 -17.969 2.016 1 98.62 235 ARG A N 1
ATOM 1771 C CA . ARG A 1 235 ? 17.156 -18 2.678 1 98.62 235 ARG A CA 1
ATOM 1772 C C . ARG A 1 235 ? 16.953 -16.766 3.545 1 98.62 235 ARG A C 1
ATOM 1774 O O . ARG A 1 235 ? 15.883 -16.141 3.514 1 98.62 235 ARG A O 1
ATOM 1781 N N . ASP A 1 236 ? 17.922 -16.391 4.285 1 98.62 236 ASP A N 1
ATOM 1782 C CA . ASP A 1 236 ? 17.828 -15.242 5.18 1 98.62 236 ASP A CA 1
ATOM 1783 C C . ASP A 1 236 ? 17.625 -13.953 4.391 1 98.62 236 ASP A C 1
ATOM 1785 O O . ASP A 1 236 ? 16.891 -13.07 4.828 1 98.62 236 ASP A O 1
ATOM 1789 N N . ARG A 1 237 ? 18.266 -13.797 3.275 1 97.75 237 ARG A N 1
ATOM 1790 C CA . ARG A 1 237 ? 18.078 -12.625 2.422 1 97.75 237 ARG A CA 1
ATOM 1791 C C . ARG A 1 237 ? 16.641 -12.562 1.89 1 97.75 237 ARG A C 1
ATOM 1793 O O . ARG A 1 237 ? 16.031 -11.5 1.896 1 97.75 237 ARG A O 1
ATOM 1800 N N . VAL A 1 238 ? 16.125 -13.711 1.451 1 98.38 238 VAL A N 1
ATOM 1801 C CA . VAL A 1 238 ? 14.766 -13.812 0.938 1 98.38 238 VAL A CA 1
ATOM 1802 C C . VAL A 1 238 ? 13.766 -13.461 2.041 1 98.38 238 VAL A C 1
ATOM 1804 O O . VAL A 1 238 ? 12.859 -12.656 1.83 1 98.38 238 VAL A O 1
ATOM 1807 N N . VAL A 1 239 ? 13.977 -13.992 3.201 1 98.5 239 VAL A N 1
ATOM 1808 C CA . VAL A 1 239 ? 13.094 -13.773 4.344 1 98.5 239 VAL A CA 1
ATOM 1809 C C . VAL A 1 239 ? 13.117 -12.297 4.738 1 98.5 239 VAL A C 1
ATOM 1811 O O . VAL A 1 239 ? 12.07 -11.711 5.016 1 98.5 239 VAL A O 1
ATOM 1814 N N . ASP A 1 240 ? 14.273 -11.758 4.742 1 97.69 240 ASP A N 1
ATOM 1815 C CA . ASP A 1 240 ? 14.414 -10.359 5.121 1 97.69 240 ASP A CA 1
ATOM 1816 C C . ASP A 1 240 ? 13.664 -9.453 4.141 1 97.69 240 ASP A C 1
ATOM 1818 O O . ASP A 1 240 ? 12.969 -8.523 4.555 1 97.69 240 ASP A O 1
ATOM 1822 N N . ALA A 1 241 ? 13.836 -9.711 2.896 1 97.75 241 ALA A N 1
ATOM 1823 C CA . ALA A 1 241 ? 13.156 -8.938 1.86 1 97.75 241 ALA A CA 1
ATOM 1824 C C . ALA A 1 241 ? 11.641 -9.086 1.979 1 97.75 241 ALA A C 1
ATOM 1826 O O . ALA A 1 241 ? 10.906 -8.094 1.924 1 97.75 241 ALA A O 1
ATOM 1827 N N . LEU A 1 242 ? 11.188 -10.281 2.156 1 98.56 242 LEU A N 1
ATOM 1828 C CA . LEU A 1 242 ? 9.766 -10.555 2.314 1 98.56 242 LEU A CA 1
ATOM 1829 C C . LEU A 1 242 ? 9.219 -9.875 3.561 1 98.56 242 LEU A C 1
ATOM 1831 O O . LEU A 1 242 ? 8.117 -9.312 3.529 1 98.56 242 LEU A O 1
ATOM 1835 N N . ALA A 1 243 ? 9.969 -9.945 4.617 1 98.25 243 ALA A N 1
ATOM 1836 C CA . ALA A 1 243 ? 9.531 -9.359 5.883 1 98.25 243 ALA A CA 1
ATOM 1837 C C . ALA A 1 243 ? 9.359 -7.848 5.75 1 98.25 243 ALA A C 1
ATOM 1839 O O . ALA A 1 243 ? 8.383 -7.281 6.25 1 98.25 243 ALA A O 1
ATOM 1840 N N . ARG A 1 244 ? 10.266 -7.211 5.09 1 97 244 ARG A N 1
ATOM 1841 C CA . ARG A 1 244 ? 10.18 -5.773 4.871 1 97 244 ARG A CA 1
ATOM 1842 C C . ARG A 1 244 ? 8.938 -5.422 4.051 1 97 244 ARG A C 1
ATOM 1844 O O . ARG A 1 244 ? 8.211 -4.484 4.387 1 97 244 ARG A O 1
ATOM 1851 N N . ALA A 1 245 ? 8.742 -6.172 3.01 1 98.38 245 ALA A N 1
ATOM 1852 C CA . ALA A 1 245 ? 7.578 -5.926 2.156 1 98.38 245 ALA A CA 1
ATOM 1853 C C . ALA A 1 245 ? 6.277 -6.156 2.92 1 98.38 245 ALA A C 1
ATOM 1855 O O . ALA A 1 245 ? 5.398 -5.293 2.932 1 98.38 245 ALA A O 1
ATOM 1856 N N . VAL A 1 246 ? 6.168 -7.277 3.58 1 98.75 246 VAL A N 1
ATOM 1857 C CA . VAL A 1 246 ? 4.965 -7.652 4.312 1 98.75 246 VAL A CA 1
ATOM 1858 C C . VAL A 1 246 ? 4.691 -6.637 5.418 1 98.75 246 VAL A C 1
ATOM 1860 O O . VAL A 1 246 ? 3.543 -6.234 5.629 1 98.75 246 VAL A O 1
ATOM 1863 N N . ALA A 1 247 ? 5.723 -6.227 6.098 1 98.25 247 ALA A N 1
ATOM 1864 C CA . ALA A 1 247 ? 5.57 -5.195 7.121 1 98.25 247 ALA A CA 1
ATOM 1865 C C . ALA A 1 247 ? 4.992 -3.916 6.527 1 98.25 247 ALA A C 1
ATOM 1867 O O . ALA A 1 247 ? 4.109 -3.291 7.125 1 98.25 247 ALA A O 1
ATOM 1868 N N . GLY A 1 248 ? 5.527 -3.504 5.395 1 98.31 248 GLY A N 1
ATOM 1869 C CA . GLY A 1 248 ? 4.961 -2.359 4.699 1 98.31 248 GLY A CA 1
ATOM 1870 C C . GLY A 1 248 ? 3.482 -2.516 4.395 1 98.31 248 GLY A C 1
ATOM 1871 O O . GLY A 1 248 ? 2.695 -1.595 4.617 1 98.31 248 GLY A O 1
ATOM 1872 N N . TYR A 1 249 ? 3.082 -3.686 3.916 1 98.88 249 TYR A N 1
ATOM 1873 C CA . TYR A 1 249 ? 1.685 -3.953 3.59 1 98.88 249 TYR A CA 1
ATOM 1874 C C . TYR A 1 249 ? 0.819 -3.938 4.844 1 98.88 249 TYR A C 1
ATOM 1876 O O . TYR A 1 249 ? -0.337 -3.51 4.801 1 98.88 249 TYR A O 1
ATOM 1884 N N . ILE A 1 250 ? 1.362 -4.426 5.945 1 98.62 250 ILE A N 1
ATOM 1885 C CA . ILE A 1 250 ? 0.656 -4.402 7.223 1 98.62 250 ILE A CA 1
ATOM 1886 C C . ILE A 1 250 ? 0.414 -2.959 7.656 1 98.62 250 ILE A C 1
ATOM 1888 O O . ILE A 1 250 ? -0.697 -2.602 8.055 1 98.62 250 ILE A O 1
ATOM 1892 N N . HIS A 1 251 ? 1.424 -2.143 7.516 1 97.94 251 HIS A N 1
ATOM 1893 C CA . HIS A 1 251 ? 1.283 -0.73 7.852 1 97.94 251 HIS A CA 1
ATOM 1894 C C . HIS A 1 251 ? 0.256 -0.049 6.953 1 97.94 251 HIS A C 1
ATOM 1896 O O . HIS A 1 251 ? -0.518 0.793 7.418 1 97.94 251 HIS A O 1
ATOM 1902 N N . ILE A 1 252 ? 0.26 -0.387 5.715 1 98.62 252 ILE A N 1
ATOM 1903 C CA . ILE A 1 252 ? -0.567 0.276 4.715 1 98.62 252 ILE A CA 1
ATOM 1904 C C . ILE A 1 252 ? -2.02 -0.173 4.863 1 98.62 252 ILE A C 1
ATOM 1906 O O . ILE A 1 252 ? -2.93 0.657 4.922 1 98.62 252 ILE A O 1
ATOM 1910 N N . PHE A 1 253 ? -2.221 -1.489 5.055 1 98.69 253 PHE A N 1
ATOM 1911 C CA . PHE A 1 253 ? -3.568 -2.008 4.859 1 98.69 253 PHE A CA 1
ATOM 1912 C C . PHE A 1 253 ? -4.199 -2.396 6.191 1 98.69 253 PHE A C 1
ATOM 1914 O O . PHE A 1 253 ? -5.414 -2.584 6.281 1 98.69 253 PHE A O 1
ATOM 1921 N N . ASN A 1 254 ? -3.365 -2.582 7.273 1 97.81 254 ASN A N 1
ATOM 1922 C CA . ASN A 1 254 ? -3.896 -3.152 8.508 1 97.81 254 ASN A CA 1
ATOM 1923 C C . ASN A 1 254 ? -4.793 -4.355 8.234 1 97.81 254 ASN A C 1
ATOM 1925 O O . ASN A 1 254 ? -5.969 -4.359 8.594 1 97.81 254 ASN A O 1
ATOM 1929 N N . PRO A 1 255 ? -4.195 -5.371 7.59 1 98.75 255 PRO A N 1
ATOM 1930 C CA . PRO A 1 255 ? -4.988 -6.547 7.219 1 98.75 255 PRO A CA 1
ATOM 1931 C C . PRO A 1 255 ? -5.262 -7.473 8.406 1 98.75 255 PRO A C 1
ATOM 1933 O O . PRO A 1 255 ? -4.598 -7.367 9.438 1 98.75 255 PRO A O 1
ATOM 1936 N N . GLU A 1 256 ? -6.266 -8.297 8.234 1 98.69 256 GLU A N 1
ATOM 1937 C CA . GLU A 1 256 ? -6.512 -9.375 9.18 1 98.69 256 GLU A CA 1
ATOM 1938 C C . GLU A 1 256 ? -5.566 -10.555 8.945 1 98.69 256 GLU A C 1
ATOM 1940 O O . GLU A 1 256 ? -5.191 -11.258 9.883 1 98.69 256 GLU A O 1
ATOM 1945 N N . ILE A 1 257 ? -5.246 -10.703 7.664 1 98.81 257 ILE A N 1
ATOM 1946 C CA . ILE A 1 257 ? -4.5 -11.891 7.285 1 98.81 257 ILE A CA 1
ATOM 1947 C C . ILE A 1 257 ? -3.639 -11.594 6.059 1 98.81 257 ILE A C 1
ATOM 1949 O O . ILE A 1 257 ? -4.066 -10.883 5.148 1 98.81 257 ILE A O 1
ATOM 1953 N N . VAL A 1 258 ? -2.418 -12.047 6.102 1 98.88 258 VAL A N 1
ATOM 1954 C CA . VAL A 1 258 ? -1.489 -12.078 4.977 1 98.88 258 VAL A CA 1
ATOM 1955 C C . VAL A 1 258 ? -1.266 -13.516 4.527 1 98.88 258 VAL A C 1
ATOM 1957 O O . VAL A 1 258 ? -0.755 -14.344 5.293 1 98.88 258 VAL A O 1
ATOM 1960 N N . ILE A 1 259 ? -1.677 -13.805 3.283 1 98.81 259 ILE A N 1
ATOM 1961 C CA . ILE A 1 259 ? -1.619 -15.164 2.768 1 98.81 259 ILE A CA 1
ATOM 1962 C C . ILE A 1 259 ? -0.532 -15.273 1.7 1 98.81 259 ILE A C 1
ATOM 1964 O O . ILE A 1 259 ? -0.479 -14.453 0.778 1 98.81 259 ILE A O 1
ATOM 1968 N N . ILE A 1 260 ? 0.332 -16.219 1.835 1 98.5 260 ILE A N 1
ATOM 1969 C CA . ILE A 1 260 ? 1.407 -16.422 0.868 1 98.5 260 ILE A CA 1
ATOM 1970 C C . ILE A 1 260 ? 1.268 -17.781 0.201 1 98.5 260 ILE A C 1
ATOM 1972 O O . ILE A 1 260 ? 1.223 -18.812 0.88 1 98.5 260 ILE A O 1
ATOM 1976 N N . GLY A 1 261 ? 1.097 -17.734 -1.1 1 97.38 261 GLY A N 1
ATOM 1977 C CA . GLY A 1 261 ? 1.035 -18.938 -1.904 1 97.38 261 GLY A CA 1
ATOM 1978 C C . GLY A 1 261 ? 2.129 -19.016 -2.953 1 97.38 261 GLY A C 1
ATOM 1979 O O . GLY A 1 261 ? 3.156 -18.344 -2.836 1 97.38 261 GLY A O 1
ATOM 1980 N N . GLY A 1 262 ? 1.978 -19.969 -3.891 1 94.19 262 GLY A N 1
ATOM 1981 C CA . GLY A 1 262 ? 2.99 -20.203 -4.91 1 94.19 262 GLY A CA 1
ATOM 1982 C C . GLY A 1 262 ? 3.982 -21.281 -4.539 1 94.19 262 GLY A C 1
ATOM 1983 O O . GLY A 1 262 ? 3.969 -21.781 -3.412 1 94.19 262 GLY A O 1
ATOM 1984 N N . GLY A 1 263 ? 4.805 -21.625 -5.484 1 92.5 263 GLY A N 1
ATOM 1985 C CA . GLY A 1 263 ? 5.723 -22.75 -5.316 1 92.5 263 GLY A CA 1
ATOM 1986 C C . GLY A 1 263 ? 6.66 -22.578 -4.141 1 92.5 263 GLY A C 1
ATOM 1987 O O . GLY A 1 263 ? 6.91 -23.531 -3.395 1 92.5 263 GLY A O 1
ATOM 1988 N N . ILE A 1 264 ? 7.168 -21.406 -3.887 1 94.31 264 ILE A N 1
ATOM 1989 C CA . ILE A 1 264 ? 8.141 -21.125 -2.836 1 94.31 264 ILE A CA 1
ATOM 1990 C C . ILE A 1 264 ? 7.484 -21.281 -1.468 1 94.31 264 ILE A C 1
ATOM 1992 O O . ILE A 1 264 ? 8.156 -21.641 -0.491 1 94.31 264 ILE A O 1
ATOM 1996 N N . SER A 1 265 ? 6.18 -21.047 -1.396 1 94.5 265 SER A N 1
ATOM 1997 C CA . SER A 1 265 ? 5.469 -21.141 -0.123 1 94.5 265 SER A CA 1
ATOM 1998 C C . SER A 1 265 ? 5.465 -22.562 0.412 1 94.5 265 SER A C 1
ATOM 2000 O O . SER A 1 265 ? 5.227 -22.781 1.601 1 94.5 265 SER A O 1
ATOM 2002 N N . ARG A 1 266 ? 5.75 -23.516 -0.425 1 92.94 266 ARG A N 1
ATOM 2003 C CA . ARG A 1 266 ? 5.773 -24.922 -0.03 1 92.94 266 ARG A CA 1
ATOM 2004 C C . ARG A 1 266 ? 6.953 -25.203 0.886 1 92.94 266 ARG A C 1
ATOM 2006 O O . ARG A 1 266 ? 7.02 -26.266 1.505 1 92.94 266 ARG A O 1
ATOM 2013 N N . ALA A 1 267 ? 7.887 -24.312 0.967 1 94.75 267 ALA A N 1
ATOM 2014 C CA . ALA A 1 267 ? 9.047 -24.453 1.843 1 94.75 267 ALA A CA 1
ATOM 2015 C C . ALA A 1 267 ? 8.617 -24.656 3.293 1 94.75 267 ALA A C 1
ATOM 2017 O O . ALA A 1 267 ? 9.383 -25.188 4.102 1 94.75 267 ALA A O 1
ATOM 2018 N N . GLY A 1 268 ? 7.418 -24.188 3.646 1 95.62 268 GLY A N 1
ATOM 2019 C CA . GLY A 1 268 ? 6.898 -24.406 4.988 1 95.62 268 GLY A CA 1
ATOM 2020 C C . GLY A 1 268 ? 7.594 -23.562 6.043 1 95.62 268 GLY A C 1
ATOM 2021 O O . GLY A 1 268 ? 7.902 -22.391 5.809 1 95.62 268 GLY A O 1
ATOM 2022 N N . GLU A 1 269 ? 7.816 -24.141 7.16 1 97.5 269 GLU A N 1
ATOM 2023 C CA . GLU A 1 269 ? 8.211 -23.391 8.344 1 97.5 269 GLU A CA 1
ATOM 2024 C C . GLU A 1 269 ? 9.641 -22.875 8.219 1 97.5 269 GLU A C 1
ATOM 2026 O O . GLU A 1 269 ? 10.039 -21.938 8.914 1 97.5 269 GLU A O 1
ATOM 2031 N N . ILE A 1 270 ? 10.43 -23.5 7.32 1 98.06 270 ILE A N 1
ATOM 2032 C CA . ILE A 1 270 ? 11.781 -23 7.098 1 98.06 270 ILE A CA 1
ATOM 2033 C C . ILE A 1 270 ? 11.711 -21.594 6.508 1 98.06 270 ILE A C 1
ATOM 2035 O O . ILE A 1 270 ? 12.664 -20.812 6.625 1 98.06 270 ILE A O 1
ATOM 2039 N N . LEU A 1 271 ? 10.641 -21.281 5.875 1 98 271 LEU A N 1
ATOM 2040 C CA . LEU A 1 271 ? 10.375 -19.953 5.34 1 98 271 LEU A CA 1
ATOM 2041 C C . LEU A 1 271 ? 9.492 -19.141 6.289 1 98 271 LEU A C 1
ATOM 2043 O O . LEU A 1 271 ? 9.852 -18.031 6.676 1 98 271 LEU A O 1
ATOM 2047 N N . PHE A 1 272 ? 8.43 -19.719 6.773 1 98.5 272 PHE A N 1
ATOM 2048 C CA . PHE A 1 272 ? 7.371 -18.969 7.441 1 98.5 272 PHE A CA 1
ATOM 2049 C C . PHE A 1 272 ? 7.75 -18.656 8.883 1 98.5 272 PHE A C 1
ATOM 2051 O O . PHE A 1 272 ? 7.395 -17.609 9.414 1 98.5 272 PHE A O 1
ATOM 2058 N N . GLY A 1 273 ? 8.398 -19.562 9.555 1 98.38 273 GLY A N 1
ATOM 2059 C CA . GLY A 1 273 ? 8.852 -19.281 10.906 1 98.38 273 GLY A CA 1
ATOM 2060 C C . GLY A 1 273 ? 9.672 -18.016 11.023 1 98.38 273 GLY A C 1
ATOM 2061 O O . GLY A 1 273 ? 9.242 -17.047 11.656 1 98.38 273 GLY A O 1
ATOM 2062 N N . PRO A 1 274 ? 10.812 -18.016 10.289 1 98.56 274 PRO A N 1
ATOM 2063 C CA . PRO A 1 274 ? 11.641 -16.812 10.32 1 98.56 274 PRO A CA 1
ATOM 2064 C C . PRO A 1 274 ? 10.922 -15.578 9.781 1 98.56 274 PRO A C 1
ATOM 2066 O O . PRO A 1 274 ? 11.172 -14.453 10.234 1 98.56 274 PRO A O 1
ATOM 2069 N N . LEU A 1 275 ? 10.055 -15.742 8.844 1 98.69 275 LEU A N 1
ATOM 2070 C CA . LEU A 1 275 ? 9.32 -14.617 8.273 1 98.69 275 LEU A CA 1
ATOM 2071 C C . LEU A 1 275 ? 8.453 -13.945 9.336 1 98.69 275 LEU A C 1
ATOM 2073 O O . LEU A 1 275 ? 8.5 -12.727 9.508 1 98.69 275 LEU A O 1
ATOM 2077 N N . ARG A 1 276 ? 7.645 -14.727 10.07 1 98.62 276 ARG A N 1
ATOM 2078 C CA . ARG A 1 276 ? 6.77 -14.195 11.117 1 98.62 276 ARG A CA 1
ATOM 2079 C C . ARG A 1 276 ? 7.574 -13.461 12.18 1 98.62 276 ARG A C 1
ATOM 2081 O O . ARG A 1 276 ? 7.156 -12.414 12.672 1 98.62 276 ARG A O 1
ATOM 2088 N N . GLU A 1 277 ? 8.727 -14.008 12.477 1 98 277 GLU A N 1
ATOM 2089 C CA . GLU A 1 277 ? 9.586 -13.375 13.469 1 98 277 GLU A CA 1
ATOM 2090 C C . GLU A 1 277 ? 10.156 -12.055 12.953 1 98 277 GLU A C 1
ATOM 2092 O O . GLU A 1 277 ? 10.117 -11.047 13.656 1 98 277 GLU A O 1
ATOM 2097 N N . LYS A 1 278 ? 10.609 -12.086 11.75 1 97.44 278 LYS A N 1
ATOM 2098 C CA . LYS A 1 278 ? 11.312 -10.938 11.18 1 97.44 278 LYS A CA 1
ATOM 2099 C C . LYS A 1 278 ? 10.344 -9.797 10.891 1 97.44 278 LYS A C 1
ATOM 2101 O O . LYS A 1 278 ? 10.703 -8.625 11 1 97.44 278 LYS A O 1
ATOM 2106 N N . VAL A 1 279 ? 9.117 -10.102 10.523 1 97.88 279 VAL A N 1
ATOM 2107 C CA . VAL A 1 279 ? 8.109 -9.078 10.25 1 97.88 279 VAL A CA 1
ATOM 2108 C C . VAL A 1 279 ? 7.938 -8.18 11.469 1 97.88 279 VAL A C 1
ATOM 2110 O O . VAL A 1 279 ? 7.816 -6.957 11.328 1 97.88 279 VAL A O 1
ATOM 2113 N N . VAL A 1 280 ? 8 -8.695 12.641 1 96.69 280 VAL A N 1
ATOM 2114 C CA . VAL A 1 280 ? 7.801 -7.961 13.883 1 96.69 280 VAL A CA 1
ATOM 2115 C C . VAL A 1 280 ? 8.875 -6.883 14.023 1 96.69 280 VAL A C 1
ATOM 2117 O O . VAL A 1 280 ? 8.609 -5.805 14.562 1 96.69 280 VAL A O 1
ATOM 2120 N N . ASP A 1 281 ? 10.031 -7.141 13.445 1 93.81 281 ASP A N 1
ATOM 2121 C CA . ASP A 1 281 ? 11.133 -6.191 13.516 1 93.81 281 ASP A CA 1
ATOM 2122 C C . ASP A 1 281 ? 10.852 -4.949 12.68 1 93.81 281 ASP A C 1
ATOM 2124 O O . ASP A 1 281 ? 11.477 -3.906 12.875 1 93.81 281 ASP A O 1
ATOM 2128 N N . TYR A 1 282 ? 9.906 -5.086 11.766 1 95.06 282 TYR A N 1
ATOM 2129 C CA . TYR A 1 282 ? 9.727 -4.012 10.789 1 95.06 282 TYR A CA 1
ATOM 2130 C C . TYR A 1 282 ? 8.367 -3.348 10.961 1 95.06 282 TYR A C 1
ATOM 2132 O O . TYR A 1 282 ? 7.969 -2.512 10.141 1 95.06 282 TYR A O 1
ATOM 2140 N N . ILE A 1 283 ? 7.582 -3.713 11.977 1 95 283 ILE A N 1
ATOM 2141 C CA . ILE A 1 283 ? 6.281 -3.068 12.133 1 95 283 ILE A CA 1
ATOM 2142 C C . ILE A 1 283 ? 6.246 -2.293 13.445 1 95 283 ILE A C 1
ATOM 2144 O O . ILE A 1 283 ? 6.973 -2.617 14.383 1 95 283 ILE A O 1
ATOM 2148 N N . MET A 1 284 ? 5.383 -1.302 13.5 1 93 284 MET A N 1
ATOM 2149 C CA . MET A 1 284 ? 5.109 -0.547 14.719 1 93 284 MET A CA 1
ATOM 2150 C C . MET A 1 284 ? 4.492 -1.444 15.789 1 93 284 MET A C 1
ATOM 2152 O O . MET A 1 284 ? 3.717 -2.35 15.469 1 93 284 MET A O 1
ATOM 2156 N N . PRO A 1 285 ? 4.777 -1.144 17.031 1 91.31 285 PRO A N 1
ATOM 2157 C CA . PRO A 1 285 ? 4.242 -1.97 18.125 1 91.31 285 PRO A CA 1
ATOM 2158 C C . PRO A 1 285 ? 2.721 -2.066 18.094 1 91.31 285 PRO A C 1
ATOM 2160 O O . PRO A 1 285 ? 2.158 -3.111 18.438 1 91.31 285 PRO A O 1
ATOM 2163 N N . SER A 1 286 ? 2.053 -1.038 17.688 1 89.75 286 SER A N 1
ATOM 2164 C CA . SER A 1 286 ? 0.594 -0.993 17.703 1 89.75 286 SER A CA 1
ATOM 2165 C C . SER A 1 286 ? -0.003 -1.996 16.719 1 89.75 286 SER A C 1
ATOM 2167 O O . SER A 1 286 ? -1.197 -2.297 16.781 1 89.75 286 SER A O 1
ATOM 2169 N N . PHE A 1 287 ? 0.812 -2.518 15.82 1 94.62 287 PHE A N 1
ATOM 2170 C CA . PHE A 1 287 ? 0.309 -3.449 14.812 1 94.62 287 PHE A CA 1
ATOM 2171 C C . PHE A 1 287 ? 0.542 -4.891 15.25 1 94.62 287 PHE A C 1
ATOM 2173 O O . PHE A 1 287 ? -0.008 -5.82 14.656 1 94.62 287 PHE A O 1
ATOM 2180 N N . VAL A 1 288 ? 1.4 -5.125 16.266 1 95.25 288 VAL A N 1
ATOM 2181 C CA . VAL A 1 288 ? 1.698 -6.484 16.703 1 95.25 288 VAL A CA 1
ATOM 2182 C C . VAL A 1 288 ? 0.416 -7.168 17.172 1 95.25 288 VAL A C 1
ATOM 2184 O O . VAL A 1 288 ? -0.346 -6.602 17.953 1 95.25 288 VAL A O 1
ATOM 2187 N N . GLY A 1 289 ? 0.115 -8.32 16.594 1 96 289 GLY A N 1
ATOM 2188 C CA . GLY A 1 289 ? -1.041 -9.102 17 1 96 289 GLY A CA 1
ATOM 2189 C C . GLY A 1 289 ? -2.293 -8.766 16.219 1 96 289 GLY A C 1
ATOM 2190 O O . GLY A 1 289 ? -3.346 -9.375 16.422 1 96 289 GLY A O 1
ATOM 2191 N N . THR A 1 290 ? -2.227 -7.855 15.25 1 96.56 290 THR A N 1
ATOM 2192 C CA . THR A 1 290 ? -3.42 -7.43 14.523 1 96.56 290 THR A CA 1
ATOM 2193 C C . THR A 1 290 ? -3.57 -8.211 13.227 1 96.56 290 THR A C 1
ATOM 2195 O O . THR A 1 290 ? -4.527 -8.008 12.477 1 96.56 290 THR A O 1
ATOM 2198 N N . TYR A 1 291 ? -2.701 -9.102 12.922 1 98.25 291 TYR A N 1
ATOM 2199 C CA . TYR A 1 291 ? -2.68 -9.828 11.656 1 98.25 291 TYR A CA 1
ATOM 2200 C C . TYR A 1 291 ? -2.188 -11.25 11.859 1 98.25 291 TYR A C 1
ATOM 2202 O O . TYR A 1 291 ? -1.671 -11.594 12.922 1 98.25 291 TYR A O 1
ATOM 2210 N N . GLU A 1 292 ? -2.367 -12.062 10.852 1 98.44 292 GLU A N 1
ATOM 2211 C CA . GLU A 1 292 ? -1.726 -13.375 10.734 1 98.44 292 GLU A CA 1
ATOM 2212 C C . GLU A 1 292 ? -1.024 -13.531 9.391 1 98.44 292 GLU A C 1
ATOM 2214 O O . GLU A 1 292 ? -1.487 -13 8.383 1 98.44 292 GLU A O 1
ATOM 2219 N N . VAL A 1 293 ? 0.129 -14.172 9.422 1 98.69 293 VAL A N 1
ATOM 2220 C CA . VAL A 1 293 ? 0.828 -14.562 8.203 1 98.69 293 VAL A CA 1
ATOM 2221 C C . VAL A 1 293 ? 0.74 -16.078 8.016 1 98.69 293 VAL A C 1
ATOM 2223 O O . VAL A 1 293 ? 1.246 -16.844 8.844 1 98.69 293 VAL A O 1
ATOM 2226 N N . VAL A 1 294 ? 0.089 -16.5 6.906 1 98.25 294 VAL A N 1
ATOM 2227 C CA . VAL A 1 294 ? -0.161 -17.938 6.762 1 98.25 294 VAL A CA 1
ATOM 2228 C C . VAL A 1 294 ? 0.165 -18.375 5.336 1 98.25 294 VAL A C 1
ATOM 2230 O O . VAL A 1 294 ? 0.197 -17.547 4.418 1 98.25 294 VAL A O 1
ATOM 2233 N N . ALA A 1 295 ? 0.472 -19.656 5.172 1 97.69 295 ALA A N 1
ATOM 2234 C CA . ALA A 1 295 ? 0.593 -20.266 3.85 1 97.69 295 ALA A CA 1
ATOM 2235 C C . ALA A 1 295 ? -0.78 -20.531 3.234 1 97.69 295 ALA A C 1
ATOM 2237 O O . ALA A 1 295 ? -1.717 -20.922 3.936 1 97.69 295 ALA A O 1
ATOM 2238 N N . SER A 1 296 ? -0.891 -20.25 1.997 1 97.69 296 SER A N 1
ATOM 2239 C CA . SER A 1 296 ? -2.133 -20.578 1.307 1 97.69 296 SER A CA 1
ATOM 2240 C C . SER A 1 296 ? -2.447 -22.078 1.412 1 97.69 296 SER A C 1
ATOM 2242 O O . SER A 1 296 ? -1.583 -22.906 1.157 1 97.69 296 SER A O 1
ATOM 2244 N N . PRO A 1 297 ? -3.654 -22.422 1.758 1 96.19 297 PRO A N 1
ATOM 2245 C CA . PRO A 1 297 ? -4.039 -23.828 1.771 1 96.19 297 PRO A CA 1
ATOM 2246 C C . PRO A 1 297 ? -4.438 -24.344 0.39 1 96.19 297 PRO A C 1
ATOM 2248 O O . PRO A 1 297 ? -4.629 -25.562 0.208 1 96.19 297 PRO A O 1
ATOM 2251 N N . LEU A 1 298 ? -4.629 -23.484 -0.591 1 93 298 LEU A N 1
ATOM 2252 C CA . LEU A 1 298 ? -5.168 -23.875 -1.891 1 93 298 LEU A CA 1
ATOM 2253 C C . LEU A 1 298 ? -4.117 -24.609 -2.717 1 93 298 LEU A C 1
ATOM 2255 O O . LEU A 1 298 ? -4.453 -25.484 -3.518 1 93 298 LEU A O 1
ATOM 2259 N N . VAL A 1 299 ? -2.807 -24.312 -2.562 1 81.25 299 VAL A N 1
ATOM 2260 C CA . VAL A 1 299 ? -1.655 -25.031 -3.092 1 81.25 299 VAL A CA 1
ATOM 2261 C C . VAL A 1 299 ? -1.815 -25.234 -4.598 1 81.25 299 VAL A C 1
ATOM 2263 O O . VAL A 1 299 ? -1.92 -24.266 -5.348 1 81.25 299 VAL A O 1
ATOM 2266 N N . GLU A 1 300 ? -2.08 -26.5 -5.121 1 82.31 300 GLU A N 1
ATOM 2267 C CA . GLU A 1 300 ? -2.096 -26.875 -6.535 1 82.31 300 GLU A CA 1
ATOM 2268 C C . GLU A 1 300 ? -3.395 -26.438 -7.207 1 82.31 300 GLU A C 1
ATOM 2270 O O . GLU A 1 300 ? -3.451 -26.297 -8.43 1 82.31 300 GLU A O 1
ATOM 2275 N N . ASP A 1 301 ? -4.359 -26.062 -6.422 1 91.56 301 ASP A N 1
ATOM 2276 C CA . ASP A 1 301 ? -5.68 -25.75 -6.969 1 91.56 301 ASP A CA 1
ATOM 2277 C C . ASP A 1 301 ? -5.914 -24.25 -6.992 1 91.56 301 ASP A C 1
ATOM 2279 O O . ASP A 1 301 ? -6.977 -23.781 -7.418 1 91.56 301 ASP A O 1
ATOM 2283 N N . ALA A 1 302 ? -4.879 -23.516 -6.617 1 93.69 302 ALA A N 1
ATOM 2284 C CA . ALA A 1 302 ? -5.043 -22.078 -6.406 1 93.69 302 ALA A CA 1
ATOM 2285 C C . ALA A 1 302 ? -5.461 -21.391 -7.695 1 93.69 302 ALA A C 1
ATOM 2287 O O . ALA A 1 302 ? -6.301 -20.484 -7.676 1 93.69 302 ALA A O 1
ATOM 2288 N N . GLY A 1 303 ? -4.898 -21.828 -8.758 1 95.69 303 GLY A N 1
ATOM 2289 C CA . GLY A 1 303 ? -5.211 -21.188 -10.023 1 95.69 303 GLY A CA 1
ATOM 2290 C C . GLY A 1 303 ? -6.66 -21.344 -10.438 1 95.69 303 GLY A C 1
ATOM 2291 O O . GLY A 1 303 ? -7.355 -20.359 -10.695 1 95.69 303 GLY A O 1
ATOM 2292 N N . ILE A 1 304 ? -7.16 -22.578 -10.43 1 98 304 ILE A N 1
ATOM 2293 C CA . ILE A 1 304 ? -8.523 -22.891 -10.844 1 98 304 ILE A CA 1
ATOM 2294 C C . ILE A 1 304 ? -9.516 -22.281 -9.859 1 98 304 ILE A C 1
ATOM 2296 O O . ILE A 1 304 ? -10.5 -21.656 -10.266 1 98 304 ILE A O 1
ATOM 2300 N N . LEU A 1 305 ? -9.258 -22.406 -8.578 1 98.19 305 LEU A N 1
ATOM 2301 C CA . LEU A 1 305 ? -10.164 -21.891 -7.566 1 98.19 305 LEU A CA 1
ATOM 2302 C C . LEU A 1 305 ? -10.18 -20.359 -7.59 1 98.19 305 LEU A C 1
ATOM 2304 O O . LEU A 1 305 ? -11.227 -19.75 -7.387 1 98.19 305 LEU A O 1
ATOM 2308 N N . GLY A 1 306 ? -8.984 -19.797 -7.797 1 98.31 306 GLY A N 1
ATOM 2309 C CA . GLY A 1 306 ? -8.93 -18.359 -7.996 1 98.31 306 GLY A CA 1
ATOM 2310 C C . GLY A 1 306 ? -9.781 -17.875 -9.164 1 98.31 306 GLY A C 1
ATOM 2311 O O . GLY A 1 306 ? -10.562 -16.938 -9.023 1 98.31 306 GLY A O 1
ATOM 2312 N N . ALA A 1 307 ? -9.672 -18.562 -10.242 1 98.31 307 ALA A N 1
ATOM 2313 C CA . ALA A 1 307 ? -10.43 -18.219 -11.445 1 98.31 307 ALA A CA 1
ATOM 2314 C C . ALA A 1 307 ? -11.93 -18.391 -11.211 1 98.31 307 ALA A C 1
ATOM 2316 O O . ALA A 1 307 ? -12.727 -17.531 -11.578 1 98.31 307 ALA A O 1
ATOM 2317 N N . ALA A 1 308 ? -12.289 -19.438 -10.578 1 98.06 308 ALA A N 1
ATOM 2318 C CA . ALA A 1 308 ? -13.695 -19.688 -10.273 1 98.06 308 ALA A CA 1
ATOM 2319 C C . ALA A 1 308 ? -14.258 -18.625 -9.352 1 98.06 308 ALA A C 1
ATOM 2321 O O . ALA A 1 308 ? -15.414 -18.219 -9.484 1 98.06 308 ALA A O 1
ATOM 2322 N N . SER A 1 309 ? -13.445 -18.156 -8.492 1 97.69 309 SER A N 1
ATOM 2323 C CA . SER A 1 309 ? -13.883 -17.188 -7.484 1 97.69 309 SER A CA 1
ATOM 2324 C C . SER A 1 309 ? -14.203 -15.844 -8.117 1 97.69 309 SER A C 1
ATOM 2326 O O . SER A 1 309 ? -14.914 -15.031 -7.523 1 97.69 309 SER A O 1
ATOM 2328 N N . ILE A 1 310 ? -13.656 -15.602 -9.289 1 97.81 310 ILE A N 1
ATOM 2329 C CA . ILE A 1 310 ? -13.961 -14.375 -10.016 1 97.81 310 ILE A CA 1
ATOM 2330 C C . ILE A 1 310 ? -15.469 -14.266 -10.234 1 97.81 310 ILE A C 1
ATOM 2332 O O . ILE A 1 310 ? -16.031 -13.172 -10.148 1 97.81 310 ILE A O 1
ATOM 2336 N N . ILE A 1 311 ? -16.094 -15.406 -10.469 1 97 311 ILE A N 1
ATOM 2337 C CA . ILE A 1 311 ? -17.531 -15.461 -10.703 1 97 311 ILE A CA 1
ATOM 2338 C C . ILE A 1 311 ? -18.281 -14.984 -9.461 1 97 311 ILE A C 1
ATOM 2340 O O . ILE A 1 311 ? -19.188 -14.148 -9.547 1 97 311 ILE A O 1
ATOM 2344 N N . LYS A 1 312 ? -17.828 -15.484 -8.352 1 95.44 312 LYS A N 1
ATOM 2345 C CA . LYS A 1 312 ? -18.469 -15.102 -7.094 1 95.44 312 LYS A CA 1
ATOM 2346 C C . LYS A 1 312 ? -18.328 -13.609 -6.832 1 95.44 312 LYS A C 1
ATOM 2348 O O . LYS A 1 312 ? -19.281 -12.953 -6.406 1 95.44 312 LYS A O 1
ATOM 2353 N N . GLU A 1 313 ? -17.219 -13.102 -7.121 1 94.12 313 GLU A N 1
ATOM 2354 C CA . GLU A 1 313 ? -16.938 -11.68 -6.93 1 94.12 313 GLU A CA 1
ATOM 2355 C C . GLU A 1 313 ? -17.844 -10.82 -7.82 1 94.12 313 GLU A C 1
ATOM 2357 O O . GLU A 1 313 ? -18.328 -9.773 -7.395 1 94.12 313 GLU A O 1
ATOM 2362 N N . ARG A 1 314 ? -18.047 -11.258 -9 1 94.12 314 ARG A N 1
ATOM 2363 C CA . ARG A 1 314 ? -18.688 -10.43 -10.023 1 94.12 314 ARG A CA 1
ATOM 2364 C C . ARG A 1 314 ? -20.203 -10.547 -9.938 1 94.12 314 ARG A C 1
ATOM 2366 O O . ARG A 1 314 ? -20.922 -9.609 -10.305 1 94.12 314 ARG A O 1
ATOM 2373 N N . ILE A 1 315 ? -20.766 -11.578 -9.539 1 90.38 315 ILE A N 1
ATOM 2374 C CA . ILE A 1 315 ? -22.219 -11.75 -9.562 1 90.38 315 ILE A CA 1
ATOM 2375 C C . ILE A 1 315 ? -22.766 -11.602 -8.148 1 90.38 315 ILE A C 1
ATOM 2377 O O . ILE A 1 315 ? -23.984 -11.734 -7.93 1 90.38 315 ILE A O 1
ATOM 2381 N N . GLY A 1 316 ? -22.031 -11.07 -7.09 1 78.38 316 GLY A N 1
ATOM 2382 C CA . GLY A 1 316 ? -22.516 -10.758 -5.75 1 78.38 316 GLY A CA 1
ATOM 2383 C C . GLY A 1 316 ? -22.625 -11.984 -4.859 1 78.38 316 GLY A C 1
ATOM 2384 O O . GLY A 1 316 ? -23.719 -12.336 -4.418 1 78.38 316 GLY A O 1
ATOM 2385 N N . GLY A 1 317 ? -21.5 -12.922 -4.867 1 58.88 317 GLY A N 1
ATOM 2386 C CA . GLY A 1 317 ? -21.562 -14.07 -3.975 1 58.88 317 GLY A CA 1
ATOM 2387 C C . GLY A 1 317 ? -21.938 -13.703 -2.549 1 58.88 317 GLY A C 1
ATOM 2388 O O . GLY A 1 317 ? -21.797 -12.547 -2.15 1 58.88 317 GLY A O 1
ATOM 2389 N N . MET B 1 1 ? -33.5 27.953 2.062 1 40.31 1 MET B N 1
ATOM 2390 C CA . MET B 1 1 ? -33.188 27.141 3.234 1 40.31 1 MET B CA 1
ATOM 2391 C C . MET B 1 1 ? -31.719 27.266 3.617 1 40.31 1 MET B C 1
ATOM 2393 O O . MET B 1 1 ? -30.859 27.312 2.744 1 40.31 1 MET B O 1
ATOM 2397 N N . PRO B 1 2 ? -31.453 27.766 4.824 1 55.5 2 PRO B N 1
ATOM 2398 C CA . PRO B 1 2 ? -30.047 28.094 5.117 1 55.5 2 PRO B CA 1
ATOM 2399 C C . PRO B 1 2 ? -29.109 26.938 4.797 1 55.5 2 PRO B C 1
ATOM 2401 O O . PRO B 1 2 ? -29.5 25.766 4.863 1 55.5 2 PRO B O 1
ATOM 2404 N N . LYS B 1 3 ? -28.125 27.172 4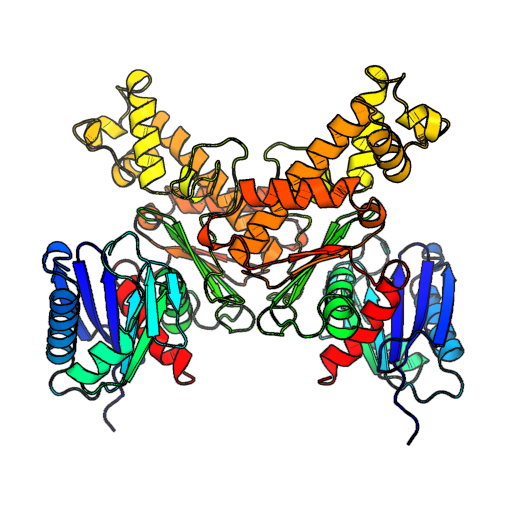.148 1 78.31 3 LYS B N 1
ATOM 2405 C CA . LYS B 1 3 ? -27.203 26.141 3.695 1 78.31 3 LYS B CA 1
ATOM 2406 C C . LYS B 1 3 ? -26.438 25.531 4.871 1 78.31 3 LYS B C 1
ATOM 2408 O O . LYS B 1 3 ? -25.922 26.266 5.723 1 78.31 3 LYS B O 1
ATOM 2413 N N . LEU B 1 4 ? -26.453 24.344 5.062 1 88.75 4 LEU B N 1
ATOM 2414 C CA . LEU B 1 4 ? -25.812 23.531 6.094 1 88.75 4 LEU B CA 1
ATOM 2415 C C . LEU B 1 4 ? -24.312 23.844 6.172 1 88.75 4 LEU B C 1
ATOM 2417 O O . LEU B 1 4 ? -23.656 23.984 5.145 1 88.75 4 LEU B O 1
ATOM 2421 N N . LYS B 1 5 ? -23.906 24.344 7.449 1 96.62 5 LYS B N 1
ATOM 2422 C CA . LYS B 1 5 ? -22.484 24.578 7.668 1 96.62 5 LYS B CA 1
ATOM 2423 C C . LYS B 1 5 ? -21.844 23.422 8.438 1 96.62 5 LYS B C 1
ATOM 2425 O O . LYS B 1 5 ? -22.531 22.703 9.156 1 96.62 5 LYS B O 1
ATOM 2430 N N . LEU B 1 6 ? -20.594 23.234 8.195 1 97.62 6 LEU B N 1
ATOM 2431 C CA . LEU B 1 6 ? -19.812 22.172 8.828 1 97.62 6 LEU B CA 1
ATOM 2432 C C . LEU B 1 6 ? -18.828 22.75 9.836 1 97.62 6 LEU B C 1
ATOM 2434 O O . LEU B 1 6 ? -18.25 23.828 9.602 1 97.62 6 LEU B O 1
ATOM 2438 N N . ILE B 1 7 ? -18.672 22.094 10.914 1 98.62 7 ILE B N 1
ATOM 2439 C CA . ILE B 1 7 ? -17.656 22.5 11.875 1 98.62 7 ILE B CA 1
ATOM 2440 C C . ILE B 1 7 ? -16.484 21.531 11.82 1 98.62 7 ILE B C 1
ATOM 2442 O O . ILE B 1 7 ? -16.656 20.312 11.969 1 98.62 7 ILE B O 1
ATOM 2446 N N . GLY B 1 8 ? -15.312 22.016 11.516 1 98.69 8 GLY B N 1
ATOM 2447 C CA . GLY B 1 8 ? -14.086 21.234 11.539 1 98.69 8 GLY B CA 1
ATOM 2448 C C . GLY B 1 8 ? -13.172 21.578 12.703 1 98.69 8 GLY B C 1
ATOM 2449 O O . GLY B 1 8 ? -12.914 22.766 12.953 1 98.69 8 GLY B O 1
ATOM 2450 N N . VAL B 1 9 ? -12.703 20.578 13.43 1 98.69 9 VAL B N 1
ATOM 2451 C CA . VAL B 1 9 ? -11.766 20.766 14.539 1 98.69 9 VAL B CA 1
ATOM 2452 C C . VAL B 1 9 ? -10.445 20.062 14.211 1 98.69 9 VAL B C 1
ATOM 2454 O O . VAL B 1 9 ? -10.391 18.844 14.133 1 98.69 9 VAL B O 1
ATOM 2457 N N . ASP B 1 10 ? -9.453 20.797 14.039 1 97.81 10 ASP B N 1
ATOM 2458 C CA . ASP B 1 10 ? -8.086 20.297 13.906 1 97.81 10 ASP B CA 1
ATOM 2459 C C . ASP B 1 10 ? -7.383 20.25 15.258 1 97.81 10 ASP B C 1
ATOM 2461 O O . ASP B 1 10 ? -6.906 21.281 15.75 1 97.81 10 ASP B O 1
ATOM 2465 N N . LEU B 1 11 ? -7.293 19.078 15.789 1 96.81 11 LEU B N 1
ATOM 2466 C CA . LEU B 1 11 ? -6.762 18.922 17.141 1 96.81 11 LEU B CA 1
ATOM 2467 C C . LEU B 1 11 ? -5.262 18.656 17.109 1 96.81 11 LEU B C 1
ATOM 2469 O O . LEU B 1 11 ? -4.824 17.594 16.656 1 96.81 11 LEU B O 1
ATOM 2473 N N . GLY B 1 12 ? -4.5 19.594 17.578 1 92.62 12 GLY B N 1
ATOM 2474 C CA . GLY B 1 12 ? -3.061 19.453 17.734 1 92.62 12 GLY B CA 1
ATOM 2475 C C . GLY B 1 12 ? -2.611 19.422 19.172 1 92.62 12 GLY B C 1
ATOM 2476 O O . GLY B 1 12 ? -3.367 19.797 20.078 1 92.62 12 GLY B O 1
ATOM 2477 N N . GLY B 1 13 ? -1.458 18.984 19.422 1 88.31 13 GLY B N 1
ATOM 2478 C CA . GLY B 1 13 ? -0.917 18.922 20.766 1 88.31 13 GLY B CA 1
ATOM 2479 C C . GLY B 1 13 ? -0.67 20.297 21.375 1 88.31 13 GLY B C 1
ATOM 2480 O O . GLY B 1 13 ? -0.819 20.469 22.578 1 88.31 13 GLY B O 1
ATOM 2481 N N . THR B 1 14 ? -0.294 21.281 20.594 1 90.19 14 THR B N 1
ATOM 2482 C CA . THR B 1 14 ? 0.031 22.625 21.062 1 90.19 14 THR B CA 1
ATOM 2483 C C . THR B 1 14 ? -1.163 23.562 20.906 1 90.19 14 THR B C 1
ATOM 2485 O O . THR B 1 14 ? -1.505 24.312 21.828 1 90.19 14 THR B O 1
ATOM 2488 N N . THR B 1 15 ? -1.697 23.5 19.781 1 95.25 15 THR B N 1
ATOM 2489 C CA . THR B 1 15 ? -2.879 24.312 19.484 1 95.25 15 THR B CA 1
ATOM 2490 C C . THR B 1 15 ? -3.965 23.453 18.828 1 95.25 15 THR B C 1
ATOM 2492 O O . THR B 1 15 ? -3.693 22.359 18.344 1 95.25 15 THR B O 1
ATOM 2495 N N . PHE B 1 16 ? -5.098 23.875 18.953 1 96.81 16 PHE B N 1
ATOM 2496 C CA . PHE B 1 16 ? -6.18 23.344 18.125 1 96.81 16 PHE B CA 1
ATOM 2497 C C . PHE B 1 16 ? -6.926 24.453 17.422 1 96.81 16 PHE B C 1
ATOM 2499 O O . PHE B 1 16 ? -6.945 25.594 17.891 1 96.81 16 PHE B O 1
ATOM 2506 N N . SER B 1 17 ? -7.457 24.188 16.25 1 98.06 17 SER B N 1
ATOM 2507 C CA . SER B 1 17 ? -8.219 25.141 15.453 1 98.06 17 SER B CA 1
ATOM 2508 C C . SER B 1 17 ? -9.625 24.625 15.164 1 98.06 17 SER B C 1
ATOM 2510 O O . SER B 1 17 ? -9.812 23.438 14.914 1 98.06 17 SER B O 1
ATOM 2512 N N . VAL B 1 18 ? -10.555 25.516 15.289 1 98.62 18 VAL B N 1
ATOM 2513 C CA . VAL B 1 18 ? -11.945 25.219 14.961 1 98.62 18 VAL B CA 1
ATOM 2514 C C . VAL B 1 18 ? -12.422 26.156 13.852 1 98.62 18 VAL B C 1
ATOM 2516 O O . VAL B 1 18 ? -12.156 27.359 13.891 1 98.62 18 VAL B O 1
ATOM 2519 N N . GLY B 1 19 ? -13.062 25.547 12.852 1 98.5 19 GLY B N 1
ATOM 2520 C CA . GLY B 1 19 ? -13.57 26.359 11.758 1 98.5 19 GLY B CA 1
ATOM 2521 C C . GLY B 1 19 ? -15.008 26.031 11.391 1 98.5 19 GLY B C 1
ATOM 2522 O O . GLY B 1 19 ? -15.43 24.875 11.461 1 98.5 19 GLY B O 1
ATOM 2523 N N . LEU B 1 20 ? -15.758 27.125 11.109 1 98.44 20 LEU B N 1
ATOM 2524 C CA . LEU B 1 20 ? -17.047 27 10.43 1 98.44 20 LEU B CA 1
ATOM 2525 C C . LEU B 1 20 ? -16.859 27 8.914 1 98.44 20 LEU B C 1
ATOM 2527 O O . LEU B 1 20 ? -16.266 27.922 8.359 1 98.44 20 LEU B O 1
ATOM 2531 N N . VAL B 1 21 ? -17.281 25.938 8.305 1 97.75 21 VAL B N 1
ATOM 2532 C CA . VAL B 1 21 ? -16.984 25.734 6.891 1 97.75 21 VAL B CA 1
ATOM 2533 C C . VAL B 1 21 ? -18.281 25.594 6.102 1 97.75 21 VAL B C 1
ATOM 2535 O O . VAL B 1 21 ? -19.219 24.922 6.535 1 97.75 21 VAL B O 1
ATOM 2538 N N . SER B 1 22 ? -18.391 26.281 4.953 1 96.31 22 SER B N 1
ATOM 2539 C CA . SER B 1 22 ? -19.531 26.109 4.062 1 96.31 22 SER B CA 1
ATOM 2540 C C . SER B 1 22 ? -19.484 24.766 3.363 1 96.31 22 SER B C 1
ATOM 2542 O O . SER B 1 22 ? -18.469 24.078 3.396 1 96.31 22 SER B O 1
ATOM 2544 N N . GLU B 1 23 ? -20.516 24.406 2.717 1 93.06 23 GLU B N 1
ATOM 2545 C CA . GLU B 1 23 ? -20.609 23.109 2.051 1 93.06 23 GLU B CA 1
ATOM 2546 C C . GLU B 1 23 ? -19.609 22.984 0.905 1 93.06 23 GLU B C 1
ATOM 2548 O O . GLU B 1 23 ? -19.156 21.891 0.578 1 93.06 23 GLU B O 1
ATOM 2553 N N . ASP B 1 24 ? -19.25 24.156 0.401 1 92.38 24 ASP B N 1
ATOM 2554 C CA . ASP B 1 24 ? -18.344 24.141 -0.743 1 92.38 24 ASP B CA 1
ATOM 2555 C C . ASP B 1 24 ? -16.891 24.297 -0.297 1 92.38 24 ASP B C 1
ATOM 2557 O O . ASP B 1 24 ? -15.984 24.391 -1.13 1 92.38 24 ASP B O 1
ATOM 2561 N N . GLY B 1 25 ? -16.656 24.375 1.028 1 94.31 25 GLY B N 1
ATOM 2562 C CA . GLY B 1 25 ? -15.289 24.281 1.538 1 94.31 25 GLY B CA 1
ATOM 2563 C C . GLY B 1 25 ? -14.695 25.641 1.87 1 94.31 25 GLY B C 1
ATOM 2564 O O . GLY B 1 25 ? -13.477 25.766 2.016 1 94.31 25 GLY B O 1
ATOM 2565 N N . LYS B 1 26 ? -15.5 26.641 1.974 1 96.12 26 LYS B N 1
ATOM 2566 C CA . LYS B 1 26 ? -15.008 27.953 2.4 1 96.12 26 LYS B CA 1
ATOM 2567 C C . LYS B 1 26 ? -15.047 28.078 3.92 1 96.12 26 LYS B C 1
ATOM 2569 O O . LYS B 1 26 ? -16.078 27.812 4.547 1 96.12 26 LYS B O 1
ATOM 2574 N N . ILE B 1 27 ? -13.945 28.516 4.477 1 97.25 27 ILE B N 1
ATOM 2575 C CA . ILE B 1 27 ? -13.914 28.781 5.914 1 97.25 27 ILE B CA 1
ATOM 2576 C C . ILE B 1 27 ? -14.555 30.125 6.211 1 97.25 27 ILE B C 1
ATOM 2578 O O . ILE B 1 27 ? -14.062 31.172 5.766 1 97.25 27 ILE B O 1
ATOM 2582 N N . LEU B 1 28 ? -15.609 30.141 6.945 1 97.31 28 LEU B N 1
ATOM 2583 C CA . LEU B 1 28 ? -16.375 31.344 7.254 1 97.31 28 LEU B CA 1
ATOM 2584 C C . LEU B 1 28 ? -15.883 32 8.539 1 97.31 28 LEU B C 1
ATOM 2586 O O . LEU B 1 28 ? -15.938 33.219 8.68 1 97.31 28 LEU B O 1
ATOM 2590 N N . LYS B 1 29 ? -15.5 31.219 9.438 1 97.81 29 LYS B N 1
ATOM 2591 C CA . LYS B 1 29 ? -14.961 31.625 10.734 1 97.81 29 LYS B CA 1
ATOM 2592 C C . LYS B 1 29 ? -13.898 30.641 11.211 1 97.81 29 LYS B C 1
ATOM 2594 O O . LYS B 1 29 ? -14.023 29.422 10.984 1 97.81 29 LYS B O 1
ATOM 2599 N N . LYS B 1 30 ? -12.875 31.125 11.781 1 97.12 30 LYS B N 1
ATOM 2600 C CA . LYS B 1 30 ? -11.797 30.281 12.289 1 97.12 30 LYS B CA 1
ATOM 2601 C C . LYS B 1 30 ? -11.273 30.797 13.625 1 97.12 30 LYS B C 1
ATOM 2603 O O . LYS B 1 30 ? -11.086 32 13.797 1 97.12 30 LYS B O 1
ATOM 2608 N N . VAL B 1 31 ? -11.102 29.953 14.586 1 98.19 31 VAL B N 1
ATOM 2609 C CA . VAL B 1 31 ? -10.531 30.281 15.891 1 98.19 31 VAL B CA 1
ATOM 2610 C C . VAL B 1 31 ? -9.438 29.266 16.234 1 98.19 31 VAL B C 1
ATOM 2612 O O . VAL B 1 31 ? -9.633 28.062 16.094 1 98.19 31 VAL B O 1
ATOM 2615 N N . THR B 1 32 ? -8.305 29.75 16.578 1 97.75 32 THR B N 1
ATOM 2616 C CA . THR B 1 32 ? -7.199 28.922 17.047 1 97.75 32 THR B CA 1
ATOM 2617 C C . THR B 1 32 ? -6.863 29.234 18.5 1 97.75 32 THR B C 1
ATOM 2619 O O . THR B 1 32 ? -6.812 30.406 18.891 1 97.75 32 THR B O 1
ATOM 2622 N N . ARG B 1 33 ? -6.68 28.234 19.297 1 97.94 33 ARG B N 1
ATOM 2623 C CA . ARG B 1 33 ? -6.344 28.375 20.703 1 97.94 33 ARG B CA 1
ATOM 2624 C C . ARG B 1 33 ? -5.246 27.406 21.109 1 97.94 33 ARG B C 1
ATOM 2626 O O . ARG B 1 33 ? -5.004 26.406 20.422 1 97.94 33 ARG B O 1
ATOM 2633 N N . ASP B 1 34 ? -4.594 27.703 22.234 1 96.81 34 ASP B N 1
ATOM 2634 C CA . ASP B 1 34 ? -3.652 26.766 22.812 1 96.81 34 ASP B CA 1
ATOM 2635 C C . ASP B 1 34 ? -4.379 25.547 23.391 1 96.81 34 ASP B C 1
ATOM 2637 O O . ASP B 1 34 ? -5.441 25.672 24 1 96.81 34 ASP B O 1
ATOM 2641 N N . THR B 1 35 ? -3.893 24.375 23.141 1 94.25 35 THR B N 1
ATOM 2642 C CA . THR B 1 35 ? -4.531 23.156 23.609 1 94.25 35 THR B CA 1
ATOM 2643 C C . THR B 1 35 ? -4.395 23.016 25.125 1 94.25 35 THR B C 1
ATOM 2645 O O . THR B 1 35 ? -5.293 22.5 25.781 1 94.25 35 THR B O 1
ATOM 2648 N N . LEU B 1 36 ? -3.24 23.5 25.719 1 94.69 36 LEU B N 1
ATOM 2649 C CA . LEU B 1 36 ? -2.949 23.484 27.141 1 94.69 36 LEU B CA 1
ATOM 2650 C C . LEU B 1 36 ? -3.16 22.078 27.719 1 94.69 36 LEU B C 1
ATOM 2652 O O . LEU B 1 36 ? -3.898 21.922 28.688 1 94.69 36 LEU B O 1
ATOM 2656 N N . VAL B 1 37 ? -2.451 21.141 27.125 1 92.69 37 VAL B N 1
ATOM 2657 C CA . VAL B 1 37 ? -2.564 19.719 27.453 1 92.69 37 VAL B CA 1
ATOM 2658 C C . VAL B 1 37 ? -2.279 19.516 28.938 1 92.69 37 VAL B C 1
ATOM 2660 O O . VAL B 1 37 ? -2.871 18.656 29.578 1 92.69 37 VAL B O 1
ATOM 2663 N N . GLU B 1 38 ? -1.468 20.344 29.469 1 93.06 38 GLU B N 1
ATOM 2664 C CA . GLU B 1 38 ? -1.035 20.234 30.859 1 93.06 38 GLU B CA 1
ATOM 2665 C C . GLU B 1 38 ? -2.199 20.469 31.828 1 93.06 38 GLU B C 1
ATOM 2667 O O . GLU B 1 38 ? -2.145 20.047 32.969 1 93.06 38 GLU B O 1
ATOM 2672 N N . ASN B 1 39 ? -3.266 21.109 31.359 1 94.31 39 ASN B N 1
ATOM 2673 C CA . ASN B 1 39 ? -4.418 21.391 32.219 1 94.31 39 ASN B CA 1
ATOM 2674 C C . ASN B 1 39 ? -5.316 20.156 32.375 1 94.31 39 ASN B C 1
ATOM 2676 O O . ASN B 1 39 ? -6.23 20.156 33.188 1 94.31 39 ASN B O 1
ATOM 2680 N N . GLY B 1 40 ? -5.07 19.156 31.547 1 92.94 40 GLY B N 1
ATOM 2681 C CA . GLY B 1 40 ? -5.832 17.938 31.656 1 92.94 40 GLY B CA 1
ATOM 2682 C C . GLY B 1 40 ? -6.867 17.766 30.562 1 92.94 40 GLY B C 1
ATOM 2683 O O . GLY B 1 40 ? -7.27 18.75 29.922 1 92.94 40 GLY B O 1
ATOM 2684 N N . LYS B 1 41 ? -7.344 16.531 30.453 1 94.38 41 LYS B N 1
ATOM 2685 C CA . LYS B 1 41 ? -8.25 16.172 29.359 1 94.38 41 LYS B CA 1
ATOM 2686 C C . LYS B 1 41 ? -9.562 16.922 29.453 1 94.38 41 LYS B C 1
ATOM 2688 O O . LYS B 1 41 ? -10.102 17.391 28.453 1 94.38 41 LYS B O 1
ATOM 2693 N N . GLU B 1 42 ? -10.07 17.047 30.656 1 95.69 42 GLU B N 1
ATOM 2694 C CA . GLU B 1 42 ? -11.359 17.703 30.859 1 95.69 42 GLU B CA 1
ATOM 2695 C C . GLU B 1 42 ? -11.297 19.156 30.406 1 95.69 42 GLU B C 1
ATOM 2697 O O . GLU B 1 42 ? -12.234 19.672 29.781 1 95.69 42 GLU B O 1
ATOM 2702 N N . ASP B 1 43 ? -10.219 19.734 30.719 1 96.94 43 ASP B N 1
ATOM 2703 C CA . ASP B 1 43 ? -10.039 21.141 30.344 1 96.94 43 ASP B CA 1
ATOM 2704 C C . ASP B 1 43 ? -9.93 21.281 28.828 1 96.94 43 ASP B C 1
ATOM 2706 O O . ASP B 1 43 ? -10.516 22.203 28.25 1 96.94 43 ASP B O 1
ATOM 2710 N N . VAL B 1 44 ? -9.148 20.469 28.203 1 97 44 VAL B N 1
ATOM 2711 C CA . VAL B 1 44 ? -8.984 20.5 26.75 1 97 44 VAL B CA 1
ATOM 2712 C C . VAL B 1 44 ? -10.344 20.328 26.078 1 97 44 VAL B C 1
ATOM 2714 O O . VAL B 1 44 ? -10.695 21.094 25.172 1 97 44 VAL B O 1
ATOM 2717 N N . ILE B 1 45 ? -11.109 19.328 26.531 1 97.69 45 ILE B N 1
ATOM 2718 C CA . ILE B 1 45 ? -12.406 19.016 25.938 1 97.69 45 ILE B CA 1
ATOM 2719 C C . ILE B 1 45 ? -13.359 20.188 26.125 1 97.69 45 ILE B C 1
ATOM 2721 O O . ILE B 1 45 ? -14.078 20.562 25.188 1 97.69 45 ILE B O 1
ATOM 2725 N N . ARG B 1 46 ? -13.328 20.766 27.312 1 98.06 46 ARG B N 1
ATOM 2726 C CA . ARG B 1 46 ? -14.164 21.922 27.594 1 98.06 46 ARG B CA 1
ATOM 2727 C C . ARG B 1 46 ? -13.828 23.078 26.656 1 98.06 46 ARG B C 1
ATOM 2729 O O . ARG B 1 46 ? -14.734 23.703 26.094 1 98.06 46 ARG B O 1
ATOM 2736 N N . ARG B 1 47 ? -12.586 23.328 26.469 1 98.19 47 ARG B N 1
ATOM 2737 C CA . ARG B 1 47 ? -12.141 24.438 25.625 1 98.19 47 ARG B CA 1
ATOM 2738 C C . ARG B 1 47 ? -12.539 24.203 24.172 1 98.19 47 ARG B C 1
ATOM 2740 O O . ARG B 1 47 ? -12.945 25.141 23.484 1 98.19 47 ARG B O 1
ATOM 2747 N N . ILE B 1 48 ? -12.367 23 23.75 1 98.44 48 ILE B N 1
ATOM 2748 C CA . ILE B 1 48 ? -12.781 22.672 22.391 1 98.44 48 ILE B CA 1
ATOM 2749 C C . ILE B 1 48 ? -14.281 22.891 22.234 1 98.44 48 ILE B C 1
ATOM 2751 O O . ILE B 1 48 ? -14.727 23.531 21.266 1 98.44 48 ILE B O 1
ATOM 2755 N N . ALA B 1 49 ? -15.055 22.422 23.188 1 98.69 49 ALA B N 1
ATOM 2756 C CA . ALA B 1 49 ? -16.516 22.547 23.141 1 98.69 49 ALA B CA 1
ATOM 2757 C C . ALA B 1 49 ? -16.922 24.016 23.094 1 98.69 49 ALA B C 1
ATOM 2759 O O . ALA B 1 49 ? -17.781 24.406 22.312 1 98.69 49 ALA B O 1
ATOM 2760 N N . GLU B 1 50 ? -16.312 24.781 23.953 1 98.69 50 GLU B N 1
ATOM 2761 C CA . GLU B 1 50 ? -16.625 26.203 24.016 1 98.69 50 GLU B CA 1
ATOM 2762 C C . GLU B 1 50 ? -16.297 26.891 22.688 1 98.69 50 GLU B C 1
ATOM 2764 O O . GLU B 1 50 ? -17.047 27.766 22.234 1 98.69 50 GLU B O 1
ATOM 2769 N N . THR B 1 51 ? -15.195 26.516 22.141 1 98.69 51 THR B N 1
ATOM 2770 C CA . THR B 1 51 ? -14.781 27.109 20.859 1 98.69 51 THR B CA 1
ATOM 2771 C C . THR B 1 51 ? -15.742 26.719 19.75 1 98.69 51 THR B C 1
ATOM 2773 O O . THR B 1 51 ? -16.062 27.531 18.875 1 98.69 51 THR B O 1
ATOM 2776 N N . ILE B 1 52 ? -16.172 25.438 19.719 1 98.69 52 ILE B N 1
ATOM 2777 C CA . ILE B 1 52 ? -17.156 24.953 18.766 1 98.69 52 ILE B CA 1
ATOM 2778 C C . ILE B 1 52 ? -18.422 25.797 18.844 1 98.69 52 ILE B C 1
ATOM 2780 O O . ILE B 1 52 ? -18.953 26.234 17.828 1 98.69 52 ILE B O 1
ATOM 2784 N N . LEU B 1 53 ? -18.906 26.031 20.062 1 98.44 53 LEU B N 1
ATOM 2785 C CA . LEU B 1 53 ? -20.125 26.812 20.266 1 98.44 53 LEU B CA 1
ATOM 2786 C C . LEU B 1 53 ? -19.922 28.25 19.828 1 98.44 53 LEU B C 1
ATOM 2788 O O . LEU B 1 53 ? -20.828 28.859 19.25 1 98.44 53 LEU B O 1
ATOM 2792 N N . GLU B 1 54 ? -18.734 28.75 20.125 1 98.31 54 GLU B N 1
ATOM 2793 C CA . GLU B 1 54 ? -18.406 30.109 19.734 1 98.31 54 GLU B CA 1
ATOM 2794 C C . GLU B 1 54 ? -18.453 30.281 18.219 1 98.31 54 GLU B C 1
ATOM 2796 O O . GLU B 1 54 ? -19.094 31.219 17.719 1 98.31 54 GLU B O 1
ATOM 2801 N N . VAL B 1 55 ? -17.859 29.375 17.469 1 97.81 55 VAL B N 1
ATOM 2802 C CA . VAL B 1 55 ? -17.719 29.5 16.031 1 97.81 55 VAL B CA 1
ATOM 2803 C C . VAL B 1 55 ? -19.062 29.281 15.344 1 97.81 55 VAL B C 1
ATOM 2805 O O . VAL B 1 55 ? -19.312 29.828 14.273 1 97.81 55 VAL B O 1
ATOM 2808 N N . SER B 1 56 ? -19.938 28.5 15.945 1 96.69 56 SER B N 1
ATOM 2809 C CA . SER B 1 56 ? -21.172 28.109 15.281 1 96.69 56 SER B CA 1
ATOM 2810 C C . SER B 1 56 ? -22.359 28.906 15.797 1 96.69 56 SER B C 1
ATOM 2812 O O . SER B 1 56 ? -23.516 28.609 15.477 1 96.69 56 SER B O 1
ATOM 2814 N N . ASP B 1 57 ? -22.109 29.891 16.656 1 94.69 57 ASP B N 1
ATOM 2815 C CA . ASP B 1 57 ? -23.188 30.672 17.25 1 94.69 57 ASP B CA 1
ATOM 2816 C C . ASP B 1 57 ? -24.094 31.266 16.188 1 94.69 57 ASP B C 1
ATOM 2818 O O . ASP B 1 57 ? -23.609 31.953 15.273 1 94.69 57 ASP B O 1
ATOM 2822 N N . GLY B 1 58 ? -25.359 30.938 16.266 1 92.56 58 GLY B N 1
ATOM 2823 C CA . GLY B 1 58 ? -26.344 31.516 15.367 1 92.56 58 GLY B CA 1
ATOM 2824 C C . GLY B 1 58 ? -26.375 30.844 14.008 1 92.56 58 GLY B C 1
ATOM 2825 O O . GLY B 1 58 ? -27.094 31.266 13.102 1 92.56 58 GLY B O 1
ATOM 2826 N N . GLU B 1 59 ? -25.516 29.812 13.852 1 94.25 59 GLU B N 1
ATOM 2827 C CA . GLU B 1 59 ? -25.406 29.141 12.562 1 94.25 59 GLU B CA 1
ATOM 2828 C C . GLU B 1 59 ? -26.047 27.75 12.609 1 94.25 59 GLU B C 1
ATOM 2830 O O . GLU B 1 59 ? -26.094 27.109 13.672 1 94.25 59 GLU B O 1
ATOM 2835 N N . GLU B 1 60 ? -26.609 27.312 11.531 1 94.06 60 GLU B N 1
ATOM 2836 C CA . GLU B 1 60 ? -27.094 25.938 11.398 1 94.06 60 GLU B CA 1
ATOM 2837 C C . GLU B 1 60 ? -25.938 24.984 11.117 1 94.06 60 GLU B C 1
ATOM 2839 O O . GLU B 1 60 ? -25.641 24.672 9.961 1 94.06 60 GLU B O 1
ATOM 2844 N N . ALA B 1 61 ? -25.375 24.531 12.156 1 96.56 61 ALA B N 1
ATOM 2845 C CA . ALA B 1 61 ? -24.219 23.656 12.07 1 96.56 61 ALA B CA 1
ATOM 2846 C C . ALA B 1 61 ? -24.328 22.484 13.055 1 96.56 61 ALA B C 1
ATOM 2848 O O . ALA B 1 61 ? -23.609 22.453 14.062 1 96.56 61 ALA B O 1
ATOM 2849 N N . PRO B 1 62 ? -25.125 21.484 12.695 1 96.69 62 PRO B N 1
ATOM 2850 C CA . PRO B 1 62 ? -25.422 20.406 13.648 1 96.69 62 PRO B CA 1
ATOM 2851 C C . PRO B 1 62 ? -24.312 19.359 13.719 1 96.69 62 PRO B C 1
ATOM 2853 O O . PRO B 1 62 ? -24.312 18.516 14.602 1 96.69 62 PRO B O 1
ATOM 2856 N N . TYR B 1 63 ? -23.328 19.375 12.781 1 97.81 63 TYR B N 1
ATOM 2857 C CA . TYR B 1 63 ? -22.312 18.328 12.703 1 97.81 63 TYR B CA 1
ATOM 2858 C C . TYR B 1 63 ? -20.922 18.891 12.961 1 97.81 63 TYR B C 1
ATOM 2860 O O . TYR B 1 63 ? -20.609 19.984 12.516 1 97.81 63 TYR B O 1
ATOM 2868 N N . VAL B 1 64 ? -20.094 18.125 13.719 1 98.56 64 VAL B N 1
ATOM 2869 C CA . VAL B 1 64 ? -18.703 18.453 14.008 1 98.56 64 VAL B CA 1
ATOM 2870 C C . VAL B 1 64 ? -17.812 17.312 13.57 1 98.56 64 VAL B C 1
ATOM 2872 O O . VAL B 1 64 ? -18.094 16.141 13.844 1 98.56 64 VAL B O 1
ATOM 2875 N N . GLY B 1 65 ? -16.812 17.578 12.789 1 98.56 65 GLY B N 1
ATOM 2876 C CA . GLY B 1 65 ? -15.727 16.641 12.516 1 98.56 65 GLY B CA 1
ATOM 2877 C C . GLY B 1 65 ? -14.438 16.984 13.227 1 98.56 65 GLY B C 1
ATOM 2878 O O . GLY B 1 65 ? -14.031 18.156 13.258 1 98.56 65 GLY B O 1
ATOM 2879 N N . ILE B 1 66 ? -13.766 15.992 13.805 1 98.62 66 ILE B N 1
ATOM 2880 C CA . ILE B 1 66 ? -12.516 16.203 14.523 1 98.62 66 ILE B CA 1
ATOM 2881 C C . ILE B 1 66 ? -11.406 15.367 13.898 1 98.62 66 ILE B C 1
ATOM 2883 O O . ILE B 1 66 ? -11.531 14.148 13.789 1 98.62 66 ILE B O 1
ATOM 2887 N N . GLY B 1 67 ? -10.391 15.977 13.406 1 97.62 67 GLY B N 1
ATOM 2888 C CA . GLY B 1 67 ? -9.141 15.312 13.102 1 97.62 67 GLY B CA 1
ATOM 2889 C C . GLY B 1 67 ? -8.18 15.266 14.281 1 97.62 67 GLY B C 1
ATOM 2890 O O . GLY B 1 67 ? -7.781 16.312 14.797 1 97.62 67 GLY B O 1
ATOM 2891 N N . SER B 1 68 ? -7.852 14.133 14.695 1 96.19 68 SER B N 1
ATOM 2892 C CA . SER B 1 68 ? -7.023 13.977 15.891 1 96.19 68 SER B CA 1
ATOM 2893 C C . SER B 1 68 ? -5.789 13.125 15.594 1 96.19 68 SER B C 1
ATOM 2895 O O . SER B 1 68 ? -5.863 12.148 14.852 1 96.19 68 SER B O 1
ATOM 2897 N N . PRO B 1 69 ? -4.668 13.492 16.156 1 92 69 PRO B N 1
ATOM 2898 C CA . PRO B 1 69 ? -3.51 12.602 16.078 1 92 69 PRO B CA 1
ATOM 2899 C C . PRO B 1 69 ? -3.654 11.367 16.969 1 92 69 PRO B C 1
ATOM 2901 O O . PRO B 1 69 ? -4.492 11.352 17.875 1 92 69 PRO B O 1
ATOM 2904 N N . GLY B 1 70 ? -2.932 10.367 16.625 1 88.44 70 GLY B N 1
ATOM 2905 C CA . GLY B 1 70 ? -2.879 9.18 17.469 1 88.44 70 GLY B CA 1
ATOM 2906 C C . GLY B 1 70 ? -3.73 8.047 16.938 1 88.44 70 GLY B C 1
ATOM 2907 O O . GLY B 1 70 ? -4.102 8.031 15.766 1 88.44 70 GLY B O 1
ATOM 2908 N N . SER B 1 71 ? -3.834 7.039 17.781 1 88.12 71 SER B N 1
ATOM 2909 C CA . SER B 1 71 ? -4.664 5.875 17.484 1 88.12 71 SER B CA 1
ATOM 2910 C C . SER B 1 71 ? -6.117 6.121 17.875 1 88.12 71 SER B C 1
ATOM 2912 O O . SER B 1 71 ? -6.418 6.391 19.047 1 88.12 71 SER B O 1
ATOM 2914 N N . ILE B 1 72 ? -6.961 5.965 16.922 1 92 72 ILE B N 1
ATOM 2915 C CA . ILE B 1 72 ? -8.344 6.367 17.125 1 92 72 ILE B CA 1
ATOM 2916 C C . ILE B 1 72 ? -9.273 5.18 16.875 1 92 72 ILE B C 1
ATOM 2918 O O . ILE B 1 72 ? -8.953 4.297 16.062 1 92 72 ILE B O 1
ATOM 2922 N N . ASP B 1 73 ? -10.297 5.07 17.625 1 93 73 ASP B N 1
ATOM 2923 C CA . ASP B 1 73 ? -11.477 4.258 17.328 1 93 73 ASP B CA 1
ATOM 2924 C C . ASP B 1 73 ? -12.578 5.098 16.688 1 93 73 ASP B C 1
ATOM 2926 O O . ASP B 1 73 ? -13.414 5.668 17.391 1 93 73 ASP B O 1
ATOM 2930 N N . ARG B 1 74 ? -12.578 5.113 15.391 1 91.56 74 ARG B N 1
ATOM 2931 C CA . ARG B 1 74 ? -13.438 6.031 14.656 1 91.56 74 ARG B CA 1
ATOM 2932 C C . ARG B 1 74 ? -14.906 5.656 14.828 1 91.56 74 ARG B C 1
ATOM 2934 O O . ARG B 1 74 ? -15.781 6.527 14.805 1 91.56 74 ARG B O 1
ATOM 2941 N N . GLU B 1 75 ? -15.18 4.43 14.969 1 90.12 75 GLU B N 1
ATOM 2942 C CA . GLU B 1 75 ? -16.547 3.951 15.07 1 90.12 75 GLU B CA 1
ATOM 2943 C C . GLU B 1 75 ? -17.188 4.387 16.391 1 90.12 75 GLU B C 1
ATOM 2945 O O . GLU B 1 75 ? -18.359 4.77 16.422 1 90.12 75 GLU B O 1
ATOM 2950 N N . ASN B 1 76 ? -16.375 4.375 17.438 1 94.25 76 ASN B N 1
ATOM 2951 C CA . ASN B 1 76 ? -16.938 4.684 18.75 1 94.25 76 ASN B CA 1
ATOM 2952 C C . ASN B 1 76 ? -16.547 6.09 19.203 1 94.25 76 ASN B C 1
ATOM 2954 O O . ASN B 1 76 ? -17 6.547 20.266 1 94.25 76 ASN B O 1
ATOM 2958 N N . GLY B 1 77 ? -15.719 6.734 18.406 1 96.19 77 GLY B N 1
ATOM 2959 C CA . GLY B 1 77 ? -15.352 8.109 18.703 1 96.19 77 GLY B CA 1
ATOM 2960 C C . GLY B 1 77 ? -14.398 8.227 19.875 1 96.19 77 GLY B C 1
ATOM 2961 O O . GLY B 1 77 ? -14.531 9.141 20.688 1 96.19 77 GLY B O 1
ATOM 2962 N N . ILE B 1 78 ? -13.469 7.242 19.969 1 96.62 78 ILE B N 1
ATOM 2963 C CA . ILE B 1 78 ? -12.578 7.148 21.125 1 96.62 78 ILE B CA 1
ATOM 2964 C C . ILE B 1 78 ? -11.141 7.406 20.688 1 96.62 78 ILE B C 1
ATOM 2966 O O . ILE B 1 78 ? -10.695 6.879 19.656 1 96.62 78 ILE B O 1
ATOM 2970 N N . VAL B 1 79 ? -10.461 8.273 21.359 1 95.19 79 VAL B N 1
ATOM 2971 C CA . VAL B 1 79 ? -9.016 8.391 21.234 1 95.19 79 VAL B CA 1
ATOM 2972 C C . VAL B 1 79 ? -8.328 7.367 22.141 1 95.19 79 VAL B C 1
ATOM 2974 O O . VAL B 1 79 ? -8.281 7.543 23.359 1 95.19 79 VAL B O 1
ATOM 2977 N N . ARG B 1 80 ? -7.793 6.301 21.547 1 91.69 80 ARG B N 1
ATOM 2978 C CA . ARG B 1 80 ? -7.184 5.223 22.312 1 91.69 80 ARG B CA 1
ATOM 2979 C C . ARG B 1 80 ? -5.883 5.68 22.969 1 91.69 80 ARG B C 1
ATOM 2981 O O . ARG B 1 80 ? -5.641 5.406 24.141 1 91.69 80 ARG B O 1
ATOM 2988 N N . PHE B 1 81 ? -5.066 6.305 22.109 1 88.56 81 PHE B N 1
ATOM 2989 C CA . PHE B 1 81 ? -3.779 6.816 22.562 1 88.56 81 PHE B CA 1
ATOM 2990 C C . PHE B 1 81 ? -3.242 7.863 21.594 1 88.56 81 PHE B C 1
ATOM 2992 O O . PHE B 1 81 ? -3.5 7.789 20.391 1 88.56 81 PHE B O 1
ATOM 2999 N N . SER B 1 82 ? -2.588 8.828 22.203 1 88.12 82 SER B N 1
ATOM 3000 C CA . SER B 1 82 ? -1.898 9.828 21.391 1 88.12 82 SER B CA 1
ATOM 3001 C C . SER B 1 82 ? -0.62 10.305 22.078 1 88.12 82 SER B C 1
ATOM 3003 O O . SER B 1 82 ? -0.631 10.648 23.266 1 88.12 82 SER B O 1
ATOM 3005 N N . PRO B 1 83 ? 0.455 10.289 21.344 1 82.44 83 PRO B N 1
ATOM 3006 C CA . PRO B 1 83 ? 1.703 10.789 21.922 1 82.44 83 PRO B CA 1
ATOM 3007 C C . PRO B 1 83 ? 1.618 12.258 22.328 1 82.44 83 PRO B C 1
ATOM 3009 O O . PRO B 1 83 ? 2.32 12.695 23.234 1 82.44 83 PRO B O 1
ATOM 3012 N N . ASN B 1 84 ? 0.748 12.969 21.688 1 85.5 84 ASN B N 1
ATOM 3013 C CA . ASN B 1 84 ? 0.569 14.383 21.969 1 85.5 84 ASN B CA 1
ATOM 3014 C C . ASN B 1 84 ? -0.296 14.602 23.203 1 85.5 84 ASN B C 1
ATOM 3016 O O . ASN B 1 84 ? -0.307 15.695 23.781 1 85.5 84 ASN B O 1
ATOM 3020 N N . PHE B 1 85 ? -0.963 13.562 23.531 1 91.25 85 PHE B N 1
ATOM 3021 C CA . PHE B 1 85 ? -1.846 13.586 24.688 1 91.25 85 PHE B CA 1
ATOM 3022 C C . PHE B 1 85 ? -1.57 12.391 25.594 1 91.25 85 PHE B C 1
ATOM 3024 O O . PHE B 1 85 ? -2.406 11.492 25.734 1 91.25 85 PHE B O 1
ATOM 3031 N N . PRO B 1 86 ? -0.481 12.469 26.312 1 86.56 86 PRO B N 1
ATOM 3032 C CA . PRO B 1 86 ? -0.017 11.289 27.047 1 86.56 86 PRO B CA 1
ATOM 3033 C C . PRO B 1 86 ? -1.022 10.805 28.094 1 86.56 86 PRO B C 1
ATOM 3035 O O . PRO B 1 86 ? -1.048 9.617 28.438 1 86.56 86 PRO B O 1
ATOM 3038 N N . ASP B 1 87 ? -1.873 11.711 28.531 1 88.69 87 ASP B N 1
ATOM 3039 C CA . ASP B 1 87 ? -2.807 11.32 29.578 1 88.69 87 ASP B CA 1
ATOM 3040 C C . ASP B 1 87 ? -4.117 10.805 28.984 1 88.69 87 ASP B C 1
ATOM 3042 O O . ASP B 1 87 ? -5.012 10.383 29.719 1 88.69 87 ASP B O 1
ATOM 3046 N N . TRP B 1 88 ? -4.23 10.828 27.719 1 91.44 88 TRP B N 1
ATOM 3047 C CA . TRP B 1 88 ? -5.449 10.352 27.078 1 91.44 88 TRP B CA 1
ATOM 3048 C C . TRP B 1 88 ? -5.395 8.844 26.844 1 91.44 88 TRP B C 1
ATOM 3050 O O . TRP B 1 88 ? -4.559 8.352 26.094 1 91.44 88 TRP B O 1
ATOM 3060 N N . HIS B 1 89 ? -6.215 8.148 27.5 1 93.44 89 HIS B N 1
ATOM 3061 C CA . HIS B 1 89 ? -6.387 6.707 27.328 1 93.44 89 HIS B CA 1
ATOM 3062 C C . HIS B 1 89 ? -7.859 6.348 27.156 1 93.44 89 HIS B C 1
ATOM 3064 O O . HIS B 1 89 ? -8.633 6.391 28.109 1 93.44 89 HIS B O 1
ATOM 3070 N N . ASN B 1 90 ? -8.188 5.996 25.969 1 95.56 90 ASN B N 1
ATOM 3071 C CA . ASN B 1 90 ? -9.562 5.637 25.625 1 95.56 90 ASN B CA 1
ATOM 3072 C C . ASN B 1 90 ? -10.547 6.746 26.016 1 95.56 90 ASN B C 1
ATOM 3074 O O . ASN B 1 90 ? -11.523 6.496 26.719 1 95.56 90 ASN B O 1
ATOM 3078 N N . VAL B 1 91 ? -10.258 7.836 25.578 1 96.31 91 VAL B N 1
ATOM 3079 C CA . VAL B 1 91 ? -11.078 9.008 25.844 1 96.31 91 VAL B CA 1
ATOM 3080 C C . VAL B 1 91 ? -12.25 9.055 24.875 1 96.31 91 VAL B C 1
ATOM 3082 O O . VAL B 1 91 ? -12.055 9.148 23.656 1 96.31 91 VAL B O 1
ATOM 3085 N N . PRO B 1 92 ? -13.477 8.938 25.375 1 97.56 92 PRO B N 1
ATOM 3086 C CA . PRO B 1 92 ? -14.648 9.031 24.5 1 97.56 92 PRO B CA 1
ATOM 3087 C C . PRO B 1 92 ? -14.922 10.461 24.031 1 97.56 92 PRO B C 1
ATOM 3089 O O . PRO B 1 92 ? -15.938 11.055 24.406 1 97.56 92 PRO B O 1
ATOM 3092 N N . LEU B 1 93 ? -14.086 10.984 23.172 1 97.69 93 LEU B N 1
ATOM 3093 C CA . LEU B 1 93 ? -14.031 12.383 22.781 1 97.69 93 LEU B CA 1
ATOM 3094 C C . LEU B 1 93 ? -15.336 12.82 22.125 1 97.69 93 LEU B C 1
ATOM 3096 O O . LEU B 1 93 ? -15.883 13.875 22.469 1 97.69 93 LEU B O 1
ATOM 3100 N N . THR B 1 94 ? -15.875 11.992 21.234 1 98.31 94 THR B N 1
ATOM 3101 C CA . THR B 1 94 ? -17.078 12.391 20.5 1 98.31 94 THR B CA 1
ATOM 3102 C C . THR B 1 94 ? -18.266 12.5 21.438 1 98.31 94 THR B C 1
ATOM 3104 O O . THR B 1 94 ? -19.062 13.445 21.344 1 98.31 94 THR B O 1
ATOM 3107 N N . ASP B 1 95 ? -18.406 11.539 22.344 1 98.25 95 ASP B N 1
ATOM 3108 C CA . ASP B 1 95 ? -19.516 11.57 23.281 1 98.25 95 ASP B CA 1
ATOM 3109 C C . ASP B 1 95 ? -19.422 12.789 24.203 1 98.25 95 ASP B C 1
ATOM 3111 O O . ASP B 1 95 ? -20.422 13.445 24.469 1 98.25 95 ASP B O 1
ATOM 3115 N N . GLU B 1 96 ? -18.25 13.055 24.656 1 98.19 96 GLU B N 1
ATOM 3116 C CA . GLU B 1 96 ? -18.031 14.188 25.562 1 98.19 96 GLU B CA 1
ATOM 3117 C C . GLU B 1 96 ? -18.359 15.508 24.875 1 98.19 96 GLU B C 1
ATOM 3119 O O . GLU B 1 96 ? -19.016 16.375 25.469 1 98.19 96 GLU B O 1
ATOM 3124 N N . LEU B 1 97 ? -17.922 15.648 23.688 1 98.62 97 LEU B N 1
ATOM 3125 C CA . LEU B 1 97 ? -18.172 16.891 22.953 1 98.62 97 LEU B CA 1
ATOM 3126 C C . LEU B 1 97 ? -19.625 17 22.547 1 98.62 97 LEU B C 1
ATOM 3128 O O . LEU B 1 97 ? -20.188 18.094 22.531 1 98.62 97 LEU B O 1
ATOM 3132 N N . ALA B 1 98 ? -20.188 15.867 22.203 1 98.56 98 ALA B N 1
ATOM 3133 C CA . ALA B 1 98 ? -21.609 15.867 21.859 1 98.56 98 ALA B CA 1
ATOM 3134 C C . ALA B 1 98 ? -22.453 16.344 23.047 1 98.56 98 ALA B C 1
ATOM 3136 O O . ALA B 1 98 ? -23.391 17.125 22.875 1 98.56 98 ALA B O 1
ATOM 3137 N N . LYS B 1 99 ? -22.156 15.891 24.188 1 98.25 99 LYS B N 1
ATOM 3138 C CA . LYS B 1 99 ? -22.859 16.266 25.406 1 98.25 99 LYS B CA 1
ATOM 3139 C C . LYS B 1 99 ? -22.766 17.766 25.672 1 98.25 99 LYS B C 1
ATOM 3141 O O . LYS B 1 99 ? -23.734 18.391 26.094 1 98.25 99 LYS B O 1
ATOM 3146 N N . ARG B 1 100 ? -21.672 18.297 25.422 1 98.25 100 ARG B N 1
ATOM 3147 C CA . ARG B 1 100 ? -21.375 19.688 25.766 1 98.25 100 ARG B CA 1
ATOM 3148 C C . ARG B 1 100 ? -21.906 20.641 24.703 1 98.25 100 ARG B C 1
ATOM 3150 O O . ARG B 1 100 ? -22.203 21.797 24.984 1 98.25 100 ARG B O 1
ATOM 3157 N N . THR B 1 101 ? -21.984 20.188 23.5 1 98.38 101 THR B N 1
ATOM 3158 C CA . THR B 1 101 ? -22.297 21.109 22.406 1 98.38 101 THR B CA 1
ATOM 3159 C C . THR B 1 101 ? -23.688 20.844 21.859 1 98.38 101 THR B C 1
ATOM 3161 O O . THR B 1 101 ? -24.25 21.688 21.141 1 98.38 101 THR B O 1
ATOM 3164 N N . GLY B 1 102 ? -24.219 19.656 22.109 1 98.06 102 GLY B N 1
ATOM 3165 C CA . GLY B 1 102 ? -25.5 19.281 21.531 1 98.06 102 GLY B CA 1
ATOM 3166 C C . GLY B 1 102 ? -25.422 18.922 20.062 1 98.06 102 GLY B C 1
ATOM 3167 O O . GLY B 1 102 ? -26.438 18.875 19.375 1 98.06 102 GLY B O 1
ATOM 3168 N N . LYS B 1 103 ? -24.297 18.719 19.547 1 98.25 103 LYS B N 1
ATOM 3169 C CA . LYS B 1 103 ? -24.078 18.453 18.125 1 98.25 103 LYS B CA 1
ATOM 3170 C C . LYS B 1 103 ? -23.625 17 17.906 1 98.25 103 LYS B C 1
ATOM 3172 O O . LYS B 1 103 ? -23.141 16.359 18.844 1 98.25 103 LYS B O 1
ATOM 3177 N N . LYS B 1 104 ? -23.938 16.438 16.75 1 97.75 104 LYS B N 1
ATOM 3178 C CA . LYS B 1 104 ? -23.375 15.133 16.375 1 97.75 104 LYS B CA 1
ATOM 3179 C C . LYS B 1 104 ? -21.906 15.258 16 1 97.75 104 LYS B C 1
ATOM 3181 O O . LYS B 1 104 ? -21.531 16.047 15.133 1 97.75 104 LYS B O 1
ATOM 3186 N N . VAL B 1 105 ? -21.016 14.453 16.625 1 98.62 105 VAL B N 1
ATOM 3187 C CA . VAL B 1 105 ? -19.562 14.625 16.484 1 98.62 105 VAL B CA 1
ATOM 3188 C C . VAL B 1 105 ? -18.953 13.367 15.859 1 98.62 105 VAL B C 1
ATOM 3190 O O . VAL B 1 105 ? -19.312 12.25 16.234 1 98.62 105 VAL B O 1
ATOM 3193 N N . PHE B 1 106 ? -18.094 13.562 14.883 1 98.12 106 PHE B N 1
ATOM 3194 C CA . PHE B 1 106 ? -17.328 12.492 14.242 1 98.12 106 PHE B CA 1
ATOM 3195 C C . PHE B 1 106 ? -15.836 12.656 14.484 1 98.12 106 PHE B C 1
ATOM 3197 O O . PHE B 1 106 ? -15.344 13.781 14.625 1 98.12 106 PHE B O 1
ATOM 3204 N N . LEU B 1 107 ? -15.172 11.539 14.594 1 97.81 107 LEU B N 1
ATOM 3205 C CA . LEU B 1 107 ? -13.75 11.523 14.891 1 97.81 107 LEU B CA 1
ATOM 3206 C C . LEU B 1 107 ? -12.984 10.719 13.836 1 97.81 107 LEU B C 1
ATOM 3208 O O . LEU B 1 107 ? -13.438 9.656 13.414 1 97.81 107 LEU B O 1
ATOM 3212 N N . GLU B 1 108 ? -11.883 11.234 13.375 1 96.88 108 GLU B N 1
ATOM 3213 C CA . GLU B 1 108 ? -10.984 10.547 12.453 1 96.88 108 GLU B CA 1
ATOM 3214 C C . GLU B 1 108 ? -9.523 10.914 12.727 1 96.88 108 GLU B C 1
ATOM 3216 O O . GLU B 1 108 ? -9.242 11.953 13.32 1 96.88 108 GLU B O 1
ATOM 3221 N N . ASN B 1 109 ? -8.641 10.008 12.336 1 96.06 109 ASN B N 1
ATOM 3222 C CA . ASN B 1 109 ? -7.215 10.32 12.359 1 96.06 109 ASN B CA 1
ATOM 3223 C C . ASN B 1 109 ? -6.891 11.531 11.484 1 96.06 109 ASN B C 1
ATOM 3225 O O . ASN B 1 109 ? -7.477 11.703 10.414 1 96.06 109 ASN B O 1
ATOM 3229 N N . ASP B 1 110 ? -5.961 12.305 11.922 1 95.44 110 ASP B N 1
ATOM 3230 C CA . ASP B 1 110 ? -5.652 13.562 11.25 1 95.44 110 ASP B CA 1
ATOM 3231 C C . ASP B 1 110 ? -5.176 13.312 9.82 1 95.44 110 ASP B C 1
ATOM 3233 O O . ASP B 1 110 ? -5.512 14.07 8.906 1 95.44 110 ASP B O 1
ATOM 3237 N N . ALA B 1 111 ? -4.371 12.305 9.578 1 96 111 ALA B N 1
ATOM 3238 C CA . ALA B 1 111 ? -3.904 12.008 8.227 1 96 111 ALA B CA 1
ATOM 3239 C C . ALA B 1 111 ? -5.051 11.531 7.34 1 96 111 ALA B C 1
ATOM 3241 O O . ALA B 1 111 ? -5.129 11.891 6.164 1 96 111 ALA B O 1
ATOM 3242 N N . ASN B 1 112 ? -5.934 10.719 7.863 1 97.62 112 ASN B N 1
ATOM 3243 C CA . ASN B 1 112 ? -7.152 10.344 7.156 1 97.62 112 ASN B CA 1
ATOM 3244 C C . ASN B 1 112 ? -8.023 11.562 6.863 1 97.62 112 ASN B C 1
ATOM 3246 O O . ASN B 1 112 ? -8.578 11.68 5.766 1 97.62 112 ASN B O 1
ATOM 3250 N N . ALA B 1 113 ? -8.109 12.398 7.875 1 97.81 113 ALA B N 1
ATOM 3251 C CA . ALA B 1 113 ? -8.875 13.633 7.668 1 97.81 113 ALA B CA 1
ATOM 3252 C C . ALA B 1 113 ? -8.273 14.469 6.543 1 97.81 113 ALA B C 1
ATOM 3254 O O . ALA B 1 113 ? -9.008 15.078 5.762 1 97.81 113 ALA B O 1
ATOM 3255 N N . PHE B 1 114 ? -7.008 14.477 6.453 1 97.88 114 PHE B N 1
ATOM 3256 C CA . PHE B 1 114 ? -6.32 15.242 5.422 1 97.88 114 PHE B CA 1
ATOM 3257 C C . PHE B 1 114 ? -6.727 14.766 4.031 1 97.88 114 PHE B C 1
ATOM 3259 O O . PHE B 1 114 ? -7.094 15.57 3.176 1 97.88 114 PHE B O 1
ATOM 3266 N N . VAL B 1 115 ? -6.695 13.445 3.787 1 98.56 115 VAL B N 1
ATOM 3267 C CA . VAL B 1 115 ? -7.039 12.938 2.463 1 98.56 115 VAL B CA 1
ATOM 3268 C C . VAL B 1 115 ? -8.516 13.188 2.176 1 98.56 115 VAL B C 1
ATOM 3270 O O . VAL B 1 115 ? -8.898 13.461 1.035 1 98.56 115 VAL B O 1
ATOM 3273 N N . LEU B 1 116 ? -9.32 13.102 3.176 1 98.19 116 LEU B N 1
ATOM 3274 C CA . LEU B 1 116 ? -10.727 13.422 2.988 1 98.19 116 LEU B CA 1
ATOM 3275 C C . LEU B 1 116 ? -10.898 14.891 2.588 1 98.19 116 LEU B C 1
ATOM 3277 O O . LEU B 1 116 ? -11.719 15.203 1.719 1 98.19 116 LEU B O 1
ATOM 3281 N N . GLY B 1 117 ? -10.133 15.734 3.291 1 98.25 117 GLY B N 1
ATOM 3282 C CA . GLY B 1 117 ? -10.148 17.141 2.902 1 98.25 117 GLY B CA 1
ATOM 3283 C C . GLY B 1 117 ? -9.805 17.359 1.441 1 98.25 117 GLY B C 1
ATOM 3284 O O . GLY B 1 117 ? -10.461 18.141 0.753 1 98.25 117 GLY B O 1
ATOM 3285 N N . GLU B 1 118 ? -8.797 16.656 0.988 1 98.44 118 GLU B N 1
ATOM 3286 C CA . GLU B 1 118 ? -8.383 16.766 -0.409 1 98.44 118 GLU B CA 1
ATOM 3287 C C . GLU B 1 118 ? -9.461 16.219 -1.344 1 98.44 118 GLU B C 1
ATOM 3289 O O . GLU B 1 118 ? -9.695 16.781 -2.422 1 98.44 118 GLU B O 1
ATOM 3294 N N . LYS B 1 119 ? -10.117 15.125 -0.963 1 98.12 119 LYS B N 1
ATOM 3295 C CA . LYS B 1 119 ? -11.164 14.492 -1.768 1 98.12 119 LYS B CA 1
ATOM 3296 C C . LYS B 1 119 ? -12.352 15.43 -1.959 1 98.12 119 LYS B C 1
ATOM 3298 O O . LYS B 1 119 ? -12.922 15.5 -3.051 1 98.12 119 LYS B O 1
ATOM 3303 N N . TRP B 1 120 ? -12.664 16.188 -0.949 1 97.12 120 TRP B N 1
ATOM 3304 C CA . TRP B 1 120 ? -13.914 16.938 -0.985 1 97.12 120 TRP B CA 1
ATOM 3305 C C . TRP B 1 120 ? -13.656 18.391 -1.354 1 97.12 120 TRP B C 1
ATOM 3307 O O . TRP B 1 120 ? -14.5 19.047 -1.978 1 97.12 120 TRP B O 1
ATOM 3317 N N . PHE B 1 121 ? -12.484 18.938 -0.935 1 97.19 121 PHE B N 1
ATOM 3318 C CA . PHE B 1 121 ? -12.297 20.375 -1.049 1 97.19 121 PHE B CA 1
ATOM 3319 C C . PHE B 1 121 ? -11 20.688 -1.79 1 97.19 121 PHE B C 1
ATOM 3321 O O . PHE B 1 121 ? -10.734 21.859 -2.117 1 97.19 121 PHE B O 1
ATOM 3328 N N . GLY B 1 122 ? -10.188 19.703 -2.068 1 97.75 122 GLY B N 1
ATOM 3329 C CA . GLY B 1 122 ? -8.852 19.984 -2.584 1 97.75 122 GLY B CA 1
ATOM 3330 C C . GLY B 1 122 ? -8.594 19.359 -3.941 1 97.75 122 GLY B C 1
ATOM 3331 O O . GLY B 1 122 ? -9.477 19.359 -4.809 1 97.75 122 GLY B O 1
ATOM 3332 N N . ALA B 1 123 ? -7.379 18.875 -4.148 1 98.19 123 ALA B N 1
ATOM 3333 C CA . ALA B 1 123 ? -6.91 18.391 -5.445 1 98.19 123 ALA B CA 1
ATOM 3334 C C . ALA B 1 123 ? -7.516 17.047 -5.785 1 98.19 123 ALA B C 1
ATOM 3336 O O . ALA B 1 123 ? -7.473 16.609 -6.938 1 98.19 123 ALA B O 1
ATOM 3337 N N . GLY B 1 124 ? -8.086 16.375 -4.82 1 98.31 124 GLY B N 1
ATOM 3338 C CA . GLY B 1 124 ? -8.641 15.055 -5.023 1 98.31 124 GLY B CA 1
ATOM 3339 C C . GLY B 1 124 ? -10.078 15.07 -5.492 1 98.31 124 GLY B C 1
ATOM 3340 O O . GLY B 1 124 ? -10.672 14.016 -5.734 1 98.31 124 GLY B O 1
ATOM 3341 N N . ARG B 1 125 ? -10.648 16.297 -5.574 1 97.56 125 ARG B N 1
ATOM 3342 C CA . ARG B 1 125 ? -12.047 16.391 -6 1 97.56 125 ARG B CA 1
ATOM 3343 C C . ARG B 1 125 ? -12.258 15.711 -7.344 1 97.56 125 ARG B C 1
ATOM 3345 O O . ARG B 1 125 ? -11.5 15.938 -8.289 1 97.56 125 ARG B O 1
ATOM 3352 N N . GLY B 1 126 ? -13.273 14.828 -7.367 1 97.12 126 GLY B N 1
ATOM 3353 C CA . GLY B 1 126 ? -13.625 14.141 -8.602 1 97.12 126 GLY B CA 1
ATOM 3354 C C . GLY B 1 126 ? -12.852 12.844 -8.805 1 97.12 126 GLY B C 1
ATOM 3355 O O . GLY B 1 126 ? -13.086 12.125 -9.773 1 97.12 126 GLY B O 1
ATOM 3356 N N . HIS B 1 127 ? -11.922 12.516 -7.914 1 98.12 127 HIS B N 1
ATOM 3357 C CA . HIS B 1 127 ? -11.125 11.305 -8.039 1 98.12 127 HIS B CA 1
ATOM 3358 C C . HIS B 1 127 ? -11.586 10.234 -7.051 1 98.12 127 HIS B C 1
ATOM 3360 O O . HIS B 1 127 ? -11.992 10.555 -5.934 1 98.12 127 HIS B O 1
ATOM 3366 N N . ASP B 1 128 ? -11.453 8.969 -7.426 1 98 128 ASP B N 1
ATOM 3367 C CA . ASP B 1 128 ? -11.883 7.848 -6.598 1 98 128 ASP B CA 1
ATOM 3368 C C . ASP B 1 128 ? -10.68 7.066 -6.07 1 98 128 ASP B C 1
ATOM 3370 O O . ASP B 1 128 ? -10.828 6.18 -5.227 1 98 128 ASP B O 1
ATOM 3374 N N . HIS B 1 129 ? -9.539 7.352 -6.586 1 98.69 129 HIS B N 1
ATOM 3375 C CA . HIS B 1 129 ? -8.289 6.719 -6.168 1 98.69 129 HIS B CA 1
ATOM 3376 C C . HIS B 1 129 ? -7.227 7.766 -5.848 1 98.69 129 HIS B C 1
ATOM 3378 O O . HIS B 1 129 ? -6.594 8.312 -6.754 1 98.69 129 HIS B O 1
ATOM 3384 N N . ILE B 1 130 ? -7.074 8.047 -4.527 1 98.88 130 ILE B N 1
ATOM 3385 C CA . ILE B 1 130 ? -6.23 9.133 -4.047 1 98.88 130 ILE B CA 1
ATOM 3386 C C . ILE B 1 130 ? -5.234 8.602 -3.021 1 98.88 130 ILE B C 1
ATOM 3388 O O . ILE B 1 130 ? -5.598 7.82 -2.139 1 98.88 130 ILE B O 1
ATOM 3392 N N . VAL B 1 131 ? -3.975 8.93 -3.186 1 98.94 131 VAL B N 1
ATOM 3393 C CA . VAL B 1 131 ? -2.979 8.797 -2.131 1 98.94 131 VAL B CA 1
ATOM 3394 C C . VAL B 1 131 ? -2.535 10.172 -1.651 1 98.94 131 VAL B C 1
ATOM 3396 O O . VAL B 1 131 ? -2.211 11.047 -2.463 1 98.94 131 VAL B O 1
ATOM 3399 N N . ALA B 1 132 ? -2.582 10.398 -0.346 1 98.75 132 ALA B N 1
ATOM 3400 C CA . ALA B 1 132 ? -2.176 11.695 0.2 1 98.75 132 ALA B CA 1
ATOM 3401 C C . ALA B 1 132 ? -1.142 11.523 1.309 1 98.75 132 ALA B C 1
ATOM 3403 O O . ALA B 1 132 ? -1.253 10.609 2.133 1 98.75 132 ALA B O 1
ATOM 3404 N N . LEU B 1 133 ? -0.127 12.336 1.282 1 98.44 133 LEU B N 1
ATOM 3405 C CA . LEU B 1 133 ? 0.91 12.391 2.307 1 98.44 133 LEU B CA 1
ATOM 3406 C C . LEU B 1 133 ? 0.977 13.781 2.938 1 98.44 133 LEU B C 1
ATOM 3408 O O . LEU B 1 133 ? 0.852 14.789 2.24 1 98.44 133 LEU B O 1
ATOM 3412 N N . THR B 1 134 ? 1.099 13.82 4.203 1 96.5 134 THR B N 1
ATOM 3413 C CA . THR B 1 134 ? 1.389 15.07 4.902 1 96.5 134 THR B CA 1
ATOM 3414 C C . THR B 1 134 ? 2.816 15.07 5.441 1 96.5 134 THR B C 1
ATOM 3416 O O . THR B 1 134 ? 3.164 14.25 6.293 1 96.5 134 THR B O 1
ATOM 3419 N N . LEU B 1 135 ? 3.643 15.945 4.949 1 96.44 135 LEU B N 1
ATOM 3420 C CA . LEU B 1 135 ? 5.039 16.062 5.355 1 96.44 135 LEU B CA 1
ATOM 3421 C C . LEU B 1 135 ? 5.219 17.172 6.379 1 96.44 135 LEU B C 1
ATOM 3423 O O . LEU B 1 135 ? 5.281 18.344 6.016 1 96.44 135 LEU B O 1
ATOM 3427 N N . GLY B 1 136 ? 5.309 16.891 7.582 1 92.75 136 GLY B N 1
ATOM 3428 C CA . GLY B 1 136 ? 5.547 17.797 8.688 1 92.75 136 GLY B CA 1
ATOM 3429 C C . GLY B 1 136 ? 6.562 17.281 9.688 1 92.75 136 GLY B C 1
ATOM 3430 O O . GLY B 1 136 ? 7.609 16.75 9.305 1 92.75 136 GLY B O 1
ATOM 3431 N N . THR B 1 137 ? 6.172 17.516 11 1 91.25 137 THR B N 1
ATOM 3432 C CA . THR B 1 137 ? 7.043 16.938 12.016 1 91.25 137 THR B CA 1
ATOM 3433 C C . THR B 1 137 ? 7.258 15.445 11.75 1 91.25 137 THR B C 1
ATOM 3435 O O . THR B 1 137 ? 8.383 14.945 11.875 1 91.25 137 THR B O 1
ATOM 3438 N N . GLY B 1 138 ? 6.254 14.766 11.461 1 93.88 138 GLY B N 1
ATOM 3439 C CA . GLY B 1 138 ? 6.266 13.414 10.938 1 93.88 138 GLY B CA 1
ATOM 3440 C C . GLY B 1 138 ? 5.656 13.305 9.555 1 93.88 138 GLY B C 1
ATOM 3441 O O . GLY B 1 138 ? 5.527 14.305 8.844 1 93.88 138 GLY B O 1
ATOM 3442 N N . ILE B 1 139 ? 5.449 12.109 9.125 1 96.5 139 ILE B N 1
ATOM 3443 C CA . ILE B 1 139 ? 4.801 11.906 7.84 1 96.5 139 ILE B CA 1
ATOM 3444 C C . ILE B 1 139 ? 3.535 11.07 8.023 1 96.5 139 ILE B C 1
ATOM 3446 O O . ILE B 1 139 ? 3.6 9.938 8.508 1 96.5 139 ILE B O 1
ATOM 3450 N N . GLY B 1 140 ? 2.393 11.648 7.73 1 96.19 140 GLY B N 1
ATOM 3451 C CA . GLY B 1 140 ? 1.12 10.945 7.727 1 96.19 140 GLY B CA 1
ATOM 3452 C C . GLY B 1 140 ? 0.645 10.578 6.332 1 96.19 140 GLY B C 1
ATOM 345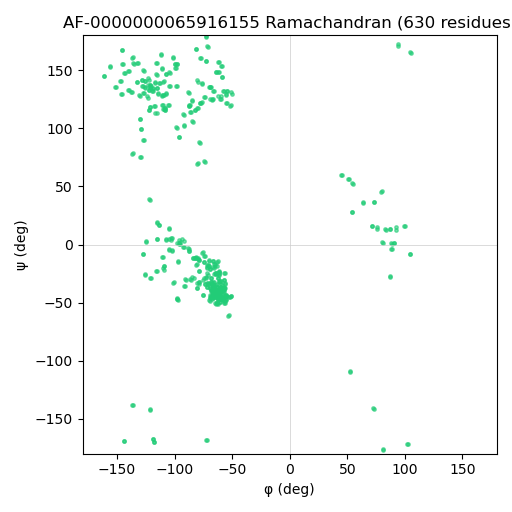3 O O . GLY B 1 140 ? 1.126 11.125 5.34 1 96.19 140 GLY B O 1
ATOM 3454 N N . GLY B 1 141 ? -0.249 9.633 6.301 1 96.94 141 GLY B N 1
ATOM 3455 C CA . GLY B 1 141 ? -0.792 9.203 5.023 1 96.94 141 GLY B CA 1
ATOM 3456 C C . GLY B 1 141 ? -2.268 8.852 5.09 1 96.94 141 GLY B C 1
ATOM 3457 O O . GLY B 1 141 ? -2.779 8.484 6.148 1 96.94 141 GLY B O 1
ATOM 3458 N N . GLY B 1 142 ? -2.961 9.078 4.039 1 98.38 142 GLY B N 1
ATOM 3459 C CA . GLY B 1 142 ? -4.332 8.656 3.799 1 98.38 142 GLY B CA 1
ATOM 3460 C C . GLY B 1 142 ? -4.566 8.18 2.379 1 98.38 142 GLY B C 1
ATOM 3461 O O . GLY B 1 142 ? -3.895 8.625 1.448 1 98.38 142 GLY B O 1
ATOM 3462 N N . VAL B 1 143 ? -5.504 7.238 2.273 1 98.81 143 VAL B N 1
ATOM 3463 C CA . VAL B 1 143 ? -5.75 6.645 0.965 1 98.81 143 VAL B CA 1
ATOM 3464 C C . VAL B 1 143 ? -7.254 6.508 0.735 1 98.81 143 VAL B C 1
ATOM 3466 O O . VAL B 1 143 ? -7.992 6.102 1.639 1 98.81 143 VAL B O 1
ATOM 3469 N N . VAL B 1 144 ? -7.688 6.945 -0.388 1 98.62 144 VAL B N 1
ATOM 3470 C CA . VAL B 1 144 ? -9.031 6.66 -0.89 1 98.62 144 VAL B CA 1
ATOM 3471 C C . VAL B 1 144 ? -8.938 5.723 -2.092 1 98.62 144 VAL B C 1
ATOM 3473 O O . VAL B 1 144 ? -8.242 6.012 -3.064 1 98.62 144 VAL B O 1
ATOM 3476 N N . THR B 1 145 ? -9.531 4.582 -1.999 1 98 145 THR B N 1
ATOM 3477 C CA . THR B 1 145 ? -9.602 3.629 -3.102 1 98 145 THR B CA 1
ATOM 3478 C C . THR B 1 145 ? -11.055 3.301 -3.438 1 98 145 THR B C 1
ATOM 3480 O O . THR B 1 145 ? -11.859 3.037 -2.541 1 98 145 THR B O 1
ATOM 3483 N N . HIS B 1 146 ? -11.406 3.328 -4.703 1 96.81 146 HIS B N 1
ATOM 3484 C CA . HIS B 1 146 ? -12.773 3.09 -5.164 1 96.81 146 HIS B CA 1
ATOM 3485 C C . HIS B 1 146 ? -13.758 4.016 -4.465 1 96.81 146 HIS B C 1
ATOM 3487 O O . HIS B 1 146 ? -14.875 3.604 -4.129 1 96.81 146 HIS B O 1
ATOM 3493 N N . GLY B 1 147 ? -13.25 5.164 -4.066 1 96.38 147 GLY B N 1
ATOM 3494 C CA . GLY B 1 147 ? -14.094 6.18 -3.451 1 96.38 147 GLY B CA 1
ATOM 3495 C C . GLY B 1 147 ? -14.211 6.023 -1.947 1 96.38 147 GLY B C 1
ATOM 3496 O O . GLY B 1 147 ? -14.859 6.832 -1.283 1 96.38 147 GLY B O 1
ATOM 3497 N N . TYR B 1 148 ? -13.516 4.996 -1.401 1 95.44 148 TYR B N 1
ATOM 3498 C CA . TYR B 1 148 ? -13.633 4.703 0.022 1 95.44 148 TYR B CA 1
ATOM 3499 C C . TYR B 1 148 ? -12.328 4.984 0.75 1 95.44 148 TYR B C 1
ATOM 3501 O O . TYR B 1 148 ? -11.242 4.691 0.234 1 95.44 148 TYR B O 1
ATOM 3509 N N . LEU B 1 149 ? -12.523 5.586 1.953 1 97.5 149 LEU B N 1
ATOM 3510 C CA . LEU B 1 149 ? -11.367 5.805 2.811 1 97.5 149 LEU B CA 1
ATOM 3511 C C . LEU B 1 149 ? -10.797 4.48 3.303 1 97.5 149 LEU B C 1
ATOM 3513 O O . LEU B 1 149 ? -11.523 3.65 3.852 1 97.5 149 LEU B O 1
ATOM 3517 N N . LEU B 1 150 ? -9.555 4.254 3.09 1 98.12 150 LEU B N 1
ATOM 3518 C CA . LEU B 1 150 ? -8.875 3.064 3.58 1 98.12 150 LEU B CA 1
ATOM 3519 C C . LEU B 1 150 ? -8.578 3.184 5.07 1 98.12 150 LEU B C 1
ATOM 3521 O O . LEU B 1 150 ? -7.879 4.109 5.496 1 98.12 150 LEU B O 1
ATOM 3525 N N . THR B 1 151 ? -9.055 2.271 5.891 1 96.44 151 THR B N 1
ATOM 3526 C CA . THR B 1 151 ? -8.844 2.369 7.328 1 96.44 151 THR B CA 1
ATOM 3527 C C . THR B 1 151 ? -8.219 1.09 7.871 1 96.44 151 THR B C 1
ATOM 3529 O O . THR B 1 151 ? -7.543 1.111 8.906 1 96.44 151 THR B O 1
ATOM 3532 N N . GLY B 1 152 ? -8.461 -0.063 7.141 1 96 152 GLY B N 1
ATOM 3533 C CA . GLY B 1 152 ? -7.988 -1.349 7.629 1 96 152 GLY B CA 1
ATOM 3534 C C . GLY B 1 152 ? -8.898 -1.958 8.68 1 96 152 GLY B C 1
ATOM 3535 O O . GLY B 1 152 ? -9.977 -1.43 8.953 1 96 152 GLY B O 1
ATOM 3536 N N . ARG B 1 153 ? -8.484 -3.045 9.195 1 94.56 153 ARG B N 1
ATOM 3537 C CA . ARG B 1 153 ? -9.289 -3.842 10.117 1 94.56 153 ARG B CA 1
ATOM 3538 C C . ARG B 1 153 ? -9.609 -3.057 11.383 1 94.56 153 ARG B C 1
ATOM 3540 O O . ARG B 1 153 ? -10.766 -3.004 11.812 1 94.56 153 ARG B O 1
ATOM 3547 N N . ASP B 1 154 ? -8.578 -2.416 11.93 1 92.31 154 ASP B N 1
ATOM 3548 C CA . ASP B 1 154 ? -8.703 -1.787 13.242 1 92.31 154 ASP B CA 1
ATOM 3549 C C . ASP B 1 154 ? -8.742 -0.265 13.117 1 92.31 154 ASP B C 1
ATOM 3551 O O . ASP B 1 154 ? -8.695 0.445 14.125 1 92.31 154 ASP B O 1
ATOM 3555 N N . GLY B 1 155 ? -8.734 0.198 11.867 1 92.12 155 GLY B N 1
ATOM 3556 C CA . GLY B 1 155 ? -8.75 1.638 11.664 1 92.12 155 GLY B CA 1
ATOM 3557 C C . GLY B 1 155 ? -7.379 2.271 11.75 1 92.12 155 GLY B C 1
ATOM 3558 O O . GLY B 1 155 ? -7.258 3.494 11.852 1 92.12 155 GLY B O 1
ATOM 3559 N N . ILE B 1 156 ? -6.312 1.518 11.742 1 91 156 ILE B N 1
ATOM 3560 C CA . ILE B 1 156 ? -4.973 2.066 11.93 1 91 156 ILE B CA 1
ATOM 3561 C C . ILE B 1 156 ? -4.164 1.903 10.641 1 91 156 ILE B C 1
ATOM 3563 O O . ILE B 1 156 ? -2.936 1.983 10.656 1 91 156 ILE B O 1
ATOM 3567 N N . GLY B 1 157 ? -4.875 1.649 9.555 1 94.31 157 GLY B N 1
ATOM 3568 C CA . GLY B 1 157 ? -4.195 1.534 8.273 1 94.31 157 GLY B CA 1
ATOM 3569 C C . GLY B 1 157 ? -3.713 2.867 7.734 1 94.31 157 GLY B C 1
ATOM 3570 O O . GLY B 1 157 ? -3.867 3.9 8.391 1 94.31 157 GLY B O 1
ATOM 3571 N N . ALA B 1 158 ? -3.066 2.754 6.59 1 96.81 158 ALA B N 1
ATOM 3572 C CA . ALA B 1 158 ? -2.543 3.887 5.832 1 96.81 158 ALA B CA 1
ATOM 3573 C C . ALA B 1 158 ? -1.461 4.621 6.617 1 96.81 158 ALA B C 1
ATOM 3575 O O . ALA B 1 158 ? -1.439 5.852 6.656 1 96.81 158 ALA B O 1
ATOM 3576 N N . GLU B 1 159 ? -0.643 3.867 7.359 1 96.5 159 GLU B N 1
ATOM 3577 C CA . GLU B 1 159 ? 0.562 4.43 7.961 1 96.5 159 GLU B CA 1
ATOM 3578 C C . GLU B 1 159 ? 1.696 4.52 6.945 1 96.5 159 GLU B C 1
ATOM 3580 O O . GLU B 1 159 ? 2.744 3.895 7.117 1 96.5 159 GLU B O 1
ATOM 3585 N N . LEU B 1 160 ? 1.529 5.395 6.008 1 98.25 160 LEU B N 1
ATOM 3586 C CA . LEU B 1 160 ? 2.391 5.48 4.832 1 98.25 160 LEU B CA 1
ATOM 3587 C C . LEU B 1 160 ? 3.77 6.012 5.207 1 98.25 160 LEU B C 1
ATOM 3589 O O . LEU B 1 160 ? 4.754 5.738 4.516 1 98.25 160 LEU B O 1
ATOM 3593 N N . GLY B 1 161 ? 3.887 6.754 6.238 1 98.06 161 GLY B N 1
ATOM 3594 C CA . GLY B 1 161 ? 5.16 7.301 6.68 1 98.06 161 GLY B CA 1
ATOM 3595 C C . GLY B 1 161 ? 6.062 6.266 7.324 1 98.06 161 GLY B C 1
ATOM 3596 O O . GLY B 1 161 ? 7.254 6.512 7.527 1 98.06 161 GLY B O 1
ATOM 3597 N N . HIS B 1 162 ? 5.551 5.09 7.582 1 97.19 162 HIS B N 1
ATOM 3598 C CA . HIS B 1 162 ? 6.301 4.098 8.344 1 97.19 162 HIS B CA 1
ATOM 3599 C C . HIS B 1 162 ? 6.629 2.879 7.484 1 97.19 162 HIS B C 1
ATOM 3601 O O . HIS B 1 162 ? 6.926 1.806 8.008 1 97.19 162 HIS B O 1
ATOM 3607 N N . VAL B 1 163 ? 6.539 3.064 6.211 1 97.19 163 VAL B N 1
ATOM 3608 C CA . VAL B 1 163 ? 7.074 2.068 5.289 1 97.19 163 VAL B CA 1
ATOM 3609 C C . VAL B 1 163 ? 8.586 2.234 5.172 1 97.19 163 VAL B C 1
ATOM 3611 O O . VAL B 1 163 ? 9.094 3.357 5.094 1 97.19 163 VAL B O 1
ATOM 3614 N N . VAL B 1 164 ? 9.289 1.158 5.121 1 96.38 164 VAL B N 1
ATOM 3615 C CA . VAL B 1 164 ? 10.75 1.197 5.07 1 96.38 164 VAL B CA 1
ATOM 3616 C C . VAL B 1 164 ? 11.203 1.542 3.656 1 96.38 164 VAL B C 1
ATOM 3618 O O . VAL B 1 164 ? 10.867 0.844 2.699 1 96.38 164 VAL B O 1
ATOM 3621 N N . VAL B 1 165 ? 11.938 2.598 3.539 1 96.12 165 VAL B N 1
ATOM 3622 C CA . VAL B 1 165 ? 12.422 3.006 2.225 1 96.12 165 VAL B CA 1
ATOM 3623 C C . VAL B 1 165 ? 13.945 2.92 2.184 1 96.12 165 VAL B C 1
ATOM 3625 O O . VAL B 1 165 ? 14.547 2.906 1.104 1 96.12 165 VAL B O 1
ATOM 3628 N N . GLU B 1 166 ? 14.578 2.969 3.289 1 94.44 166 GLU B N 1
ATOM 3629 C CA . GLU B 1 166 ? 16.016 2.803 3.422 1 94.44 166 GLU B CA 1
ATOM 3630 C C . GLU B 1 166 ? 16.359 1.727 4.449 1 94.44 166 GLU B C 1
ATOM 3632 O O . GLU B 1 166 ? 16.641 2.035 5.609 1 94.44 166 GLU B O 1
ATOM 3637 N N . PRO B 1 167 ? 16.453 0.51 3.871 1 89.62 167 PRO B N 1
AT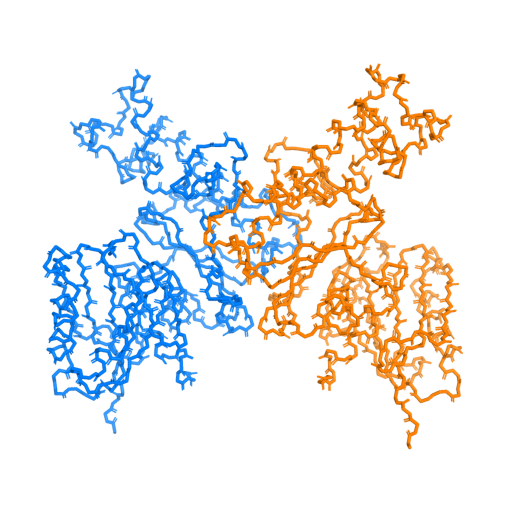OM 3638 C CA . PRO B 1 167 ? 16.844 -0.528 4.824 1 89.62 167 PRO B CA 1
ATOM 3639 C C . PRO B 1 167 ? 18.141 -0.189 5.566 1 89.62 167 PRO B C 1
ATOM 3641 O O . PRO B 1 167 ? 19.078 0.326 4.961 1 89.62 167 PRO B O 1
ATOM 3644 N N . ASN B 1 168 ? 18.188 -0.321 6.875 1 88.38 168 ASN B N 1
ATOM 3645 C CA . ASN B 1 168 ? 19.312 0.017 7.73 1 88.38 168 ASN B CA 1
ATOM 3646 C C . ASN B 1 168 ? 19.5 1.527 7.855 1 88.38 168 ASN B C 1
ATOM 3648 O O . ASN B 1 168 ? 20.578 2.004 8.172 1 88.38 168 ASN B O 1
ATOM 3652 N N . GLY B 1 169 ? 18.5 2.271 7.488 1 94.19 169 GLY B N 1
ATOM 3653 C CA . GLY B 1 169 ? 18.516 3.717 7.645 1 94.19 169 GLY B CA 1
ATOM 3654 C C . GLY B 1 169 ? 18.375 4.16 9.086 1 94.19 169 GLY B C 1
ATOM 3655 O O . GLY B 1 169 ? 18.594 3.369 10.008 1 94.19 169 GLY B O 1
ATOM 3656 N N . PRO B 1 170 ? 18.141 5.418 9.258 1 96 170 PRO B N 1
ATOM 3657 C CA . PRO B 1 170 ? 18.047 5.957 10.617 1 96 170 PRO B CA 1
ATOM 3658 C C . PRO B 1 170 ? 16.891 5.355 11.414 1 96 170 PRO B C 1
ATOM 3660 O O . PRO B 1 170 ? 15.922 4.875 10.828 1 96 170 PRO B O 1
ATOM 3663 N N . MET B 1 171 ? 17.031 5.422 12.688 1 94.81 171 MET B N 1
ATOM 3664 C CA . MET B 1 171 ? 15.977 4.965 13.586 1 94.81 171 MET B CA 1
ATOM 3665 C C . MET B 1 171 ? 14.758 5.887 13.516 1 94.81 171 MET B C 1
ATOM 3667 O O . MET B 1 171 ? 14.906 7.109 13.477 1 94.81 171 MET B O 1
ATOM 3671 N N . CYS B 1 172 ? 13.672 5.312 13.461 1 95.31 172 CYS B N 1
ATOM 3672 C CA . CYS B 1 172 ? 12.406 6.039 13.523 1 95.31 172 CYS B CA 1
ATOM 3673 C C . CYS B 1 172 ? 11.836 6.023 14.938 1 95.31 172 CYS B C 1
ATOM 3675 O O . CYS B 1 172 ? 12.141 5.125 15.727 1 95.31 172 CYS B O 1
ATOM 3677 N N . ASN B 1 173 ? 11 7.031 15.258 1 89.12 173 ASN B N 1
ATOM 3678 C CA . ASN B 1 173 ? 10.383 7.07 16.578 1 89.12 173 ASN B CA 1
ATOM 3679 C C . ASN B 1 173 ? 9.477 5.867 16.812 1 89.12 173 ASN B C 1
ATOM 3681 O O . ASN B 1 173 ? 9.148 5.539 17.953 1 89.12 173 ASN B O 1
ATOM 3685 N N . CYS B 1 174 ? 9.172 5.203 15.781 1 90.25 174 CYS B N 1
ATOM 3686 C CA . CYS B 1 174 ? 8.281 4.055 15.914 1 90.25 174 CYS B CA 1
ATOM 3687 C C . CYS B 1 174 ? 9.055 2.805 16.312 1 90.25 174 CYS B C 1
ATOM 3689 O O . CYS B 1 174 ? 8.453 1.767 16.594 1 90.25 174 CYS B O 1
ATOM 3691 N N . GLY B 1 175 ? 10.328 2.828 16.266 1 90.56 175 GLY B N 1
ATOM 3692 C CA . GLY B 1 175 ? 11.172 1.709 16.656 1 90.56 175 GLY B CA 1
ATOM 3693 C C . GLY B 1 175 ? 11.758 0.963 15.469 1 90.56 175 GLY B C 1
ATOM 3694 O O . GLY B 1 175 ? 12.625 0.106 15.641 1 90.56 175 GLY B O 1
ATOM 3695 N N . THR B 1 176 ? 11.344 1.274 14.305 1 90.81 176 THR B N 1
ATOM 3696 C CA . THR B 1 176 ? 11.852 0.636 13.094 1 90.81 176 THR B CA 1
ATOM 3697 C C . THR B 1 176 ? 12.906 1.511 12.422 1 90.81 176 THR B C 1
ATOM 3699 O O . THR B 1 176 ? 12.945 2.723 12.648 1 90.81 176 THR B O 1
ATOM 3702 N N . ARG B 1 177 ? 13.766 0.903 11.664 1 92.25 177 ARG B N 1
ATOM 3703 C CA . ARG B 1 177 ? 14.789 1.646 10.93 1 92.25 177 ARG B CA 1
ATOM 3704 C C . ARG B 1 177 ? 14.375 1.87 9.484 1 92.25 177 ARG B C 1
ATOM 3706 O O . ARG B 1 177 ? 13.828 0.969 8.836 1 92.25 177 ARG B O 1
ATOM 3713 N N . GLY B 1 178 ? 14.625 3.107 9.047 1 95.5 178 GLY B N 1
ATOM 3714 C CA . GLY B 1 178 ? 14.594 3.363 7.617 1 95.5 178 GLY B CA 1
ATOM 3715 C C . GLY B 1 178 ? 13.203 3.701 7.105 1 95.5 178 GLY B C 1
ATOM 3716 O O . GLY B 1 178 ? 12.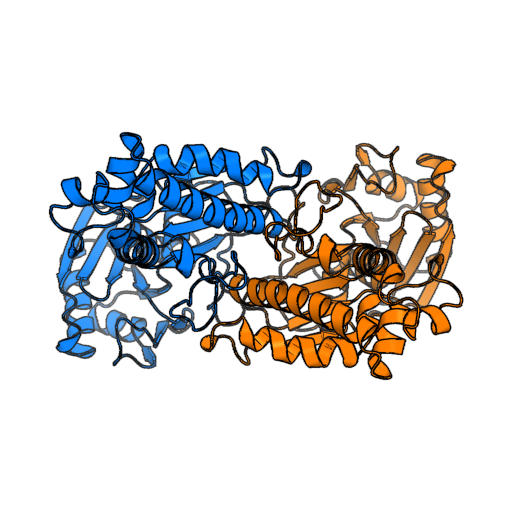953 3.674 5.898 1 95.5 178 GLY B O 1
ATOM 3717 N N . CYS B 1 179 ? 12.266 3.988 8.039 1 97.62 179 CYS B N 1
ATOM 3718 C CA . CYS B 1 179 ? 10.953 4.438 7.605 1 97.62 179 CYS B CA 1
ATOM 3719 C C . CYS B 1 179 ? 11.055 5.715 6.777 1 97.62 179 CYS B C 1
ATOM 3721 O O . CYS B 1 179 ? 11.977 6.504 6.961 1 97.62 179 CYS B O 1
ATOM 3723 N N . LEU B 1 180 ? 10.094 5.902 5.926 1 98.44 180 LEU B N 1
ATOM 3724 C CA . LEU B 1 180 ? 10.023 7.145 5.168 1 98.44 180 LEU B CA 1
ATOM 3725 C C . LEU B 1 180 ? 10.117 8.352 6.094 1 98.44 180 LEU B C 1
ATOM 3727 O O . LEU B 1 180 ? 10.859 9.297 5.816 1 98.44 180 LEU B O 1
ATOM 3731 N N . GLU B 1 181 ? 9.414 8.336 7.191 1 98.06 181 GLU B N 1
ATOM 3732 C CA . GLU B 1 181 ? 9.375 9.422 8.156 1 98.06 181 GLU B CA 1
ATOM 3733 C C . GLU B 1 181 ? 10.773 9.719 8.711 1 98.06 181 GLU B C 1
ATOM 3735 O O . GLU B 1 181 ? 11.125 10.875 8.93 1 98.06 181 GLU B O 1
ATOM 3740 N N . ALA B 1 182 ? 11.578 8.695 8.852 1 97.75 182 ALA B N 1
ATOM 3741 C CA . ALA B 1 182 ? 12.914 8.836 9.438 1 97.75 182 ALA B CA 1
ATOM 3742 C C . ALA B 1 182 ? 13.883 9.469 8.445 1 97.75 182 ALA B C 1
ATOM 3744 O O . ALA B 1 182 ? 14.992 9.859 8.82 1 97.75 182 ALA B O 1
ATOM 3745 N N . VAL B 1 183 ? 13.438 9.641 7.234 1 98.06 183 VAL B N 1
ATOM 3746 C CA . VAL B 1 183 ? 14.359 10.109 6.207 1 98.06 183 VAL B CA 1
ATOM 3747 C C . VAL B 1 183 ? 13.852 11.422 5.617 1 98.06 183 VAL B C 1
ATOM 3749 O O . VAL B 1 183 ? 14.641 12.289 5.234 1 98.06 183 VAL B O 1
ATOM 3752 N N . ALA B 1 184 ? 12.531 11.578 5.633 1 98.25 184 ALA B N 1
ATOM 3753 C CA . ALA B 1 184 ? 12.023 12.648 4.77 1 98.25 184 ALA B CA 1
ATOM 3754 C C . ALA B 1 184 ? 11.164 13.633 5.555 1 98.25 184 ALA B C 1
ATOM 3756 O O . ALA B 1 184 ? 10.617 14.578 4.984 1 98.25 184 ALA B O 1
ATOM 3757 N N . SER B 1 185 ? 11 13.492 6.84 1 97.81 185 SER B N 1
ATOM 3758 C CA . SER B 1 185 ? 10.211 14.406 7.66 1 97.81 185 SER B CA 1
ATOM 3759 C C . SER B 1 185 ? 11.016 15.641 8.031 1 97.81 185 SER B C 1
ATOM 3761 O O . SER B 1 185 ? 12.227 15.703 7.801 1 97.81 185 SER B O 1
ATOM 3763 N N . ALA B 1 186 ? 10.305 16.641 8.578 1 96.81 186 ALA B N 1
ATOM 3764 C CA . ALA B 1 186 ? 10.984 17.828 9.07 1 96.81 186 ALA B CA 1
ATOM 3765 C C . ALA B 1 186 ? 11.953 17.469 10.195 1 96.81 186 ALA B C 1
ATOM 3767 O O . ALA B 1 186 ? 13.055 18.031 10.281 1 96.81 186 ALA B O 1
ATOM 3768 N N . THR B 1 187 ? 11.523 16.547 11.016 1 96.5 187 THR B N 1
ATOM 3769 C CA . THR B 1 187 ? 12.383 16.078 12.102 1 96.5 187 THR B CA 1
ATOM 3770 C C . THR B 1 187 ? 13.641 15.422 11.539 1 96.5 187 TH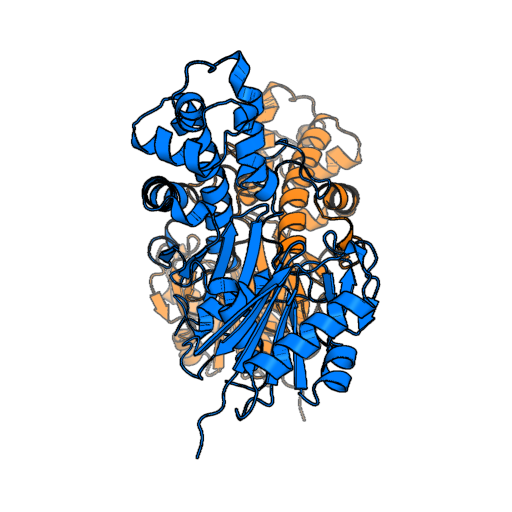R B C 1
ATOM 3772 O O . THR B 1 187 ? 14.742 15.648 12.055 1 96.5 187 THR B O 1
ATOM 3775 N N . ALA B 1 188 ? 13.5 14.641 10.539 1 97.88 188 ALA B N 1
ATOM 3776 C CA . ALA B 1 188 ? 14.641 13.984 9.906 1 97.88 188 ALA B CA 1
ATOM 3777 C C . ALA B 1 188 ? 15.594 15.008 9.297 1 97.88 188 ALA B C 1
ATOM 3779 O O . ALA B 1 188 ? 16.812 14.914 9.477 1 97.88 188 ALA B O 1
ATOM 3780 N N . ILE B 1 189 ? 15.055 16 8.648 1 98.06 189 ILE B N 1
ATOM 3781 C CA . ILE B 1 189 ? 15.859 17.031 8.008 1 98.06 189 ILE B CA 1
ATOM 3782 C C . ILE B 1 189 ? 16.672 17.781 9.062 1 98.06 189 ILE B C 1
ATOM 3784 O O . ILE B 1 189 ? 17.875 18 8.883 1 98.06 189 ILE B O 1
ATOM 3788 N N . ARG B 1 190 ? 16 18.125 10.148 1 97.81 190 ARG B N 1
ATOM 3789 C CA . ARG B 1 190 ? 16.703 18.781 11.234 1 97.81 190 ARG B CA 1
ATOM 3790 C C . ARG B 1 190 ? 17.859 17.938 11.758 1 97.81 190 ARG B C 1
ATOM 3792 O O . ARG B 1 190 ? 18.938 18.438 12.039 1 97.81 190 ARG B O 1
ATOM 3799 N N . ARG B 1 191 ? 17.625 16.672 11.883 1 97.31 191 ARG B N 1
ATOM 3800 C CA . ARG B 1 191 ? 18.656 15.758 12.344 1 97.31 191 ARG B CA 1
ATOM 3801 C C . ARG B 1 191 ? 19.828 15.727 11.367 1 97.31 191 ARG B C 1
ATOM 3803 O O . ARG B 1 191 ? 20.984 15.805 11.789 1 97.31 191 ARG B O 1
ATOM 3810 N N . PHE B 1 192 ? 19.578 15.641 10.094 1 97.88 192 PHE B N 1
ATOM 3811 C CA . PHE B 1 192 ? 20.625 15.609 9.086 1 97.88 192 PHE B CA 1
ATOM 3812 C C . PHE B 1 192 ? 21.453 16.891 9.133 1 97.88 192 PHE B C 1
ATOM 3814 O O . PHE B 1 192 ? 22.688 16.844 9 1 97.88 192 PHE B O 1
ATOM 3821 N N . LEU B 1 193 ? 20.734 17.984 9.32 1 98.38 193 LEU B N 1
ATOM 3822 C CA . LEU B 1 193 ? 21.422 19.266 9.391 1 98.38 193 LEU B CA 1
ATOM 3823 C C . LEU B 1 193 ? 22.359 19.312 10.602 1 98.38 193 LEU B C 1
ATOM 3825 O O . LEU B 1 193 ? 23.484 19.797 10.5 1 98.38 193 LEU B O 1
ATOM 3829 N N . ARG B 1 194 ? 21.875 18.828 11.641 1 97.31 194 ARG B N 1
ATOM 3830 C CA . ARG B 1 194 ? 22.672 18.797 12.852 1 97.31 194 ARG B CA 1
ATOM 3831 C C . ARG B 1 194 ? 23.891 17.875 12.688 1 97.31 194 ARG B C 1
ATOM 3833 O O . ARG B 1 194 ? 25.016 18.25 13.023 1 97.31 194 ARG B O 1
ATOM 3840 N N . GLU B 1 195 ? 23.688 16.766 12.156 1 96.56 195 GLU B N 1
ATOM 3841 C CA . GLU B 1 195 ? 24.734 15.766 11.977 1 96.56 195 GLU B CA 1
ATOM 3842 C C . GLU B 1 195 ? 25.797 16.25 10.984 1 96.56 195 GLU B C 1
ATOM 3844 O O . GLU B 1 195 ? 26.969 15.914 11.117 1 96.56 195 GLU B O 1
ATOM 3849 N N . GLY B 1 196 ? 25.344 17.016 10.047 1 97.06 196 GLY B N 1
ATOM 3850 C CA . GLY B 1 196 ? 26.234 17.438 8.977 1 97.06 196 GLY B CA 1
ATOM 3851 C C . GLY B 1 196 ? 27 18.703 9.305 1 97.06 196 GLY B C 1
ATOM 3852 O O . GLY B 1 196 ? 27.938 19.078 8.594 1 97.06 196 GLY B O 1
ATOM 3853 N N . TYR B 1 197 ? 26.719 19.312 10.398 1 97.38 197 TYR B N 1
ATOM 3854 C CA . TYR B 1 197 ? 27.25 20.625 10.688 1 97.38 197 TYR B CA 1
ATOM 3855 C C . TYR B 1 197 ? 28.766 20.594 10.789 1 97.38 197 TYR B C 1
ATOM 3857 O O . TYR B 1 197 ? 29.438 21.516 10.32 1 97.38 197 TYR B O 1
ATOM 3865 N N . LYS B 1 198 ? 29.375 19.609 11.398 1 95.81 198 LYS B N 1
ATOM 3866 C CA . LYS B 1 198 ? 30.812 19.547 11.625 1 95.81 198 LYS B CA 1
ATOM 3867 C C . LYS B 1 198 ? 31.578 19.609 10.305 1 95.81 198 LYS B C 1
ATOM 3869 O O . LYS B 1 198 ? 32.625 20.25 10.219 1 95.81 198 LYS B O 1
ATOM 3874 N N . LYS B 1 199 ? 31.031 18.984 9.352 1 96.94 199 LYS B N 1
ATOM 3875 C CA . LYS B 1 199 ? 31.703 18.891 8.055 1 96.94 199 LYS B CA 1
ATOM 3876 C C . LYS B 1 199 ? 31.312 20.062 7.152 1 96.94 199 LYS B C 1
ATOM 3878 O O . LYS B 1 199 ? 32.156 20.547 6.379 1 96.94 199 LYS B O 1
ATOM 3883 N N . TYR B 1 200 ? 30.062 20.578 7.324 1 98 200 TYR B N 1
ATOM 3884 C CA . TYR B 1 200 ? 29.547 21.562 6.367 1 98 200 TYR B CA 1
ATOM 3885 C C . TYR B 1 200 ? 29.172 22.859 7.059 1 98 200 TYR B C 1
ATOM 3887 O O . TYR B 1 200 ? 28.156 23.469 6.734 1 98 200 TYR B O 1
ATOM 3895 N N . HIS B 1 201 ? 29.922 23.312 8.008 1 95.94 201 HIS B N 1
ATOM 3896 C CA . HIS B 1 201 ? 29.594 24.438 8.859 1 95.94 201 HIS B CA 1
ATOM 3897 C C . HIS B 1 201 ? 29.516 25.734 8.047 1 95.94 201 HIS B C 1
ATOM 3899 O O . HIS B 1 201 ? 28.906 26.719 8.484 1 95.94 201 HIS B O 1
ATOM 3905 N N . SER B 1 202 ? 30.094 25.734 6.863 1 97.25 202 SER B N 1
ATOM 3906 C CA . SER B 1 202 ? 30.109 26.938 6.047 1 97.25 202 SER B CA 1
ATOM 3907 C C . SER B 1 202 ? 28.906 26.984 5.098 1 97.25 202 SER B C 1
ATOM 3909 O O . SER B 1 202 ? 28.781 27.906 4.293 1 97.25 202 SER B O 1
ATOM 3911 N N . SER B 1 203 ? 28.062 26 5.219 1 97.94 203 SER B N 1
ATOM 3912 C CA . SER B 1 203 ? 26.891 25.906 4.348 1 97.94 203 SER B CA 1
ATOM 3913 C C . SER B 1 203 ? 25.969 27.109 4.527 1 97.94 203 SER B C 1
ATOM 3915 O O . SER B 1 203 ? 25.812 27.609 5.641 1 97.94 203 SER B O 1
ATOM 3917 N N . LEU B 1 204 ? 25.344 27.438 3.475 1 98.5 204 LEU B N 1
ATOM 3918 C CA . LEU B 1 204 ? 24.422 28.562 3.451 1 98.5 204 LEU B CA 1
ATOM 3919 C C . LEU B 1 204 ? 23.234 28.312 4.371 1 98.5 204 LEU B C 1
ATOM 3921 O O . LEU B 1 204 ? 22.625 29.25 4.887 1 98.5 204 LEU B O 1
ATOM 3925 N N . VAL B 1 205 ? 22.891 27.094 4.645 1 98.5 205 VAL B N 1
ATOM 3926 C CA . VAL B 1 205 ? 21.75 26.734 5.469 1 98.5 205 VAL B CA 1
ATOM 3927 C C . VAL B 1 205 ? 21.875 27.375 6.852 1 98.5 205 VAL B C 1
ATOM 3929 O O . VAL B 1 205 ? 20.906 27.922 7.375 1 98.5 205 VAL B O 1
ATOM 3932 N N . TYR B 1 206 ? 23.047 27.375 7.32 1 98.12 206 TYR B N 1
ATOM 3933 C CA . TYR B 1 206 ? 23.266 27.844 8.68 1 98.12 206 TYR B CA 1
ATOM 3934 C C . TYR B 1 206 ? 23.312 29.359 8.734 1 98.12 206 TYR B C 1
ATOM 3936 O O . TYR B 1 206 ? 22.906 29.969 9.727 1 98.12 206 TYR B O 1
ATOM 3944 N N . LYS B 1 207 ? 23.812 29.922 7.711 1 97.94 207 LYS B N 1
ATOM 3945 C CA . LYS B 1 207 ? 23.797 31.375 7.609 1 97.94 207 LYS B CA 1
ATOM 3946 C C . LYS B 1 207 ? 22.359 31.906 7.566 1 97.94 207 LYS B C 1
ATOM 3948 O O . LYS B 1 207 ? 22.031 32.875 8.258 1 97.94 207 LYS B O 1
ATOM 3953 N N . LEU B 1 208 ? 21.578 31.25 6.832 1 98.31 208 LEU B N 1
ATOM 3954 C CA . LEU B 1 208 ? 20.172 31.641 6.699 1 98.31 208 LEU B CA 1
ATOM 3955 C C . LEU B 1 208 ? 19.422 31.438 8.008 1 98.31 208 LEU B C 1
ATOM 3957 O O . LEU B 1 208 ? 18.516 32.219 8.336 1 98.31 208 LEU B O 1
ATOM 3961 N N . ALA B 1 209 ? 19.797 30.438 8.711 1 97.81 209 ALA B N 1
ATOM 3962 C CA . ALA B 1 209 ? 19.125 30.109 9.961 1 97.81 209 ALA B CA 1
ATOM 3963 C C . ALA B 1 209 ? 19.594 31.016 11.094 1 97.81 209 ALA B C 1
ATOM 3965 O O . ALA B 1 209 ? 18.906 31.156 12.109 1 97.81 209 ALA B O 1
ATOM 3966 N N . GLY B 1 210 ? 20.797 31.578 10.922 1 97.19 210 GLY B N 1
ATOM 3967 C CA . GLY B 1 210 ? 21.406 32.406 11.961 1 97.19 210 GLY B CA 1
ATOM 3968 C C . GLY B 1 210 ? 22.203 31.594 12.961 1 97.19 210 GLY B C 1
ATOM 3969 O O . GLY B 1 210 ? 23.094 32.156 13.625 1 97.19 210 GLY B O 1
ATOM 3970 N N . SER B 1 211 ? 21.891 30.344 13.195 1 94.75 211 SER B N 1
ATOM 3971 C CA . SER B 1 211 ? 22.641 29.391 14.023 1 94.75 211 SER B CA 1
ATOM 3972 C C . SER B 1 211 ? 22.344 27.953 13.625 1 94.75 211 SER B C 1
ATOM 3974 O O . SER B 1 211 ? 21.281 27.672 13.055 1 94.75 211 SER B O 1
ATOM 3976 N N . PRO B 1 212 ? 23.297 27.125 13.891 1 94.5 212 PRO B N 1
ATOM 3977 C CA . PRO B 1 212 ? 23.062 25.719 13.539 1 94.5 212 PRO B CA 1
ATOM 3978 C C . PRO B 1 212 ? 21.859 25.125 14.258 1 94.5 212 PRO B C 1
ATOM 3980 O O . PRO B 1 212 ? 21.156 24.281 13.695 1 94.5 212 PRO B O 1
ATOM 3983 N N . GLU B 1 213 ? 21.578 25.562 15.445 1 95.5 213 GLU B N 1
ATOM 3984 C CA . GLU B 1 213 ? 20.5 25.031 16.25 1 95.5 213 GLU B CA 1
ATOM 3985 C C . GLU B 1 213 ? 19.141 25.438 15.703 1 95.5 213 GLU B C 1
ATOM 3987 O O . GLU B 1 213 ? 18.141 24.75 15.945 1 95.5 213 GLU B O 1
ATOM 3992 N N . LYS B 1 214 ? 19.109 26.422 14.875 1 96.88 214 LYS B N 1
ATOM 3993 C CA . LYS B 1 214 ? 17.859 26.953 14.352 1 96.88 214 LYS B CA 1
ATOM 3994 C C . LYS B 1 214 ? 17.609 26.469 12.93 1 96.88 214 LYS B C 1
ATOM 3996 O O . LYS B 1 214 ? 16.531 26.719 12.367 1 96.88 214 LYS B O 1
ATOM 4001 N N . ALA B 1 215 ? 18.578 25.766 12.383 1 97.69 215 ALA B N 1
ATOM 4002 C CA . ALA B 1 215 ? 18.438 25.297 11.008 1 97.69 215 ALA B CA 1
ATOM 4003 C C . ALA B 1 215 ? 17.312 24.281 10.891 1 97.69 215 ALA B C 1
ATOM 4005 O O . ALA B 1 215 ? 17.203 23.375 11.711 1 97.69 215 ALA B O 1
ATOM 4006 N N . ASP B 1 216 ? 16.438 24.453 9.906 1 97.5 216 ASP B N 1
ATOM 4007 C CA . ASP B 1 216 ? 15.297 23.578 9.68 1 97.5 216 ASP B CA 1
ATOM 4008 C C . ASP B 1 216 ? 15.023 23.406 8.188 1 97.5 216 ASP B C 1
ATOM 4010 O O . ASP B 1 216 ? 15.859 23.75 7.352 1 97.5 216 ASP B O 1
ATOM 4014 N N . ALA B 1 217 ? 13.867 22.812 7.926 1 97.38 217 ALA B N 1
ATOM 4015 C CA . ALA B 1 217 ? 13.539 22.469 6.547 1 97.38 217 ALA B CA 1
ATOM 4016 C C . ALA B 1 217 ? 13.438 23.719 5.676 1 97.38 217 ALA B C 1
ATOM 4018 O O . ALA B 1 217 ? 13.867 23.719 4.523 1 97.38 217 ALA B O 1
ATOM 4019 N N . LYS B 1 218 ? 12.844 24.734 6.242 1 97.19 218 LYS B N 1
ATOM 4020 C CA . LYS B 1 218 ? 12.703 25.984 5.492 1 97.19 218 LYS B CA 1
ATOM 4021 C C . LYS B 1 218 ? 14.062 26.5 5.023 1 97.19 218 LYS B C 1
ATOM 4023 O O . LYS B 1 218 ? 14.227 26.859 3.852 1 97.19 218 LYS B O 1
ATOM 4028 N N . HIS B 1 219 ? 15 26.547 5.883 1 98.44 219 HIS B N 1
ATOM 4029 C CA . HIS B 1 219 ? 16.344 27.031 5.566 1 98.44 219 HIS B CA 1
ATOM 4030 C C . HIS B 1 219 ? 17.031 26.109 4.562 1 98.44 219 HIS B C 1
ATOM 4032 O O . HIS B 1 219 ? 17.766 26.578 3.686 1 98.44 219 HIS B O 1
ATOM 4038 N N . LEU B 1 220 ? 16.828 24.781 4.723 1 98.62 220 LEU B N 1
ATOM 4039 C CA . LEU B 1 220 ? 17.406 23.797 3.801 1 98.62 220 LEU B CA 1
ATOM 4040 C C . LEU B 1 220 ? 16.953 24.078 2.369 1 98.62 220 LEU B C 1
ATOM 4042 O O . LEU B 1 220 ? 17.797 24.172 1.464 1 98.62 220 LEU B O 1
ATOM 4046 N N . PHE B 1 221 ? 15.664 24.25 2.164 1 98.25 221 PHE B N 1
ATOM 4047 C CA . PHE B 1 221 ? 15.141 24.406 0.812 1 98.25 221 PHE B CA 1
ATOM 4048 C C . PHE B 1 221 ? 15.484 25.781 0.255 1 98.25 221 PHE B C 1
ATOM 4050 O O . PHE B 1 221 ? 15.711 25.938 -0.949 1 98.25 221 PHE B O 1
ATOM 4057 N N . ASP B 1 222 ? 15.516 26.781 1.148 1 98.31 222 ASP B N 1
ATOM 4058 C CA . ASP B 1 222 ? 15.969 28.094 0.718 1 98.31 222 ASP B CA 1
ATOM 4059 C C . ASP B 1 222 ? 17.406 28.047 0.214 1 98.31 222 ASP B C 1
ATOM 4061 O O . ASP B 1 222 ? 17.734 28.625 -0.824 1 98.31 222 ASP B O 1
ATOM 4065 N N . ALA B 1 223 ? 18.25 27.375 0.937 1 98.69 223 ALA B N 1
ATOM 4066 C CA . ALA B 1 223 ? 19.656 27.219 0.542 1 98.69 223 ALA B CA 1
ATOM 4067 C C . ALA B 1 223 ? 19.781 26.391 -0.727 1 98.69 223 ALA B C 1
ATOM 4069 O O . ALA B 1 223 ? 20.594 26.688 -1.604 1 98.69 223 ALA B O 1
ATOM 4070 N N . ALA B 1 224 ? 19.016 25.375 -0.826 1 98.5 224 ALA B N 1
ATOM 4071 C CA . ALA B 1 224 ? 19.031 24.516 -2.008 1 98.5 224 ALA B CA 1
ATOM 4072 C C . ALA B 1 224 ? 18.656 25.297 -3.262 1 98.5 224 ALA B C 1
ATOM 4074 O O . ALA B 1 224 ? 19.281 25.125 -4.316 1 98.5 224 ALA B O 1
ATOM 4075 N N . ARG B 1 225 ? 17.703 26.203 -3.141 1 98.12 225 ARG B N 1
ATOM 4076 C CA . ARG B 1 225 ? 17.281 27.047 -4.254 1 98.12 225 ARG B CA 1
ATOM 4077 C C . ARG B 1 225 ? 18.422 27.922 -4.746 1 98.12 225 ARG B C 1
ATOM 4079 O O . ARG B 1 225 ? 18.469 28.281 -5.922 1 98.12 225 ARG B O 1
ATOM 4086 N N . GLN B 1 226 ? 19.266 28.125 -3.879 1 98.31 226 GLN B N 1
ATOM 4087 C CA . GLN B 1 226 ? 20.406 29 -4.211 1 98.31 226 GLN B CA 1
ATOM 4088 C C . GLN B 1 226 ? 21.625 28.172 -4.602 1 98.31 226 GLN B C 1
ATOM 4090 O O . GLN B 1 226 ? 22.719 28.703 -4.742 1 98.31 226 GLN B O 1
ATOM 4095 N N . GLY B 1 227 ? 21.516 26.859 -4.617 1 98.06 227 GLY B N 1
ATOM 4096 C CA . GLY B 1 227 ? 22.562 25.984 -5.152 1 98.06 227 GLY B CA 1
ATOM 4097 C C . GLY B 1 227 ? 23.547 25.531 -4.102 1 98.06 227 GLY B C 1
ATOM 4098 O O . GLY B 1 227 ? 24.625 25.016 -4.434 1 98.06 227 GLY B O 1
ATOM 4099 N N . ASP B 1 228 ? 23.234 25.688 -2.836 1 98.56 228 ASP B N 1
ATOM 4100 C CA . ASP B 1 228 ? 24.125 25.234 -1.775 1 98.56 228 ASP B CA 1
ATOM 4101 C C . ASP B 1 228 ? 24.312 23.719 -1.841 1 98.56 228 ASP B C 1
ATOM 4103 O O . ASP B 1 228 ? 23.359 22.953 -1.799 1 98.56 228 ASP B O 1
ATOM 4107 N N . ARG B 1 229 ? 25.531 23.328 -1.849 1 98.06 229 ARG B N 1
ATOM 4108 C CA . ARG B 1 229 ? 25.859 21.938 -2.115 1 98.06 229 ARG B CA 1
ATOM 4109 C C . ARG B 1 229 ? 25.359 21.031 -1.005 1 98.06 229 ARG B C 1
ATOM 4111 O O . ARG B 1 229 ? 24.797 19.953 -1.276 1 98.06 229 ARG B O 1
ATOM 4118 N N . PHE B 1 230 ? 25.547 21.391 0.222 1 98.44 230 PHE B N 1
ATOM 4119 C CA . PHE B 1 230 ? 25.125 20.562 1.354 1 98.44 230 PHE B CA 1
ATOM 4120 C C . PHE B 1 230 ? 23.609 20.453 1.402 1 98.44 230 PHE B C 1
ATOM 4122 O O . PHE B 1 230 ? 23.062 19.375 1.604 1 98.44 230 PHE B O 1
ATOM 4129 N N . ALA B 1 231 ? 22.906 21.547 1.179 1 98.69 231 ALA B N 1
ATOM 4130 C CA . ALA B 1 231 ? 21.453 21.562 1.138 1 98.69 231 ALA B CA 1
ATOM 4131 C C . ALA B 1 231 ? 20.922 20.656 0.025 1 98.69 231 ALA B C 1
ATOM 4133 O O . ALA B 1 231 ? 19.953 19.906 0.226 1 98.69 231 ALA B O 1
ATOM 4134 N N . LEU B 1 232 ? 21.594 20.719 -1.092 1 98.69 232 LEU B N 1
ATOM 4135 C CA . LEU B 1 232 ? 21.188 19.891 -2.227 1 98.69 232 LEU B CA 1
ATOM 4136 C C . LEU B 1 232 ? 21.391 18.422 -1.932 1 98.69 232 LEU B C 1
ATOM 4138 O O . LEU B 1 232 ? 20.594 17.578 -2.348 1 98.69 232 LEU B O 1
ATOM 4142 N N . MET B 1 233 ? 22.438 18.125 -1.246 1 98.44 233 MET B N 1
ATOM 4143 C CA . MET B 1 233 ? 22.719 16.734 -0.853 1 98.44 233 MET B CA 1
ATOM 4144 C C . MET B 1 233 ? 21.578 16.188 0.007 1 98.44 233 MET B C 1
ATOM 4146 O O . MET B 1 233 ? 21.094 15.078 -0.227 1 98.44 233 MET B O 1
ATOM 4150 N N . ILE B 1 234 ? 21.156 16.938 0.975 1 98.5 234 ILE B N 1
ATOM 4151 C CA . ILE B 1 234 ? 20.078 16.5 1.863 1 98.5 234 ILE B CA 1
ATOM 4152 C C . ILE B 1 234 ? 18.766 16.453 1.095 1 98.5 234 ILE B C 1
ATOM 4154 O O . ILE B 1 234 ? 18 15.5 1.215 1 98.5 234 ILE B O 1
ATOM 4158 N N . ARG B 1 235 ? 18.562 17.516 0.309 1 98.56 235 ARG B N 1
ATOM 4159 C CA . ARG B 1 235 ? 17.375 17.547 -0.521 1 98.56 235 ARG B CA 1
ATOM 4160 C C . ARG B 1 235 ? 17.281 16.312 -1.408 1 98.56 235 ARG B C 1
ATOM 4162 O O . ARG B 1 235 ? 16.219 15.695 -1.522 1 98.56 235 ARG B O 1
ATOM 4169 N N . ASP B 1 236 ? 18.344 15.945 -2.002 1 98.62 236 ASP B N 1
ATOM 4170 C CA . ASP B 1 236 ? 18.375 14.797 -2.898 1 98.62 236 ASP B CA 1
ATOM 4171 C C . ASP B 1 236 ? 18.062 13.5 -2.146 1 98.62 236 ASP B C 1
ATOM 4173 O O . ASP B 1 236 ? 17.391 12.617 -2.678 1 98.62 236 ASP B O 1
ATOM 4177 N N . ARG B 1 237 ? 18.531 13.352 -0.972 1 97.75 237 ARG B N 1
ATOM 4178 C CA . ARG B 1 237 ? 18.234 12.18 -0.151 1 97.75 237 ARG B CA 1
ATOM 4179 C C . ARG B 1 237 ? 16.75 12.109 0.184 1 97.75 237 ARG B C 1
ATOM 4181 O O . ARG B 1 237 ? 16.141 11.047 0.098 1 97.75 237 ARG B O 1
ATOM 4188 N N . VAL B 1 238 ? 16.172 13.266 0.546 1 98.38 238 VAL B N 1
ATOM 4189 C CA . VAL B 1 238 ? 14.758 13.359 0.87 1 98.38 238 VAL B CA 1
ATOM 4190 C C . VAL B 1 238 ? 13.922 13.008 -0.357 1 98.38 238 VAL B C 1
ATOM 4192 O O . VAL B 1 238 ? 12.992 12.203 -0.27 1 98.38 238 VAL B O 1
ATOM 4195 N N . VAL B 1 239 ? 14.289 13.531 -1.474 1 98.56 239 VAL B N 1
ATOM 4196 C CA . VAL B 1 239 ? 13.57 13.312 -2.725 1 98.56 239 VAL B CA 1
ATOM 4197 C C . VAL B 1 239 ? 13.648 11.836 -3.109 1 98.56 239 VAL B C 1
ATOM 4199 O O . VAL B 1 239 ? 12.648 11.242 -3.521 1 98.56 239 VAL B O 1
ATOM 4202 N N . ASP B 1 240 ? 14.797 11.297 -2.959 1 97.75 240 ASP B N 1
ATOM 4203 C CA . ASP B 1 240 ? 14.984 9.891 -3.312 1 97.75 240 ASP B CA 1
ATOM 4204 C C . ASP B 1 240 ? 14.109 8.992 -2.441 1 97.75 240 ASP B C 1
ATOM 4206 O O . ASP B 1 240 ? 13.477 8.055 -2.943 1 97.75 240 ASP B O 1
ATOM 4210 N N . ALA B 1 241 ? 14.109 9.25 -1.185 1 97.81 241 ALA B N 1
ATOM 4211 C CA . ALA B 1 241 ? 13.289 8.484 -0.249 1 97.81 241 ALA B CA 1
ATOM 4212 C C . ALA B 1 241 ? 11.805 8.625 -0.572 1 97.81 241 ALA B C 1
ATOM 4214 O O . ALA B 1 241 ? 11.07 7.637 -0.616 1 97.81 241 ALA B O 1
ATOM 4215 N N . LEU B 1 242 ? 11.383 9.828 -0.806 1 98.62 242 LEU B N 1
ATOM 4216 C CA . LEU B 1 242 ? 10 10.102 -1.154 1 98.62 242 LEU B CA 1
ATOM 4217 C C . LEU B 1 242 ? 9.617 9.414 -2.461 1 98.62 242 LEU B C 1
ATOM 4219 O O . LEU B 1 242 ? 8.523 8.852 -2.578 1 98.62 242 LEU B O 1
ATOM 4223 N N . ALA B 1 243 ? 10.508 9.484 -3.41 1 98.31 243 ALA B N 1
ATOM 4224 C CA . ALA B 1 243 ? 10.242 8.898 -4.719 1 98.31 243 ALA B CA 1
ATOM 4225 C C . ALA B 1 243 ? 10.055 7.387 -4.609 1 98.31 243 ALA B C 1
ATOM 4227 O O . ALA B 1 243 ? 9.156 6.82 -5.234 1 98.31 243 ALA B O 1
ATOM 4228 N N . ARG B 1 244 ? 10.875 6.758 -3.85 1 97.06 244 ARG B N 1
ATOM 4229 C CA . ARG B 1 244 ? 10.75 5.316 -3.643 1 97.06 244 ARG B CA 1
ATOM 4230 C C . ARG B 1 244 ? 9.422 4.969 -2.99 1 97.06 244 ARG B C 1
ATOM 4232 O O . ARG B 1 244 ? 8.742 4.031 -3.418 1 97.06 244 ARG B O 1
ATOM 4239 N N . ALA B 1 245 ? 9.078 5.715 -1.986 1 98.44 245 ALA B N 1
ATOM 4240 C CA . ALA B 1 245 ? 7.816 5.473 -1.293 1 98.44 245 ALA B CA 1
ATOM 4241 C C . ALA B 1 245 ? 6.625 5.699 -2.221 1 98.44 245 ALA B C 1
ATOM 4243 O O . ALA B 1 245 ? 5.758 4.836 -2.35 1 98.44 245 ALA B O 1
ATOM 4244 N N . VAL B 1 246 ? 6.602 6.824 -2.891 1 98.75 246 VAL B N 1
ATOM 4245 C CA . VAL B 1 246 ? 5.504 7.203 -3.773 1 98.75 246 VAL B CA 1
ATOM 4246 C C . VAL B 1 246 ? 5.379 6.188 -4.906 1 98.75 246 VAL B C 1
ATOM 4248 O O . VAL B 1 246 ? 4.27 5.781 -5.266 1 98.75 246 VAL B O 1
ATOM 4251 N N . ALA B 1 247 ? 6.504 5.777 -5.445 1 98.31 247 ALA B N 1
ATOM 4252 C CA . ALA B 1 247 ? 6.484 4.742 -6.48 1 98.31 247 ALA B CA 1
ATOM 4253 C C . ALA B 1 247 ? 5.832 3.463 -5.969 1 98.31 247 ALA B C 1
ATOM 4255 O O . ALA B 1 247 ? 5.039 2.838 -6.676 1 98.31 247 ALA B O 1
ATOM 4256 N N . GLY B 1 248 ? 6.207 3.049 -4.777 1 98.38 248 GLY B N 1
ATOM 4257 C CA . GLY B 1 248 ? 5.555 1.904 -4.164 1 98.38 248 GLY B CA 1
ATOM 4258 C C . GLY B 1 248 ? 4.051 2.061 -4.055 1 98.38 248 GLY B C 1
ATOM 4259 O O . GLY B 1 248 ? 3.299 1.139 -4.383 1 98.38 248 GLY B O 1
ATOM 4260 N N . TYR B 1 249 ? 3.592 3.234 -3.631 1 98.88 249 TYR B N 1
ATOM 4261 C CA . TYR B 1 249 ? 2.164 3.498 -3.488 1 98.88 249 TYR B CA 1
ATOM 4262 C C . TYR B 1 249 ? 1.47 3.486 -4.844 1 98.88 249 TYR B C 1
ATOM 4264 O O . TYR B 1 249 ? 0.317 3.061 -4.953 1 98.88 249 TYR B O 1
ATOM 4272 N N . ILE B 1 250 ? 2.148 3.969 -5.859 1 98.62 250 ILE B N 1
ATOM 4273 C CA . ILE B 1 250 ? 1.617 3.947 -7.219 1 98.62 250 ILE B CA 1
ATOM 4274 C C . ILE B 1 250 ? 1.435 2.504 -7.68 1 98.62 250 ILE B C 1
ATOM 4276 O O . ILE B 1 250 ? 0.385 2.145 -8.219 1 98.62 250 ILE B O 1
ATOM 4280 N N . HIS B 1 251 ? 2.424 1.685 -7.41 1 98 251 HIS B N 1
ATOM 4281 C CA . HIS B 1 251 ? 2.328 0.273 -7.762 1 98 251 HIS B CA 1
ATOM 4282 C C . HIS B 1 251 ? 1.191 -0.408 -7.008 1 98 251 HIS B C 1
ATOM 4284 O O . HIS B 1 251 ? 0.485 -1.249 -7.57 1 98 251 HIS B O 1
ATOM 4290 N N . ILE B 1 252 ? 1.025 -0.072 -5.777 1 98.62 252 ILE B N 1
ATOM 4291 C CA . ILE B 1 252 ? 0.072 -0.734 -4.895 1 98.62 252 ILE B CA 1
ATOM 4292 C C . ILE B 1 252 ? -1.347 -0.283 -5.234 1 98.62 252 ILE B C 1
ATOM 4294 O O . ILE B 1 252 ? -2.242 -1.112 -5.414 1 98.62 252 ILE B O 1
ATOM 4298 N N . PHE B 1 253 ? -1.521 1.03 -5.449 1 98.69 253 PHE B N 1
ATOM 4299 C CA . PHE B 1 253 ? -2.885 1.547 -5.434 1 98.69 253 PHE B CA 1
ATOM 4300 C C . PHE B 1 253 ? -3.332 1.934 -6.84 1 98.69 253 PHE B C 1
ATOM 4302 O O . PHE B 1 253 ? -4.523 2.121 -7.086 1 98.69 253 PHE B O 1
ATOM 4309 N N . ASN B 1 254 ? -2.363 2.125 -7.805 1 97.88 254 ASN B N 1
ATOM 4310 C CA . ASN B 1 254 ? -2.723 2.697 -9.102 1 97.88 254 ASN B CA 1
ATOM 4311 C C . ASN B 1 254 ? -3.645 3.904 -8.938 1 97.88 254 ASN B C 1
ATOM 4313 O O . ASN B 1 254 ? -4.766 3.906 -9.453 1 97.88 254 ASN B O 1
ATOM 4317 N N . PRO B 1 255 ? -3.135 4.922 -8.227 1 98.81 255 PRO B N 1
ATOM 4318 C CA . PRO B 1 255 ? -3.971 6.094 -7.965 1 98.81 255 PRO B CA 1
ATOM 4319 C C . PRO B 1 255 ? -4.082 7.02 -9.172 1 98.81 255 PRO B C 1
ATOM 4321 O O . PRO B 1 255 ? -3.281 6.922 -10.102 1 98.81 255 PRO B O 1
ATOM 4324 N N . GLU B 1 256 ? -5.105 7.84 -9.141 1 98.69 256 GLU B N 1
ATOM 4325 C CA . GLU B 1 256 ? -5.223 8.922 -10.117 1 98.69 256 GLU B CA 1
ATOM 4326 C C . GLU B 1 256 ? -4.316 10.094 -9.75 1 98.69 256 GLU B C 1
ATOM 4328 O O . GLU B 1 256 ? -3.82 10.797 -10.633 1 98.69 256 GLU B O 1
ATOM 4333 N N . ILE B 1 257 ? -4.168 10.242 -8.445 1 98.81 257 ILE B N 1
ATOM 4334 C CA . ILE B 1 257 ? -3.48 11.438 -7.965 1 98.81 257 ILE B CA 1
ATOM 4335 C C . ILE B 1 257 ? -2.791 11.141 -6.637 1 98.81 257 ILE B C 1
ATOM 4337 O O . ILE B 1 257 ? -3.336 10.43 -5.793 1 98.81 257 ILE B O 1
ATOM 4341 N N . VAL B 1 258 ? -1.572 11.586 -6.52 1 98.88 258 VAL B N 1
ATOM 4342 C CA . VAL B 1 258 ? -0.803 11.617 -5.277 1 98.88 258 VAL B CA 1
ATOM 4343 C C . VAL B 1 258 ? -0.641 13.062 -4.809 1 98.88 258 VAL B C 1
ATOM 4345 O O . VAL B 1 258 ? -0.038 13.883 -5.5 1 98.88 258 VAL B O 1
ATOM 4348 N N . ILE B 1 259 ? -1.213 13.344 -3.625 1 98.81 259 ILE B N 1
ATOM 4349 C CA . ILE B 1 259 ? -1.226 14.711 -3.107 1 98.81 259 ILE B CA 1
ATOM 4350 C C . ILE B 1 259 ? -0.29 14.812 -1.903 1 98.81 259 ILE B C 1
ATOM 4352 O O . ILE B 1 259 ? -0.364 14 -0.98 1 98.81 259 ILE B O 1
ATOM 4356 N N . ILE B 1 260 ? 0.588 15.766 -1.926 1 98.5 260 ILE B N 1
ATOM 4357 C CA . ILE B 1 260 ? 1.525 15.953 -0.824 1 98.5 260 ILE B CA 1
ATOM 4358 C C . ILE B 1 260 ? 1.299 17.328 -0.182 1 98.5 260 ILE B C 1
ATOM 4360 O O . ILE B 1 260 ? 1.347 18.344 -0.862 1 98.5 260 ILE B O 1
ATOM 4364 N N . GLY B 1 261 ? 0.955 17.281 1.088 1 97.38 261 GLY B N 1
ATOM 4365 C CA . GLY B 1 261 ? 0.79 18.484 1.876 1 97.38 261 GLY B CA 1
ATOM 4366 C C . GLY B 1 261 ? 1.738 18.562 3.057 1 97.38 261 GLY B C 1
ATOM 4367 O O . GLY B 1 261 ? 2.773 17.891 3.074 1 97.38 261 GLY B O 1
ATOM 4368 N N . GLY B 1 262 ? 1.461 19.516 3.971 1 94.12 262 GLY B N 1
ATOM 4369 C CA . GLY B 1 262 ? 2.334 19.734 5.113 1 94.12 262 GLY B CA 1
ATOM 4370 C C . GLY B 1 262 ? 3.365 20.812 4.875 1 94.12 262 GLY B C 1
ATOM 4371 O O . GLY B 1 262 ? 3.504 21.312 3.754 1 94.12 262 GLY B O 1
ATOM 4372 N N . GLY B 1 263 ? 4.051 21.172 5.922 1 92.56 263 GLY B N 1
ATOM 4373 C CA . GLY B 1 263 ? 4.98 22.281 5.875 1 92.56 263 GLY B CA 1
ATOM 4374 C C . GLY B 1 263 ? 6.07 22.109 4.836 1 92.56 263 GLY B C 1
ATOM 4375 O O . GLY B 1 263 ? 6.414 23.062 4.129 1 92.56 263 GLY B O 1
ATOM 4376 N N . ILE B 1 264 ? 6.602 20.938 4.652 1 94.31 264 ILE B N 1
ATOM 4377 C CA . ILE B 1 264 ? 7.707 20.656 3.742 1 94.31 264 ILE B CA 1
ATOM 4378 C C . ILE B 1 264 ? 7.238 20.828 2.299 1 94.31 264 ILE B C 1
ATOM 4380 O O . ILE B 1 264 ? 8.031 21.172 1.42 1 94.31 264 ILE B O 1
ATOM 4384 N N . SER B 1 265 ? 5.953 20.594 2.057 1 94.5 265 SER B N 1
ATOM 4385 C CA . SER B 1 265 ? 5.422 20.672 0.7 1 94.5 265 SER B CA 1
ATOM 4386 C C . SER B 1 265 ? 5.488 22.094 0.169 1 94.5 265 SER B C 1
ATOM 4388 O O . SER B 1 265 ? 5.406 22.328 -1.041 1 94.5 265 SER B O 1
ATOM 4390 N N . ARG B 1 266 ? 5.656 23.047 1.036 1 92.94 266 ARG B N 1
ATOM 4391 C CA . ARG B 1 266 ? 5.727 24.453 0.647 1 92.94 266 ARG B CA 1
ATOM 4392 C C . ARG B 1 266 ? 7.023 24.75 -0.099 1 92.94 266 ARG B C 1
ATOM 4394 O O . ARG B 1 266 ? 7.168 25.812 -0.704 1 92.94 266 ARG B O 1
ATOM 4401 N N . ALA B 1 267 ? 7.961 23.844 -0.057 1 94.69 267 ALA B N 1
ATOM 4402 C CA . ALA B 1 267 ? 9.227 24 -0.77 1 94.69 267 ALA B CA 1
ATOM 4403 C C . ALA B 1 267 ? 8.992 24.203 -2.262 1 94.69 267 ALA B C 1
ATOM 4405 O O . ALA B 1 267 ? 9.859 24.75 -2.959 1 94.69 267 ALA B O 1
ATOM 4406 N N . GLY B 1 268 ? 7.855 23.734 -2.773 1 95.56 268 GLY B N 1
ATOM 4407 C CA . GLY B 1 268 ? 7.523 23.953 -4.172 1 95.56 268 GLY B CA 1
ATOM 4408 C C . GLY B 1 268 ? 8.344 23.109 -5.125 1 95.56 268 GLY B C 1
ATOM 4409 O O . GLY B 1 268 ? 8.625 21.938 -4.844 1 95.56 268 GLY B O 1
ATOM 4410 N N . GLU B 1 269 ? 8.711 23.688 -6.211 1 97.5 269 GLU B N 1
ATOM 4411 C CA . GLU B 1 269 ? 9.258 22.922 -7.328 1 97.5 269 GLU B CA 1
ATOM 4412 C C . GLU B 1 269 ? 10.656 22.422 -7.016 1 97.5 269 GLU B C 1
ATOM 4414 O O . GLU B 1 269 ? 11.141 21.484 -7.652 1 97.5 269 GLU B O 1
ATOM 4419 N N . ILE B 1 270 ? 11.328 23.047 -6.02 1 98 270 ILE B N 1
ATOM 4420 C CA . ILE B 1 270 ? 12.641 22.531 -5.617 1 98 270 ILE B CA 1
ATOM 4421 C C . ILE B 1 270 ? 12.492 21.125 -5.043 1 98 270 ILE B C 1
ATOM 4423 O O . ILE B 1 270 ? 13.445 20.344 -5.035 1 98 270 ILE B O 1
ATOM 4427 N N . LEU B 1 271 ? 11.344 20.828 -4.562 1 98 271 LEU B N 1
ATOM 4428 C CA . LEU B 1 271 ? 11.016 19.484 -4.062 1 98 271 LEU B CA 1
ATOM 4429 C C . LEU B 1 271 ? 10.266 18.688 -5.121 1 98 271 LEU B C 1
ATOM 4431 O O . LEU B 1 271 ? 10.672 17.578 -5.457 1 98 271 LEU B O 1
ATOM 4435 N N . PHE B 1 272 ? 9.273 19.25 -5.742 1 98.5 272 PHE B N 1
ATOM 4436 C CA . PHE B 1 272 ? 8.312 18.5 -6.543 1 98.5 272 PHE B CA 1
ATOM 4437 C C . PHE B 1 272 ? 8.875 18.188 -7.922 1 98.5 272 PHE B C 1
ATOM 4439 O O . PHE B 1 272 ? 8.594 17.141 -8.492 1 98.5 272 PHE B O 1
ATOM 4446 N N . GLY B 1 273 ? 9.609 19.094 -8.5 1 98.38 273 GLY B N 1
ATOM 4447 C CA . GLY B 1 273 ? 10.234 18.828 -9.789 1 98.38 273 GLY B CA 1
ATOM 4448 C C . GLY B 1 273 ? 11.062 17.547 -9.789 1 98.38 273 GLY B C 1
ATOM 4449 O O . GLY B 1 273 ? 10.711 16.578 -10.469 1 98.38 273 GLY B O 1
ATOM 4450 N N . PRO B 1 274 ? 12.102 17.547 -8.914 1 98.56 274 PRO B N 1
ATOM 4451 C CA . PRO B 1 274 ? 12.93 16.344 -8.836 1 98.56 274 PRO B CA 1
ATOM 4452 C C . PRO B 1 274 ? 12.141 15.117 -8.391 1 98.56 274 PRO B C 1
ATOM 4454 O O . PRO B 1 274 ? 12.445 14 -8.812 1 98.56 274 PRO B O 1
ATOM 4457 N N . LEU B 1 275 ? 11.156 15.281 -7.59 1 98.69 275 LEU B N 1
ATOM 4458 C CA . LEU B 1 275 ? 10.352 14.156 -7.121 1 98.69 275 LEU B CA 1
ATOM 4459 C C . LEU B 1 275 ? 9.625 13.484 -8.281 1 98.69 275 LEU B C 1
ATOM 4461 O O . LEU B 1 275 ? 9.703 12.266 -8.445 1 98.69 275 LEU B O 1
ATOM 4465 N N . ARG B 1 276 ? 8.93 14.273 -9.117 1 98.62 276 ARG B N 1
ATOM 4466 C CA . ARG B 1 276 ? 8.203 13.742 -10.266 1 98.62 276 ARG B CA 1
ATOM 4467 C C . ARG B 1 276 ? 9.141 13.008 -11.219 1 98.62 276 ARG B C 1
ATOM 4469 O O . ARG B 1 276 ? 8.789 11.961 -11.758 1 98.62 276 ARG B O 1
ATOM 4476 N N . GLU B 1 277 ? 10.312 13.547 -11.359 1 98 277 GLU B N 1
ATOM 4477 C CA . GLU B 1 277 ? 11.297 12.914 -12.227 1 98 277 GLU B CA 1
ATOM 4478 C C . GLU B 1 277 ? 11.789 11.594 -11.641 1 98 277 GLU B C 1
ATOM 4480 O O . GLU B 1 277 ? 11.852 10.586 -12.344 1 98 277 GLU B O 1
ATOM 4485 N N . LYS B 1 278 ? 12.094 11.633 -10.383 1 97.5 278 LYS B N 1
ATOM 4486 C CA . LYS B 1 278 ? 12.711 10.484 -9.727 1 97.5 278 LYS B CA 1
ATOM 4487 C C . LYS B 1 278 ? 11.711 9.344 -9.562 1 97.5 278 LYS B C 1
ATOM 4489 O O . LYS B 1 278 ? 12.086 8.172 -9.625 1 97.5 278 LYS B O 1
ATOM 4494 N N . VAL B 1 279 ? 10.453 9.648 -9.367 1 97.94 279 VAL B N 1
ATOM 4495 C CA . VAL B 1 279 ? 9.414 8.625 -9.227 1 97.94 279 VAL B CA 1
ATOM 4496 C C . VAL B 1 279 ? 9.406 7.723 -10.453 1 97.94 279 VAL B C 1
ATOM 4498 O O . VAL B 1 279 ? 9.266 6.504 -10.336 1 97.94 279 VAL B O 1
ATOM 4501 N N . VAL B 1 280 ? 9.625 8.25 -11.617 1 96.81 280 VAL B N 1
ATOM 4502 C CA . VAL B 1 280 ? 9.594 7.516 -12.875 1 96.81 280 VAL B CA 1
ATOM 4503 C C . VAL B 1 280 ? 10.672 6.441 -12.875 1 96.81 280 VAL B C 1
ATOM 4505 O O . VAL B 1 280 ? 10.492 5.363 -13.445 1 96.81 280 VAL B O 1
ATOM 4508 N N . ASP B 1 281 ? 11.742 6.695 -12.148 1 94 281 ASP B N 1
ATOM 4509 C CA . ASP B 1 281 ? 12.852 5.746 -12.07 1 94 281 ASP B CA 1
ATOM 4510 C C . ASP B 1 281 ? 12.453 4.504 -11.281 1 94 281 ASP B C 1
ATOM 4512 O O . ASP B 1 281 ? 13.102 3.459 -11.391 1 94 281 ASP B O 1
ATOM 4516 N N . TYR B 1 282 ? 11.391 4.637 -10.5 1 95.31 282 TYR B N 1
ATOM 4517 C CA . TYR B 1 282 ? 11.086 3.561 -9.562 1 95.31 282 TYR B CA 1
ATOM 4518 C C . TYR B 1 282 ? 9.758 2.895 -9.914 1 95.31 282 TYR B C 1
ATOM 4520 O O . TYR B 1 282 ? 9.266 2.055 -9.156 1 95.31 282 TYR B O 1
ATOM 4528 N N . ILE B 1 283 ? 9.109 3.262 -11.016 1 95.19 283 ILE B N 1
ATOM 4529 C CA . ILE B 1 283 ? 7.844 2.619 -11.344 1 95.19 283 ILE B CA 1
ATOM 4530 C C . ILE B 1 283 ? 7.984 1.838 -12.648 1 95.19 283 ILE B C 1
ATOM 4532 O O . ILE B 1 283 ? 8.836 2.156 -13.484 1 95.19 283 ILE B O 1
ATOM 4536 N N . MET B 1 284 ? 7.141 0.848 -12.82 1 93.06 284 MET B N 1
ATOM 4537 C CA . MET B 1 284 ? 7.035 0.092 -14.062 1 93.06 284 MET B CA 1
ATOM 4538 C C . MET B 1 284 ? 6.562 0.986 -15.203 1 93.06 284 MET B C 1
ATOM 4540 O O . MET B 1 284 ? 5.75 1.889 -15 1 93.06 284 MET B O 1
ATOM 4544 N N . PRO B 1 285 ? 7.008 0.692 -16.406 1 91.5 285 PRO B N 1
ATOM 4545 C CA . PRO B 1 285 ? 6.621 1.519 -17.562 1 91.5 285 PRO B CA 1
ATOM 4546 C C . PRO B 1 285 ? 5.109 1.614 -17.734 1 91.5 285 PRO B C 1
ATOM 4548 O O . PRO B 1 285 ? 4.594 2.658 -18.141 1 91.5 285 PRO B O 1
ATOM 4551 N N . SER B 1 286 ? 4.391 0.586 -17.406 1 89.88 286 SER B N 1
ATOM 4552 C CA . SER B 1 286 ? 2.947 0.538 -17.609 1 89.88 286 SER B CA 1
ATOM 4553 C C . SER B 1 286 ? 2.225 1.542 -16.719 1 89.88 286 SER B C 1
ATOM 4555 O O . SER B 1 286 ? 1.047 1.836 -16.938 1 89.88 286 SER B O 1
ATOM 4557 N N . PHE B 1 287 ? 2.92 2.07 -15.719 1 94.69 287 PHE B N 1
ATOM 4558 C CA . PHE B 1 287 ? 2.289 3.002 -14.797 1 94.69 287 PHE B CA 1
ATOM 4559 C C . PHE B 1 287 ? 2.572 4.445 -15.195 1 94.69 287 PHE B C 1
ATOM 4561 O O . PHE B 1 287 ? 1.95 5.375 -14.68 1 94.69 287 PHE B O 1
ATOM 4568 N N . VAL B 1 288 ? 3.553 4.68 -16.094 1 95.25 288 VAL B N 1
ATOM 4569 C CA . VAL B 1 288 ? 3.9 6.039 -16.5 1 95.25 288 VAL B CA 1
ATOM 4570 C C . VAL B 1 288 ? 2.686 6.715 -17.125 1 95.25 288 VAL B C 1
ATOM 4572 O O . VAL B 1 288 ? 2.033 6.145 -18 1 95.25 288 VAL B O 1
ATOM 4575 N N . GLY B 1 289 ? 2.314 7.867 -16.609 1 96.06 289 GLY B N 1
ATOM 4576 C CA . GLY B 1 289 ? 1.216 8.648 -17.156 1 96.06 289 GLY B CA 1
ATOM 4577 C C . GLY B 1 289 ? -0.125 8.312 -16.531 1 96.06 289 GLY B C 1
ATOM 4578 O O . GLY B 1 289 ? -1.145 8.906 -16.875 1 96.06 289 GLY B O 1
ATOM 4579 N N . THR B 1 290 ? -0.187 7.402 -15.562 1 96.56 290 THR B N 1
ATOM 4580 C CA . THR B 1 290 ? -1.462 6.973 -15 1 96.56 290 THR B CA 1
ATOM 4581 C C . THR B 1 290 ? -1.779 7.754 -13.727 1 96.56 290 THR B C 1
ATOM 4583 O O . THR B 1 290 ? -2.826 7.547 -13.109 1 96.56 290 THR B O 1
ATOM 4586 N N . TYR B 1 291 ? -0.953 8.641 -13.32 1 98.25 291 TYR B N 1
ATOM 4587 C CA . TYR B 1 291 ? -1.1 9.367 -12.062 1 98.25 291 TYR B CA 1
ATOM 4588 C C . TYR B 1 291 ? -0.586 10.797 -12.195 1 98.25 291 TYR B C 1
ATOM 4590 O O . TYR B 1 291 ? 0.065 11.133 -13.18 1 98.25 291 TYR B O 1
ATOM 4598 N N . GLU B 1 292 ? -0.899 11.602 -11.219 1 98.44 292 GLU B N 1
ATOM 4599 C CA . GLU B 1 292 ? -0.281 12.914 -11.023 1 98.44 292 GLU B CA 1
ATOM 4600 C C . GLU B 1 292 ? 0.238 13.07 -9.594 1 98.44 292 GLU B C 1
ATOM 4602 O O . GLU B 1 292 ? -0.35 12.539 -8.656 1 98.44 292 GLU B O 1
ATOM 4607 N N . VAL B 1 293 ? 1.387 13.711 -9.477 1 98.69 293 VAL B N 1
ATOM 4608 C CA . VAL B 1 293 ? 1.918 14.102 -8.18 1 98.69 293 VAL B CA 1
ATOM 4609 C C . VAL B 1 293 ? 1.807 15.617 -8.008 1 98.69 293 VAL B C 1
ATOM 4611 O O . VAL B 1 293 ? 2.416 16.375 -8.758 1 98.69 293 VAL B O 1
ATOM 4614 N N . VAL B 1 294 ? 1.014 16.047 -6.984 1 98.25 294 VAL B N 1
ATOM 4615 C CA . VAL B 1 294 ? 0.75 17.484 -6.875 1 98.25 294 VAL B CA 1
ATOM 4616 C C . VAL B 1 294 ? 0.884 17.922 -5.422 1 98.25 294 VAL B C 1
ATOM 4618 O O . VAL B 1 294 ? 0.794 17.094 -4.508 1 98.25 294 VAL B O 1
ATOM 4621 N N . ALA B 1 295 ? 1.162 19.203 -5.219 1 97.69 295 ALA B N 1
ATOM 4622 C CA . ALA B 1 295 ? 1.109 19.812 -3.893 1 97.69 295 ALA B CA 1
ATOM 4623 C C . ALA B 1 295 ? -0.333 20.062 -3.463 1 97.69 295 ALA B C 1
ATOM 4625 O O . ALA B 1 295 ? -1.169 20.453 -4.281 1 97.69 295 ALA B O 1
ATOM 4626 N N . SER B 1 296 ? -0.603 19.797 -2.244 1 97.69 296 SER B N 1
ATOM 4627 C CA . SER B 1 296 ? -1.925 20.125 -1.722 1 97.69 296 SER B CA 1
ATOM 4628 C C . SER B 1 296 ? -2.223 21.609 -1.865 1 97.69 296 SER B C 1
ATOM 4630 O O . SER B 1 296 ? -1.401 22.453 -1.496 1 97.69 296 SER B O 1
ATOM 4632 N N . PRO B 1 297 ? -3.367 21.953 -2.367 1 96.19 297 PRO B N 1
ATOM 4633 C CA . PRO B 1 297 ? -3.748 23.359 -2.43 1 96.19 297 PRO B CA 1
ATOM 4634 C C . PRO B 1 297 ? -4.332 23.875 -1.113 1 96.19 297 PRO B C 1
ATOM 4636 O O . PRO B 1 297 ? -4.547 25.078 -0.957 1 96.19 297 PRO B O 1
ATOM 4639 N N . LEU B 1 298 ? -4.652 23.016 -0.168 1 93 298 LEU B N 1
ATOM 4640 C CA . LEU B 1 298 ? -5.359 23.406 1.048 1 93 298 LEU B CA 1
ATOM 4641 C C . LEU B 1 298 ? -4.434 24.141 2.01 1 93 298 LEU B C 1
ATOM 4643 O O . LEU B 1 298 ? -4.879 25 2.773 1 93 298 LEU B O 1
ATOM 4647 N N . VAL B 1 299 ? -3.109 23.875 2.012 1 80.94 299 VAL B N 1
ATOM 4648 C CA . VAL B 1 299 ? -2.043 24.609 2.688 1 80.94 299 VAL B CA 1
ATOM 4649 C C . VAL B 1 299 ? -2.387 24.781 4.164 1 80.94 299 VAL B C 1
ATOM 4651 O O . VAL B 1 299 ? -2.551 23.797 4.887 1 80.94 299 VAL B O 1
ATOM 4654 N N . GLU B 1 300 ? -2.713 26.047 4.664 1 82.38 300 GLU B N 1
ATOM 4655 C CA . GLU B 1 300 ? -2.908 26.391 6.066 1 82.38 300 GLU B CA 1
ATOM 4656 C C . GLU B 1 300 ? -4.285 25.953 6.559 1 82.38 300 GLU B C 1
ATOM 4658 O O . GLU B 1 300 ? -4.5 25.812 7.762 1 82.38 300 GLU B O 1
ATOM 4663 N N . ASP B 1 301 ? -5.145 25.609 5.656 1 91.62 301 ASP B N 1
ATOM 4664 C CA . ASP B 1 301 ? -6.523 25.297 6.023 1 91.62 301 ASP B CA 1
ATOM 4665 C C . ASP B 1 301 ? -6.766 23.797 6.016 1 91.62 301 ASP B C 1
ATOM 4667 O O . ASP B 1 301 ? -7.875 23.328 6.297 1 91.62 301 ASP B O 1
ATOM 4671 N N . ALA B 1 302 ? -5.691 23.062 5.773 1 93.81 302 ALA B N 1
ATOM 4672 C CA . ALA B 1 302 ? -5.832 21.625 5.539 1 93.81 302 ALA B CA 1
ATOM 4673 C C . ALA B 1 302 ? -6.414 20.922 6.762 1 93.81 302 ALA B C 1
ATOM 4675 O O . ALA B 1 302 ? -7.25 20.031 6.629 1 93.81 302 ALA B O 1
ATOM 4676 N N . GLY B 1 303 ? -6 21.359 7.883 1 95.75 303 GLY B N 1
ATOM 4677 C CA . GLY B 1 303 ? -6.48 20.703 9.094 1 95.75 303 GLY B CA 1
ATOM 4678 C C . GLY B 1 303 ? -7.973 20.875 9.312 1 95.75 303 GLY B C 1
ATOM 4679 O O . GLY B 1 303 ? -8.695 19.891 9.484 1 95.75 303 GLY B O 1
ATOM 4680 N N . ILE B 1 304 ? -8.453 22.109 9.242 1 98.06 304 ILE B N 1
ATOM 4681 C CA . ILE B 1 304 ? -9.859 22.438 9.461 1 98.06 304 ILE B CA 1
ATOM 4682 C C . ILE B 1 304 ? -10.711 21.828 8.359 1 98.06 304 ILE B C 1
ATOM 4684 O O . ILE B 1 304 ? -11.75 21.203 8.633 1 98.06 304 ILE B O 1
ATOM 4688 N N . LEU B 1 305 ? -10.297 21.953 7.129 1 98.19 305 LEU B N 1
ATOM 4689 C CA . LEU B 1 305 ? -11.062 21.438 6.004 1 98.19 305 LEU B CA 1
ATOM 4690 C C . LEU B 1 305 ? -11.086 19.906 6.02 1 98.19 305 LEU B C 1
ATOM 4692 O O . LEU B 1 305 ? -12.094 19.297 5.68 1 98.19 305 LEU B O 1
ATOM 4696 N N . GLY B 1 306 ? -9.922 19.328 6.383 1 98.31 306 GLY B N 1
ATOM 4697 C CA . GLY B 1 306 ? -9.906 17.891 6.582 1 98.31 306 GLY B CA 1
ATOM 4698 C C . GLY B 1 306 ? -10.898 17.422 7.625 1 98.31 306 GLY B C 1
ATOM 4699 O O . GLY B 1 306 ? -11.664 16.484 7.383 1 98.31 306 GLY B O 1
ATOM 4700 N N . ALA B 1 307 ? -10.93 18.109 8.719 1 98.31 307 ALA B N 1
ATOM 4701 C CA . ALA B 1 307 ? -11.844 17.766 9.812 1 98.31 307 ALA B CA 1
ATOM 4702 C C . ALA B 1 307 ? -13.297 17.938 9.383 1 98.31 307 ALA B C 1
ATOM 4704 O O . ALA B 1 307 ? -14.133 17.078 9.641 1 98.31 307 ALA B O 1
ATOM 4705 N N . ALA B 1 308 ? -13.57 18.984 8.703 1 98.06 308 ALA B N 1
ATOM 4706 C CA . ALA B 1 308 ? -14.93 19.25 8.219 1 98.06 308 ALA B CA 1
ATOM 4707 C C . ALA B 1 308 ? -15.359 18.172 7.223 1 98.06 308 ALA B C 1
ATOM 4709 O O . ALA B 1 308 ? -16.531 17.766 7.207 1 98.06 308 ALA B O 1
ATOM 4710 N N . SER B 1 309 ? -14.445 17.703 6.473 1 97.75 309 SER B N 1
ATOM 4711 C CA . SER B 1 309 ? -14.75 16.734 5.422 1 97.75 309 SER B CA 1
ATOM 4712 C C . SER B 1 309 ? -15.148 15.391 6.004 1 97.75 309 SER B C 1
ATOM 4714 O O . SER B 1 309 ? -15.781 14.578 5.324 1 97.75 309 SER B O 1
ATOM 4716 N N . ILE B 1 310 ? -14.75 15.148 7.25 1 97.81 310 ILE B N 1
ATOM 4717 C CA . ILE B 1 310 ? -15.148 13.922 7.93 1 97.81 310 ILE B CA 1
ATOM 4718 C C . ILE B 1 310 ? -16.672 13.812 7.938 1 97.81 310 ILE B C 1
ATOM 4720 O O . ILE B 1 310 ? -17.234 12.727 7.777 1 97.81 310 ILE B O 1
ATOM 4724 N N . ILE B 1 311 ? -17.328 14.961 8.102 1 97.06 311 ILE B N 1
ATOM 4725 C CA . ILE B 1 311 ? -18.797 15.016 8.141 1 97.06 311 ILE B CA 1
ATOM 4726 C C . ILE B 1 311 ? -19.359 14.547 6.809 1 97.06 311 ILE B C 1
ATOM 4728 O O . ILE B 1 311 ? -20.266 13.703 6.781 1 97.06 311 ILE B O 1
ATOM 4732 N N . LYS B 1 312 ? -18.781 15.039 5.77 1 95.5 312 LYS B N 1
ATOM 4733 C CA . LYS B 1 312 ? -19.25 14.656 4.438 1 95.5 312 LYS B CA 1
ATOM 4734 C C . LYS B 1 312 ? -19.078 13.164 4.203 1 95.5 312 LYS B C 1
ATOM 4736 O O . LYS B 1 312 ? -19.969 12.508 3.654 1 95.5 312 LYS B O 1
ATOM 4741 N N . GLU B 1 313 ? -18 12.648 4.637 1 94.31 313 GLU B N 1
ATOM 4742 C CA . GLU B 1 313 ? -17.719 11.227 4.488 1 94.31 313 GLU B CA 1
ATOM 4743 C C . GLU B 1 313 ? -18.734 10.375 5.25 1 94.31 313 GLU B C 1
ATOM 4745 O O . GLU B 1 313 ? -19.156 9.32 4.766 1 94.31 313 GLU B O 1
ATOM 4750 N N . ARG B 1 314 ? -19.094 10.812 6.395 1 94.19 314 ARG B N 1
ATOM 4751 C CA . ARG B 1 314 ? -19.859 10 7.32 1 94.19 314 ARG B CA 1
ATOM 4752 C C . ARG B 1 314 ? -21.359 10.117 7.035 1 94.19 314 ARG B C 1
ATOM 4754 O O . ARG B 1 314 ? -22.125 9.18 7.293 1 94.19 314 ARG B O 1
ATOM 4761 N N . ILE B 1 315 ? -21.859 11.148 6.562 1 90.56 315 ILE B N 1
ATOM 4762 C CA . ILE B 1 315 ? -23.281 11.328 6.387 1 90.56 315 ILE B CA 1
ATOM 4763 C C . ILE B 1 315 ? -23.656 11.18 4.91 1 90.56 315 ILE B C 1
ATOM 4765 O O . ILE B 1 315 ? -24.812 11.305 4.535 1 90.56 315 ILE B O 1
ATOM 4769 N N . GLY B 1 316 ? -22.781 10.656 3.965 1 78.62 316 GLY B N 1
ATOM 4770 C CA . GLY B 1 316 ? -23.078 10.344 2.578 1 78.62 316 GLY B CA 1
ATOM 4771 C C . GLY B 1 316 ? -23.062 11.562 1.673 1 78.62 316 GLY B C 1
ATOM 4772 O O . GLY B 1 316 ? -24.094 11.953 1.137 1 78.62 316 GLY B O 1
ATOM 4773 N N . GLY B 1 317 ? -21.953 12.492 1.796 1 58.91 317 GLY B N 1
ATOM 4774 C CA . GLY B 1 317 ? -21.906 13.625 0.879 1 58.91 317 GLY B CA 1
ATOM 4775 C C . GLY B 1 317 ? -21.891 13.203 -0.58 1 58.91 317 GLY B C 1
ATOM 4776 O O . GLY B 1 317 ? -21.562 12.055 -0.899 1 58.91 317 GLY B O 1
#

Foldseek 3Di:
DAFEWFWFWQDDLFKIKIFTAGQQGRTPDMDMDGQPLVVDDVVSLLVVLVVSCVRQPPHRYQEFFYADAAQAQQVQCFRCDHPSNHPGHRHNSQVSSCVSNVHRYTYAHQQQLLVLLCCRHWVVPPWQWEWEWEAEQFIFIWTGHNNRTDQPDRRPPGRLQADAQDVVAPADPVGDHRGLRCQAHFNNQLVLLLVCCVPPVVWQQQVVLVHSNRRTLVSLLVSVVVPTPSSVVSLVRNLLSLLQSVQVVCVVGVTAEYEYHYDNLVSPCSNVVSNVVNNVVNHDPVSPPSYYYYYIPCHPNSSRSSRRSSVCNPVVD/DAFEWFWFWQDDLFKIKIFTAGQQGDTPDMDMDGQPLVVDDVVSLLVVLVVSCVRQPPHRYQEFFYADAAQAQQVQCFRCDHPSNHPGHRHNSQVSSCVSNVHRYTYAHQQQLLVLLCCRHWVVPPWQWEWEWEAEQFIFIWTGHNNRTDQPDRRPPRRLQADAQDVVAPADPVGDHRGLRCQAHFNNQLVLLLVCCVPPVVWQQQVVLVHSNRRTLVSLLVSVVVPTPSSVVSLVRNLLSLLQSVQVVCVVGVTAEYEYHYDNLVSPCSNVVSNVVNNVVNHDPVSPPSYYYYYIPCHPNSSRSSRRSSVCNPVPD

Nearest PDB structures (foldseek):
  2yhy-assembly1_A  TM=8.766E-01  e=3.835E-31  Homo sapiens
  2yhw-assembly1_A-2  TM=8.789E-01  e=9.164E-30  Homo sapiens
  3eo3-assembly3_A  TM=8.899E-01  e=1.791E-25  Homo sapiens
  6jdo-assembly1_A  TM=8.536E-01  e=4.823E-24  Pasteurella multocida
  6jdb-assembly1_A-2  TM=8.388E-01  e=8.543E-23  Haemophilus influenzae 86-028NP

Solvent-accessible surface area (backbone atoms only — not comparable to full-atom values): 30858 Å² total; per-residue (Å²): 126,86,73,61,31,31,28,6,28,22,49,45,56,63,37,30,34,39,26,28,23,42,82,82,60,48,75,77,39,75,51,73,44,74,31,53,59,89,69,31,69,68,51,35,49,49,51,50,31,52,48,52,50,62,61,39,61,96,50,67,46,60,42,35,9,32,11,32,68,52,46,41,38,51,90,74,17,23,41,48,35,23,88,68,37,78,85,42,63,57,36,51,52,26,60,55,39,22,70,71,58,72,31,55,52,46,42,40,35,36,35,46,15,38,35,38,14,25,38,72,62,35,81,33,48,95,58,38,22,38,38,28,36,34,29,29,74,46,36,37,18,14,37,28,51,87,66,37,76,56,31,42,70,72,48,67,19,23,37,56,20,59,27,56,49,34,76,86,38,48,73,26,97,63,71,28,47,6,16,34,26,33,54,52,9,42,52,25,42,30,48,52,52,57,71,41,33,86,82,45,64,82,37,55,30,30,64,70,36,72,34,70,89,58,35,37,53,70,31,31,49,57,23,29,75,71,62,29,64,68,32,40,53,52,48,51,52,27,35,50,42,49,14,49,48,52,19,31,50,41,34,39,42,25,26,51,33,37,34,33,26,48,69,63,43,70,56,41,59,82,48,49,49,57,25,63,56,48,22,58,63,45,40,47,70,89,53,66,86,56,53,44,81,45,67,44,76,46,66,94,45,32,50,30,46,2,4,27,28,46,44,36,67,71,73,68,105,124,86,73,62,32,32,28,6,28,21,50,45,54,60,36,28,35,39,25,28,23,43,82,85,58,48,75,77,40,74,51,74,46,74,30,53,59,88,70,31,70,67,50,34,52,50,52,51,30,53,48,52,50,61,60,39,60,98,50,66,46,60,42,35,8,33,12,30,68,51,47,41,37,51,90,74,18,23,40,47,36,24,88,67,37,77,85,43,63,58,35,52,53,26,59,56,41,21,71,70,58,75,30,55,52,44,42,39,36,37,36,46,15,38,34,38,16,24,38,72,62,34,80,32,47,94,58,40,22,37,38,27,38,34,30,28,74,46,35,37,19,15,37,28,51,88,66,36,76,56,30,42,70,73,49,68,19,24,37,56,19,59,27,56,52,34,75,85,38,49,74,26,97,64,72,28,48,7,17,34,26,34,55,53,9,41,51,26,43,30,49,50,51,57,70,41,32,87,83,46,65,84,37,52,29,30,63,71,38,72,34,70,90,58,35,38,53,68,30,30,49,54,23,30,75,70,63,29,63,68,34,40,53,52,49,49,52,26,34,51,41,49,14,50,47,50,20,29,48,40,33,39,43,24,26,52,33,36,35,33,28,48,70,62,43,69,55,41,59,82,49,49,50,58,24,64,58,47,22,59,64,44,39,46,71,90,53,67,85,54,53,44,82,45,68,45,74,47,68,94,45,32,49,30,45,2,4,26,28,45,44,38,67,71,73,69,106

Radius of gyration: 26.45 Å; Cα contacts (8 Å, |Δi|>4): 1558; chains: 2; bounding box: 66×65×65 Å

Organism: Thermotoga maritima (strain ATCC 43589 / DSM 3109 / JCM 10099 / NBRC 100826 / MSB8) (NCBI:txid243274)

pLDDT: mean 95.7, std 5.51, range [40.16, 98.94]

GO terms:
  GO:0004340 glucokinase activity (F, EXP)

InterPro domains:
  IPR000600 ROK family [PF00480] (7-313)
  IPR000600 ROK family [PTHR18964] (4-311)
  IPR004654 Glucokinase ROK [TIGR00744] (7-314)
  IPR043129 ATPase, nucleotide binding domain [SSF53067] (5-314)
  IPR049874 ROK, conserved site [PS01125] (135-162)